Protein AF-0000000084733858 (afdb_homodimer)

Foldseek 3Di:
DAEEEFEPLLWFLNVLLLLVQQAAPYEYEYEEQDQVSQVVSQVSSVVRRYHYHYQHDQLLDLVSLLVSLVVSVVVDAQGQEYEAEWFAQFDWLQPDDVSLVVRLSTLPSSSCSNPVSRLVRCLVVLHHEYEYEAALLCLDPAGSRHSNNVSSVVNLVVQVVVQVVSVVSNYQYAYEHEAAEDIPRCPPPLFDRPPYYYSNVSSVQVVVCVVVSPNYRYDDPVVSVVSNVLSPDDPVVSVVVNVVVVVVRD/DAEEEFEPLLWFLNVLLLLVQQAAPYEYEYEEQDQVSQVVSQVSSVVRNYHYHYQHDQLLDLVSLLVSLVVSVVVDAQGQEYEAEWFAQFDWLQPDDVSLVVRLSTLPSSSCSNPVSRLVRCLVVLHHEYEYEAALLCLDPAGSRHSNNVSSVVNLVVQVVVQVVSVVSNYQYAYEHEAAEDIPRCPPPLFDRPPYYYSNVSSVQVVVCVVVSPNYRYDDPVVSVVSNVLSPDDPVVSVVVNVVVVVVRD

Nearest PDB structures (foldseek):
  2ewm-assembly1_A-2  TM=8.735E-01  e=4.424E-15  Azoarcus
  4m8s-assembly1_D  TM=8.604E-01  e=2.755E-15  Neisseria meningitidis FAM18
  5itv-assembly1_A  TM=8.802E-01  e=3.725E-14  Bacillus subtilis subsp. subtilis str. 168
  6zyz-assembly1_B  TM=8.065E-01  e=3.930E-15  Salvia rosmarinus
  3uf0-assembly1_A  TM=8.844E-01  e=1.954E-13  Beutenbergia cavernae DSM 12333

Sequence (500 aa):
MPTIVITGASSGIGEALALRLAAPGTTLHLVARRRERLEALGERLRAKGATPGLHAADVRDPGAMERVAQAVLEAGPPPDLLVANAGIRGEGDGNGREAMEEILSTNVLGVLNAVLPFLPAMRAARKGQVAVVGSLAGYRGLPGGGAYCASKAALMAWTDSLRLSLAPDGIAMSLVNPGFVTTEMTRRNPYPMPFVMSAEKAADKILRGIEKKAPRIEFPGPMVMMVRLLSILPPSLSDRLLQLASREAHMPTIVITGASSGIGEALALRLAAPGTTLHLVARRRERLEALGERLRAKGATPGLHAADVRDPGAMERVAQAVLEAGPPPDLLVANAGIRGEGDGNGREAMEEILSTNVLGVLNAVLPFLPAMRAARKGQVAVVGSLAGYRGLPGGGAYCASKAALMAWTDSLRLSLAPDGIAMSLVNPGFVTTEMTRRNPYPMPFVMSAEKAADKILRGIEKKAPRIEFPGPMVMMVRLLSILPPSLSDRLLQLASREAH

Solvent-accessible surface area (backbone atoms only — not comparable to full-atom values): 24203 Å² total; per-residue (Å²): 117,57,30,34,36,31,28,32,24,65,44,41,52,31,32,31,39,51,60,71,62,37,27,71,62,25,33,38,35,37,26,25,68,54,54,69,49,41,52,57,50,38,52,57,30,41,74,45,44,18,45,64,40,80,39,71,37,50,50,66,35,52,68,52,32,44,51,51,42,48,53,49,50,72,72,41,71,62,45,48,33,35,34,41,45,43,68,65,70,71,64,79,51,18,68,45,65,67,42,30,52,54,31,34,39,34,40,34,50,10,38,46,31,62,47,58,70,49,43,65,56,22,47,74,66,44,35,32,32,38,38,37,57,55,31,53,48,25,60,43,32,36,82,55,28,10,25,38,13,10,25,25,15,16,40,51,14,28,50,49,10,48,32,65,67,30,47,85,38,45,28,44,44,24,42,30,20,46,55,45,49,60,27,84,86,45,71,76,55,90,58,90,59,76,80,53,37,48,23,61,58,51,27,53,54,50,52,54,29,56,74,66,60,34,57,65,37,68,34,53,65,73,58,48,52,48,46,55,50,46,55,70,40,57,62,74,57,36,49,50,53,49,50,52,52,53,52,66,73,96,117,56,30,35,36,31,28,33,24,65,44,42,52,31,31,30,38,52,60,71,62,37,26,73,62,24,34,39,35,36,26,26,68,54,52,68,49,40,51,57,49,37,52,57,30,42,76,45,45,18,45,62,42,81,42,69,37,52,50,64,36,52,69,53,32,44,52,49,42,48,54,50,50,71,73,41,71,62,46,48,32,37,34,39,44,43,65,66,68,70,62,81,52,16,68,46,64,68,40,29,53,53,30,35,38,33,40,33,51,10,39,46,32,63,47,58,69,48,43,66,57,22,48,74,65,44,36,31,33,38,38,37,57,53,31,52,48,24,60,43,32,36,79,54,29,10,26,38,13,10,26,26,15,18,40,50,13,27,48,49,10,47,32,66,68,31,48,86,37,44,28,43,46,24,42,30,22,46,55,46,47,59,26,85,86,45,71,75,55,87,59,90,58,77,80,53,39,48,24,60,60,49,27,53,54,50,51,56,30,55,75,66,60,33,56,65,36,68,32,52,66,72,58,48,52,49,46,56,51,46,54,69,40,58,63,74,58,35,50,49,53,49,51,52,52,54,52,67,73,97

pLDDT: mean 91.98, std 10.25, range [39.38, 98.88]

Radius of gyration: 23.21 Å; Cα contacts (8 Å, |Δi|>4): 1074; chains: 2; bounding box: 51×68×50 Å

Organism: NCBI:txid412449

Structure (mmCIF, N/CA/C/O backbone):
data_AF-0000000084733858-model_v1
#
loop_
_entity.id
_entity.type
_entity.pdbx_description
1 polymer 'Putative short-chain dehydrogenase'
#
loop_
_atom_site.group_PDB
_atom_site.id
_atom_site.type_symbol
_atom_site.label_atom_id
_atom_site.label_alt_id
_atom_site.label_comp_id
_atom_site.label_asym_id
_atom_site.label_entity_id
_atom_site.label_seq_id
_atom_site.pdbx_PDB_ins_code
_atom_site.Cartn_x
_atom_site.Cartn_y
_atom_site.Cartn_z
_atom_site.occupancy
_atom_site.B_iso_or_equiv
_atom_site.auth_seq_id
_atom_site.auth_comp_id
_atom_site.auth_asym_id
_atom_site.auth_atom_id
_atom_site.pdbx_PDB_model_num
ATOM 1 N N . MET A 1 1 ? -1.855 -33.156 -15.695 1 84.94 1 MET A N 1
ATOM 2 C CA . MET A 1 1 ? -0.772 -32.312 -16.172 1 84.94 1 MET A CA 1
ATOM 3 C C . MET A 1 1 ? -0.911 -30.891 -15.617 1 84.94 1 MET A C 1
ATOM 5 O O . MET A 1 1 ? -1.942 -30.25 -15.812 1 84.94 1 MET A O 1
ATOM 9 N N . PRO A 1 2 ? 0.202 -30.453 -14.898 1 95.06 2 PRO A N 1
ATOM 10 C CA . PRO A 1 2 ? 0.026 -29.156 -14.227 1 95.06 2 PRO A CA 1
ATOM 11 C C . PRO A 1 2 ? 0.162 -27.969 -15.18 1 95.06 2 PRO A C 1
ATOM 13 O O . PRO A 1 2 ? 0.978 -28.016 -16.094 1 95.06 2 PRO A O 1
ATOM 16 N N . THR A 1 3 ? -0.705 -27.016 -15.07 1 98.12 3 THR A N 1
ATOM 17 C CA . THR A 1 3 ? -0.652 -25.734 -15.758 1 98.12 3 THR A CA 1
ATOM 18 C C . THR A 1 3 ? -0.237 -24.625 -14.805 1 98.12 3 THR A C 1
ATOM 20 O O . THR A 1 3 ? -0.857 -24.438 -13.75 1 98.12 3 THR A O 1
ATOM 23 N N . ILE A 1 4 ? 0.854 -23.922 -15.203 1 98.75 4 ILE A N 1
ATOM 24 C CA . ILE A 1 4 ? 1.429 -22.922 -14.328 1 98.75 4 ILE A CA 1
ATOM 25 C C . ILE A 1 4 ? 1.573 -21.594 -15.086 1 98.75 4 ILE A C 1
ATOM 27 O O . ILE A 1 4 ? 1.988 -21.594 -16.25 1 98.75 4 ILE A O 1
ATOM 31 N N . VAL A 1 5 ? 1.166 -20.484 -14.469 1 98.88 5 VAL A N 1
ATOM 32 C CA . VAL A 1 5 ? 1.354 -19.156 -15.016 1 98.88 5 VAL A CA 1
ATOM 33 C C . VAL A 1 5 ? 2.35 -18.375 -14.148 1 98.88 5 VAL A C 1
ATOM 35 O O . VAL A 1 5 ? 2.238 -18.375 -12.922 1 98.88 5 VAL A O 1
ATOM 38 N N . ILE A 1 6 ? 3.365 -17.797 -14.758 1 98.88 6 ILE A N 1
ATOM 39 C CA . ILE A 1 6 ? 4.352 -17 -14.039 1 98.88 6 ILE A CA 1
ATOM 40 C C . ILE A 1 6 ? 4.516 -15.648 -14.719 1 98.88 6 ILE A C 1
ATOM 42 O O . ILE A 1 6 ? 4.852 -15.578 -15.898 1 98.88 6 ILE A O 1
ATOM 46 N N . THR A 1 7 ? 4.246 -14.578 -14 1 98.75 7 THR A N 1
ATOM 47 C CA . THR A 1 7 ? 4.578 -13.25 -14.508 1 98.75 7 THR A CA 1
ATOM 48 C C . THR A 1 7 ? 5.984 -12.844 -14.078 1 98.75 7 THR A C 1
ATOM 50 O O . THR A 1 7 ? 6.516 -13.375 -13.102 1 98.75 7 THR A O 1
ATOM 53 N N . GLY A 1 8 ? 6.559 -11.859 -14.828 1 97.19 8 GLY A N 1
ATOM 54 C CA . GLY A 1 8 ? 7.957 -11.562 -14.562 1 97.19 8 GLY A CA 1
ATOM 55 C C . GLY A 1 8 ? 8.867 -12.766 -14.75 1 97.19 8 GLY A C 1
ATOM 56 O O . GLY A 1 8 ? 9.773 -12.992 -13.945 1 97.19 8 GLY A O 1
ATOM 57 N N . ALA A 1 9 ? 8.625 -13.523 -15.742 1 96.38 9 ALA A N 1
ATOM 58 C CA . ALA A 1 9 ? 9.234 -14.844 -15.891 1 96.38 9 ALA A CA 1
ATOM 59 C C . ALA A 1 9 ? 10.625 -14.742 -16.516 1 96.38 9 ALA A C 1
ATOM 61 O O . ALA A 1 9 ? 11.414 -15.688 -16.469 1 96.38 9 ALA A O 1
ATOM 62 N N . SER A 1 10 ? 11.031 -13.617 -17.016 1 90.81 10 SER A N 1
ATOM 63 C CA . SER A 1 10 ? 12.211 -13.578 -17.859 1 90.81 10 SER A CA 1
ATOM 64 C C . SER A 1 10 ? 13.453 -13.18 -17.062 1 90.81 10 SER A C 1
ATOM 66 O O . SER A 1 10 ? 14.484 -12.844 -17.656 1 90.81 10 SER A O 1
ATOM 68 N N . SER A 1 11 ? 13.336 -13.094 -15.781 1 90.44 11 SER A N 1
ATOM 69 C CA . SER A 1 11 ? 14.516 -12.781 -14.977 1 90.44 11 SER A CA 1
ATOM 70 C C . SER A 1 11 ? 14.312 -13.164 -13.516 1 90.44 11 SER A C 1
ATOM 72 O O . SER A 1 11 ? 13.203 -13.5 -13.109 1 90.44 11 SER A O 1
ATOM 74 N N . GLY A 1 12 ? 15.375 -13.367 -12.875 1 94.12 12 GLY A N 1
ATOM 75 C CA . GLY A 1 12 ? 15.383 -13.469 -11.422 1 94.12 12 GLY A CA 1
ATOM 76 C C . GLY A 1 12 ? 14.609 -14.664 -10.906 1 94.12 12 GLY A C 1
ATOM 77 O O . GLY A 1 12 ? 14.828 -15.789 -11.359 1 94.12 12 GLY A O 1
ATOM 78 N N . ILE A 1 13 ? 13.789 -14.414 -9.938 1 96.25 13 ILE A N 1
ATOM 79 C CA . ILE A 1 13 ? 13.023 -15.453 -9.242 1 96.25 13 ILE A CA 1
ATOM 80 C C . ILE A 1 13 ? 12.07 -16.125 -10.227 1 96.25 13 ILE A C 1
ATOM 82 O O . ILE A 1 13 ? 11.914 -17.344 -10.211 1 96.25 13 ILE A O 1
ATOM 86 N N . GLY A 1 14 ? 11.445 -15.336 -11.133 1 97.75 14 GLY A N 1
ATOM 87 C CA . GLY A 1 14 ? 10.516 -15.891 -12.102 1 97.75 14 GLY A CA 1
ATOM 88 C C . GLY A 1 14 ? 11.156 -16.906 -13.031 1 97.75 14 GLY A C 1
ATOM 89 O O . GLY A 1 14 ? 10.602 -17.984 -13.258 1 97.75 14 GLY A O 1
ATOM 90 N N . GLU A 1 15 ? 12.297 -16.531 -13.508 1 97.62 15 GLU A N 1
ATOM 91 C CA . GLU A 1 15 ? 13.039 -17.438 -14.375 1 97.62 15 GLU A CA 1
ATOM 92 C C . GLU A 1 15 ? 13.453 -18.703 -13.633 1 97.62 15 GLU A C 1
ATOM 94 O O . GLU A 1 15 ? 13.312 -19.812 -14.156 1 97.62 15 GLU A O 1
ATOM 99 N N . ALA A 1 16 ? 13.93 -18.562 -12.438 1 98.12 16 ALA A N 1
ATOM 100 C CA . ALA A 1 16 ? 14.367 -19.688 -11.625 1 98.12 16 ALA A CA 1
ATOM 101 C C . ALA A 1 16 ? 13.203 -20.641 -11.328 1 98.12 16 ALA A C 1
ATOM 103 O O . ALA A 1 16 ? 13.359 -21.859 -11.367 1 98.12 16 ALA A O 1
ATOM 104 N N . LEU A 1 17 ? 12.07 -20.078 -11.023 1 98.5 17 LEU A N 1
ATOM 105 C CA . LEU A 1 17 ? 10.883 -20.875 -10.766 1 98.5 17 LEU A CA 1
ATOM 106 C C . LEU A 1 17 ? 10.469 -21.672 -12.008 1 98.5 17 LEU A C 1
ATOM 108 O O . LEU A 1 17 ? 10.164 -22.859 -11.922 1 98.5 17 LEU A O 1
ATOM 112 N N . ALA A 1 18 ? 10.461 -20.953 -13.148 1 98.56 18 ALA A N 1
ATOM 113 C CA . ALA A 1 18 ? 10.094 -21.609 -14.398 1 98.56 18 ALA A CA 1
ATOM 114 C C . ALA A 1 18 ? 10.992 -22.812 -14.68 1 98.56 18 ALA A C 1
ATOM 116 O O . ALA A 1 18 ? 10.508 -23.891 -15 1 98.56 18 ALA A O 1
ATOM 117 N N . LEU A 1 19 ? 12.258 -22.594 -14.516 1 98.38 19 LEU A N 1
ATOM 118 C CA . LEU A 1 19 ? 13.234 -23.641 -14.797 1 98.38 19 LEU A CA 1
ATOM 119 C C . LEU A 1 19 ? 13.094 -24.797 -13.812 1 98.38 19 LEU A C 1
ATOM 121 O O . LEU A 1 19 ? 13.227 -25.969 -14.195 1 98.38 19 LEU A O 1
ATOM 125 N N . ARG A 1 20 ? 12.82 -24.484 -12.57 1 98.06 20 ARG A N 1
ATOM 126 C CA . ARG A 1 20 ? 12.688 -25.5 -11.539 1 98.06 20 ARG A CA 1
ATOM 127 C C . ARG A 1 20 ? 11.414 -26.328 -11.742 1 98.06 20 ARG A C 1
ATOM 129 O O . ARG A 1 20 ? 11.375 -27.516 -11.43 1 98.06 20 ARG A O 1
ATOM 136 N N . LEU A 1 21 ? 10.383 -25.734 -12.344 1 98.25 21 LEU A N 1
ATOM 137 C CA . LEU A 1 21 ? 9.078 -26.359 -12.5 1 98.25 21 LEU A CA 1
ATOM 138 C C . LEU A 1 21 ? 8.984 -27.109 -13.828 1 98.25 21 LEU A C 1
ATOM 140 O O . LEU A 1 21 ? 8.078 -27.922 -14.031 1 98.25 21 LEU A O 1
ATOM 144 N N . ALA A 1 22 ? 9.938 -26.875 -14.695 1 98.31 22 ALA A N 1
ATOM 145 C CA . ALA A 1 22 ? 9.922 -27.484 -16.031 1 98.31 22 ALA A CA 1
ATOM 146 C C . ALA A 1 22 ? 10.133 -28.984 -15.945 1 98.31 22 ALA A C 1
ATOM 148 O O . ALA A 1 22 ? 11.133 -29.453 -15.391 1 98.31 22 ALA A O 1
ATOM 149 N N . ALA A 1 23 ? 9.219 -29.719 -16.438 1 97.75 23 ALA A N 1
ATOM 150 C CA . ALA A 1 23 ? 9.25 -31.172 -16.5 1 97.75 23 ALA A CA 1
ATOM 151 C C . ALA A 1 23 ? 8.312 -31.703 -17.578 1 97.75 23 ALA A C 1
ATOM 153 O O . ALA A 1 23 ? 7.414 -30.984 -18.031 1 97.75 23 ALA A O 1
ATOM 154 N N . PRO A 1 24 ? 8.539 -32.969 -17.969 1 97.75 24 PRO A N 1
ATOM 155 C CA . PRO A 1 24 ? 7.598 -33.531 -18.938 1 97.75 24 PRO A CA 1
ATOM 156 C C . PRO A 1 24 ? 6.152 -33.469 -18.453 1 97.75 24 PRO A C 1
ATOM 158 O O . PRO A 1 24 ? 5.875 -33.844 -17.297 1 97.75 24 PRO A O 1
ATOM 161 N N . GLY A 1 25 ? 5.324 -32.938 -19.281 1 96.44 25 GLY A N 1
ATOM 162 C CA . GLY A 1 25 ? 3.908 -32.906 -18.953 1 96.44 25 GLY A CA 1
ATOM 163 C C . GLY A 1 25 ? 3.479 -31.594 -18.328 1 96.44 25 GLY A C 1
ATOM 164 O O . GLY A 1 25 ? 2.283 -31.328 -18.188 1 96.44 25 GLY A O 1
ATOM 165 N N . THR A 1 26 ? 4.406 -30.703 -18.031 1 97.94 26 THR A N 1
ATOM 166 C CA . THR A 1 26 ? 4.086 -29.422 -17.406 1 97.94 26 THR A CA 1
ATOM 167 C C . THR A 1 26 ? 3.908 -28.328 -18.453 1 97.94 26 THR A C 1
ATOM 169 O O . THR A 1 26 ? 4.746 -28.188 -19.344 1 97.94 26 THR A O 1
ATOM 172 N N . THR A 1 27 ? 2.811 -27.656 -18.422 1 98.44 27 THR A N 1
ATOM 173 C CA . THR A 1 27 ? 2.605 -26.469 -19.234 1 98.44 27 THR A CA 1
ATOM 174 C C . THR A 1 27 ? 2.92 -25.203 -18.453 1 98.44 27 THR A C 1
ATOM 176 O O . THR A 1 27 ? 2.354 -24.969 -17.375 1 98.44 27 THR A O 1
ATOM 179 N N . LEU A 1 28 ? 3.863 -24.422 -18.953 1 98.69 28 LEU A N 1
ATOM 180 C CA . LEU A 1 28 ? 4.285 -23.188 -18.297 1 98.69 28 LEU A CA 1
ATOM 181 C C . LEU A 1 28 ? 3.959 -21.969 -19.156 1 98.69 28 LEU A C 1
ATOM 183 O O . LEU A 1 28 ? 4.578 -21.766 -20.203 1 98.69 28 LEU A O 1
ATOM 187 N N . HIS A 1 29 ? 2.973 -21.188 -18.734 1 98.81 29 HIS A N 1
ATOM 188 C CA . HIS A 1 29 ? 2.688 -19.922 -19.391 1 98.81 29 HIS A CA 1
ATOM 189 C C . HIS A 1 29 ? 3.514 -18.797 -18.766 1 98.81 29 HIS A C 1
ATOM 191 O O . HIS A 1 29 ? 3.35 -18.469 -17.594 1 98.81 29 HIS A O 1
ATOM 197 N N . LEU A 1 30 ? 4.414 -18.219 -19.594 1 98.69 30 LEU A N 1
ATOM 198 C CA . LEU A 1 30 ? 5.359 -17.203 -19.141 1 98.69 30 LEU A CA 1
ATOM 199 C C . LEU A 1 30 ? 4.945 -15.82 -19.641 1 98.69 30 LEU A C 1
ATOM 201 O O . LEU A 1 30 ? 4.684 -15.625 -20.828 1 98.69 30 LEU A O 1
ATOM 205 N N . VAL A 1 31 ? 4.859 -14.898 -18.734 1 98.81 31 VAL A N 1
ATOM 206 C CA . VAL A 1 31 ? 4.484 -13.523 -19.062 1 98.81 31 VAL A CA 1
ATOM 207 C C . VAL A 1 31 ? 5.633 -12.578 -18.719 1 98.81 31 VAL A C 1
ATOM 209 O O . VAL A 1 31 ? 6.121 -12.57 -17.578 1 98.81 31 VAL A O 1
ATOM 212 N N . ALA A 1 32 ? 6.086 -11.828 -19.641 1 98.06 32 ALA A N 1
ATOM 213 C CA . ALA A 1 32 ? 7.066 -10.758 -19.469 1 98.06 32 ALA A CA 1
ATOM 214 C C . ALA A 1 32 ? 7 -9.766 -20.625 1 98.06 32 ALA A C 1
ATOM 216 O O . ALA A 1 32 ? 6.336 -10.016 -21.625 1 98.06 32 ALA A O 1
ATOM 217 N N . ARG A 1 33 ? 7.727 -8.688 -20.469 1 95 33 ARG A N 1
ATOM 218 C CA . ARG A 1 33 ? 7.641 -7.629 -21.469 1 95 33 ARG A CA 1
ATOM 219 C C . ARG A 1 33 ? 8.531 -7.926 -22.656 1 95 33 ARG A C 1
ATOM 221 O O . ARG A 1 33 ? 8.195 -7.59 -23.797 1 95 33 ARG A O 1
ATOM 228 N N . ARG A 1 34 ? 9.703 -8.648 -22.391 1 91.5 34 ARG A N 1
ATOM 229 C CA . ARG A 1 34 ? 10.719 -8.82 -23.422 1 91.5 34 ARG A CA 1
ATOM 230 C C . ARG A 1 34 ? 10.547 -10.164 -24.141 1 91.5 34 ARG A C 1
ATOM 232 O O . ARG A 1 34 ? 10.977 -11.195 -23.625 1 91.5 34 ARG A O 1
ATOM 239 N N . ARG A 1 35 ? 10.117 -10.055 -25.344 1 95.56 35 ARG A N 1
ATOM 240 C CA . ARG A 1 35 ? 9.805 -11.258 -26.109 1 95.56 35 ARG A CA 1
ATOM 241 C C . ARG A 1 35 ? 11.039 -12.117 -26.328 1 95.56 35 ARG A C 1
ATOM 243 O O . ARG A 1 35 ? 10.984 -13.344 -26.203 1 95.56 35 ARG A O 1
ATOM 250 N N . GLU A 1 36 ? 12.133 -11.477 -26.594 1 97 36 GLU A N 1
ATOM 251 C CA . GLU A 1 36 ? 13.359 -12.211 -26.875 1 97 36 GLU A CA 1
ATOM 252 C C . GLU A 1 36 ? 13.797 -13.047 -25.672 1 97 36 GLU A C 1
ATOM 254 O O . GLU A 1 36 ? 14.234 -14.188 -25.844 1 97 36 GLU A O 1
ATOM 259 N N . ARG A 1 37 ? 13.664 -12.477 -24.531 1 96.25 37 ARG A N 1
ATOM 260 C CA . ARG A 1 37 ? 14.031 -13.203 -23.328 1 96.25 37 ARG A CA 1
ATOM 261 C C . ARG A 1 37 ? 13.078 -14.359 -23.062 1 96.25 37 ARG A C 1
ATOM 263 O O . ARG A 1 37 ? 13.492 -15.422 -22.594 1 96.25 37 ARG A O 1
ATOM 270 N N . LEU A 1 38 ? 11.828 -14.188 -23.391 1 97.69 38 LEU A N 1
ATOM 271 C CA . LEU A 1 38 ? 10.836 -15.242 -23.234 1 97.69 38 LEU A CA 1
ATOM 272 C C . LEU A 1 38 ? 11.133 -16.406 -24.156 1 97.69 38 LEU A C 1
ATOM 274 O O . LEU A 1 38 ? 11.039 -17.562 -23.75 1 97.69 38 LEU A O 1
ATOM 278 N N . GLU A 1 39 ? 11.516 -16.094 -25.359 1 98 39 GLU A N 1
ATOM 279 C CA . GLU A 1 39 ? 11.812 -17.125 -26.344 1 98 39 GLU A CA 1
ATOM 280 C C . GLU A 1 39 ? 13.031 -17.938 -25.938 1 98 39 GLU A C 1
ATOM 282 O O . GLU A 1 39 ? 13.031 -19.172 -26.047 1 98 39 GLU A O 1
ATOM 287 N N . ALA A 1 40 ? 14.016 -17.203 -25.469 1 98.06 40 ALA A N 1
ATOM 288 C CA . ALA A 1 40 ? 15.211 -17.906 -25 1 98.06 40 ALA A CA 1
ATOM 289 C C . ALA A 1 40 ? 14.875 -18.828 -23.828 1 98.06 40 ALA A C 1
ATOM 291 O O . ALA A 1 40 ? 15.344 -19.969 -23.797 1 98.06 40 ALA A O 1
ATOM 292 N N . LEU A 1 41 ? 14.086 -18.375 -22.922 1 97.94 41 LEU A N 1
ATOM 293 C CA . LEU A 1 41 ? 13.656 -19.203 -21.797 1 97.94 41 LEU A CA 1
ATOM 294 C C . LEU A 1 41 ? 12.781 -20.359 -22.266 1 97.94 41 LEU A C 1
ATOM 296 O O . LEU A 1 41 ? 12.906 -21.469 -21.781 1 97.94 41 LEU A O 1
ATOM 300 N N . GLY A 1 42 ? 11.898 -20.078 -23.203 1 98.19 42 GLY A N 1
ATOM 301 C CA . GLY A 1 42 ? 11.055 -21.125 -23.781 1 98.19 42 GLY A CA 1
ATOM 302 C C . GLY A 1 42 ? 11.844 -22.297 -24.328 1 98.19 42 GLY A C 1
ATOM 303 O O . GLY A 1 42 ? 11.469 -23.453 -24.109 1 98.19 42 GLY A O 1
ATOM 304 N N . GLU A 1 43 ? 12.93 -22.016 -24.969 1 98.38 43 GLU A N 1
ATOM 305 C CA . GLU A 1 43 ? 13.789 -23.062 -25.516 1 98.38 43 GLU A CA 1
ATOM 306 C C . GLU A 1 43 ? 14.391 -23.906 -24.406 1 98.38 43 GLU A C 1
ATOM 308 O O . GLU A 1 43 ? 14.453 -25.141 -24.531 1 98.38 43 GLU A O 1
ATOM 313 N N . ARG A 1 44 ? 14.812 -23.281 -23.359 1 98.19 44 ARG A N 1
ATOM 314 C CA . ARG A 1 44 ? 15.383 -24 -22.234 1 98.19 44 ARG A CA 1
ATOM 315 C C . ARG A 1 44 ? 14.336 -24.875 -21.562 1 98.19 44 ARG A C 1
ATOM 317 O O . ARG A 1 44 ? 14.648 -25.969 -21.078 1 98.19 44 ARG A O 1
ATOM 324 N N . LEU A 1 45 ? 13.125 -24.422 -21.531 1 98.5 45 LEU A N 1
ATOM 325 C CA . LEU A 1 45 ? 12.039 -25.188 -20.922 1 98.5 45 LEU A CA 1
ATOM 326 C C . LEU A 1 45 ? 11.688 -26.406 -21.766 1 98.5 45 LEU A C 1
ATOM 328 O O . LEU A 1 45 ? 11.445 -27.484 -21.234 1 98.5 45 LEU A O 1
ATOM 332 N N . ARG A 1 46 ? 11.688 -26.203 -23.078 1 98.38 46 ARG A N 1
ATOM 333 C CA . ARG A 1 46 ? 11.438 -27.328 -23.984 1 98.38 46 ARG A CA 1
ATOM 334 C C . ARG A 1 46 ? 12.5 -28.406 -23.828 1 98.38 46 ARG A C 1
ATOM 336 O O . ARG A 1 46 ? 12.188 -29.594 -23.875 1 98.38 46 ARG A O 1
ATOM 343 N N . ALA A 1 47 ? 13.656 -27.938 -23.641 1 98.31 47 ALA A N 1
ATOM 344 C CA . ALA A 1 47 ? 14.758 -28.875 -23.469 1 98.31 47 ALA A CA 1
ATOM 345 C C . ALA A 1 47 ? 14.562 -29.719 -22.203 1 98.31 47 ALA A C 1
ATOM 347 O O . ALA A 1 47 ? 15.062 -30.844 -22.125 1 98.31 47 ALA A O 1
ATOM 348 N N . LYS A 1 48 ? 13.781 -29.234 -21.281 1 98.06 48 LYS A N 1
ATOM 349 C CA . LYS A 1 48 ? 13.508 -29.953 -20.047 1 98.06 48 LYS A CA 1
ATOM 350 C C . LYS A 1 48 ? 12.219 -30.766 -20.156 1 98.06 48 LYS A C 1
ATOM 352 O O . LYS A 1 48 ? 11.805 -31.422 -19.188 1 98.06 48 LYS A O 1
ATOM 357 N N . GLY A 1 49 ? 11.555 -30.672 -21.297 1 98 49 GLY A N 1
ATOM 358 C CA . GLY A 1 49 ? 10.391 -31.484 -21.578 1 98 49 GLY A CA 1
ATOM 359 C C . GLY A 1 49 ? 9.078 -30.781 -21.312 1 98 49 GLY A C 1
ATOM 360 O O . GLY A 1 49 ? 8 -31.359 -21.469 1 98 49 GLY A O 1
ATOM 361 N N . ALA A 1 50 ? 9.117 -29.5 -20.891 1 98.38 50 ALA A N 1
ATOM 362 C CA . ALA A 1 50 ? 7.902 -28.75 -20.594 1 98.38 50 ALA A CA 1
ATOM 363 C C . ALA A 1 50 ? 7.34 -28.109 -21.875 1 98.38 50 ALA A C 1
ATOM 365 O O . ALA A 1 50 ? 7.992 -28.125 -22.922 1 98.38 50 ALA A O 1
ATOM 366 N N . THR A 1 51 ? 6.113 -27.672 -21.812 1 98.25 51 THR A N 1
ATOM 367 C CA . THR A 1 51 ? 5.441 -26.953 -22.891 1 98.25 51 THR A CA 1
ATOM 368 C C . THR A 1 51 ? 5.27 -25.484 -22.531 1 98.25 51 THR A C 1
ATOM 370 O O . THR A 1 51 ? 4.375 -25.125 -21.75 1 98.25 51 THR A O 1
ATOM 373 N N . PRO A 1 52 ? 6.098 -24.656 -23.125 1 98.19 52 PRO A N 1
ATOM 374 C CA . PRO A 1 52 ? 5.992 -23.234 -22.781 1 98.19 52 PRO A CA 1
ATOM 375 C C . PRO A 1 52 ? 4.941 -22.5 -23.609 1 98.19 52 PRO A C 1
ATOM 377 O O . PRO A 1 52 ? 4.797 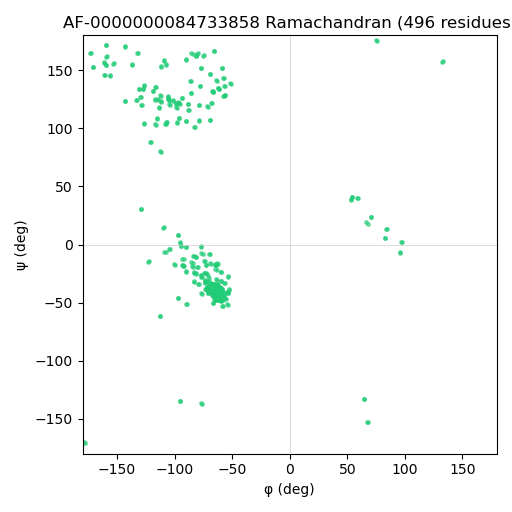-22.781 -24.812 1 98.19 52 PRO A O 1
ATOM 380 N N . GLY A 1 53 ? 4.051 -21.75 -23.016 1 98.25 53 GLY A N 1
ATOM 381 C CA . GLY A 1 53 ? 3.289 -20.656 -23.609 1 98.25 53 GLY A CA 1
ATOM 382 C C . GLY A 1 53 ? 3.879 -19.297 -23.328 1 98.25 53 GLY A C 1
ATOM 383 O O . GLY A 1 53 ? 4.039 -18.906 -22.172 1 98.25 53 GLY A O 1
ATOM 384 N N . LEU A 1 54 ? 4.285 -18.625 -24.422 1 98.56 54 LEU A N 1
ATOM 385 C CA . LEU A 1 54 ? 4.992 -17.359 -24.266 1 98.56 54 LEU A CA 1
ATOM 386 C C . LEU A 1 54 ? 4.055 -16.188 -24.516 1 98.56 54 LEU A C 1
ATOM 388 O O . LEU A 1 54 ? 3.428 -16.094 -25.578 1 98.56 54 LEU A O 1
ATOM 392 N N . HIS A 1 55 ? 3.961 -15.32 -23.562 1 98.62 55 HIS A N 1
ATOM 393 C CA . HIS A 1 55 ? 3.066 -14.172 -23.625 1 98.62 55 HIS A CA 1
ATOM 394 C C . HIS A 1 55 ? 3.816 -12.875 -23.359 1 98.62 55 HIS A C 1
ATOM 396 O O . HIS A 1 55 ? 4.148 -12.562 -22.219 1 98.62 55 HIS A O 1
ATOM 402 N N . ALA A 1 56 ? 4.078 -12.117 -24.438 1 98.25 56 ALA A N 1
ATOM 403 C CA . ALA A 1 56 ? 4.68 -10.797 -24.281 1 98.25 56 ALA A CA 1
ATOM 404 C C . ALA A 1 56 ? 3.639 -9.766 -23.859 1 98.25 56 ALA A C 1
ATOM 406 O O . ALA A 1 56 ? 2.787 -9.375 -24.672 1 98.25 56 ALA A O 1
ATOM 407 N N . ALA A 1 57 ? 3.678 -9.336 -22.578 1 98.38 57 ALA A N 1
ATOM 408 C CA . ALA A 1 57 ? 2.691 -8.391 -22.078 1 98.38 57 ALA A CA 1
ATOM 409 C C . ALA A 1 57 ? 3.244 -7.617 -20.875 1 98.38 57 ALA A C 1
ATOM 411 O O . ALA A 1 57 ? 4.094 -8.125 -20.141 1 98.38 57 ALA A O 1
ATOM 412 N N . ASP A 1 58 ? 2.861 -6.418 -20.781 1 98.31 58 ASP A N 1
ATOM 413 C CA . ASP A 1 58 ? 3.117 -5.586 -19.609 1 98.31 58 ASP A CA 1
ATOM 414 C C . ASP A 1 58 ? 2.008 -5.75 -18.578 1 98.31 58 ASP A C 1
ATOM 416 O O . ASP A 1 58 ? 0.839 -5.48 -18.859 1 98.31 58 ASP A O 1
ATOM 420 N N . VAL A 1 59 ? 2.42 -6.184 -17.375 1 98.5 59 VAL A N 1
ATOM 421 C CA . VAL A 1 59 ? 1.418 -6.465 -16.344 1 98.5 59 VAL A CA 1
ATOM 422 C C . VAL A 1 59 ? 0.667 -5.184 -15.992 1 98.5 59 VAL A C 1
ATOM 424 O O . VAL A 1 59 ? -0.406 -5.234 -15.383 1 98.5 59 VAL A O 1
ATOM 427 N N . ARG A 1 60 ? 1.194 -4.023 -16.344 1 97.88 60 ARG A N 1
ATOM 428 C CA . ARG A 1 60 ? 0.551 -2.746 -16.062 1 97.88 60 ARG A CA 1
ATOM 429 C C . ARG A 1 60 ? -0.651 -2.521 -16.969 1 97.88 60 ARG A C 1
ATOM 431 O O . ARG A 1 60 ? -1.469 -1.633 -16.719 1 97.88 60 ARG A O 1
ATOM 438 N N . ASP A 1 61 ? -0.761 -3.299 -18.016 1 98.38 61 ASP A N 1
ATOM 439 C CA . ASP A 1 61 ? -1.846 -3.182 -18.984 1 98.38 61 ASP A CA 1
ATOM 440 C C . ASP A 1 61 ? -2.953 -4.191 -18.703 1 98.38 61 ASP A C 1
ATOM 442 O O . ASP A 1 61 ? -2.824 -5.371 -19.031 1 98.38 61 ASP A O 1
ATOM 446 N N . PRO A 1 62 ? -4.066 -3.723 -18.141 1 97.88 62 PRO A N 1
ATOM 447 C CA . PRO A 1 62 ? -5.125 -4.668 -17.781 1 97.88 62 PRO A CA 1
ATOM 448 C C . PRO A 1 62 ? -5.703 -5.402 -18.984 1 97.88 62 PRO A C 1
ATOM 450 O O . PRO A 1 62 ? -6.027 -6.59 -18.891 1 97.88 62 PRO A O 1
ATOM 453 N N . GLY A 1 63 ? -5.844 -4.664 -20.078 1 98.25 63 GLY A N 1
ATOM 454 C CA . GLY A 1 63 ? -6.344 -5.309 -21.281 1 98.25 63 GLY A CA 1
ATOM 455 C C . GLY A 1 63 ? -5.43 -6.406 -21.797 1 98.25 63 GLY A C 1
ATOM 456 O O . GLY A 1 63 ? -5.898 -7.473 -22.203 1 98.25 63 GLY A O 1
ATOM 457 N N . ALA A 1 64 ? -4.148 -6.172 -21.812 1 98.44 64 ALA A N 1
ATOM 458 C CA . ALA A 1 64 ? -3.176 -7.176 -22.25 1 98.44 64 ALA A CA 1
ATOM 459 C C . ALA A 1 64 ? -3.234 -8.406 -21.344 1 98.44 64 ALA A C 1
ATOM 461 O O . ALA A 1 64 ? -3.186 -9.539 -21.828 1 98.44 64 ALA A O 1
ATOM 462 N N . MET A 1 65 ? -3.391 -8.211 -20.062 1 98.56 65 MET A N 1
ATOM 463 C CA . MET A 1 65 ? -3.396 -9.336 -19.141 1 98.56 65 MET A CA 1
ATOM 464 C C . MET A 1 65 ? -4.695 -10.125 -19.25 1 98.56 65 MET A C 1
ATOM 466 O O . MET A 1 65 ? -4.699 -11.352 -19.078 1 98.56 65 MET A O 1
ATOM 470 N N . GLU A 1 66 ? -5.762 -9.438 -19.547 1 98.5 66 GLU A N 1
ATOM 471 C CA . GLU A 1 66 ? -7.008 -10.141 -19.812 1 98.5 66 GLU A CA 1
ATOM 472 C C . GLU A 1 66 ? -6.875 -11.047 -21.047 1 98.5 66 GLU A C 1
ATOM 474 O O . GLU A 1 66 ? -7.375 -12.172 -21.047 1 98.5 66 GLU A O 1
ATOM 479 N N . ARG A 1 67 ? -6.25 -10.547 -22.047 1 98.5 67 ARG A N 1
ATOM 480 C CA . ARG A 1 67 ? -6.035 -11.336 -23.25 1 98.5 67 ARG A CA 1
ATOM 481 C C . ARG A 1 67 ? -5.141 -12.539 -22.969 1 98.5 67 ARG A C 1
ATOM 483 O O . ARG A 1 67 ? -5.367 -13.633 -23.5 1 98.5 67 ARG A O 1
ATOM 490 N N . VAL A 1 68 ? -4.133 -12.336 -22.156 1 98.69 68 VAL A N 1
ATOM 491 C CA . VAL A 1 68 ? -3.268 -13.445 -21.75 1 98.69 68 VAL A CA 1
ATOM 492 C C . VAL A 1 68 ? -4.094 -14.516 -21.031 1 98.69 68 VAL A C 1
ATOM 494 O O . VAL A 1 68 ? -3.982 -15.703 -21.344 1 98.69 68 VAL A O 1
ATOM 497 N N . ALA A 1 69 ? -4.906 -14.078 -20.062 1 98.75 69 ALA A N 1
ATOM 498 C CA . ALA A 1 69 ? -5.734 -15.016 -19.312 1 98.75 69 ALA A CA 1
ATOM 499 C C . ALA A 1 69 ? -6.664 -15.797 -20.234 1 98.75 69 ALA A C 1
ATOM 501 O O . ALA A 1 69 ? -6.809 -17.016 -20.109 1 98.75 69 ALA A O 1
ATOM 502 N N . GLN A 1 70 ? -7.23 -15.078 -21.172 1 98.44 70 GLN A N 1
ATOM 503 C CA . GLN A 1 70 ? -8.117 -15.719 -22.125 1 98.44 70 GLN A CA 1
ATOM 504 C C . GLN A 1 70 ? -7.375 -16.766 -22.953 1 98.44 70 GLN A C 1
ATOM 506 O O . GLN A 1 70 ? -7.871 -17.891 -23.125 1 98.44 70 GLN A O 1
ATOM 511 N N . ALA A 1 71 ? -6.262 -16.406 -23.422 1 98.44 71 ALA A N 1
ATOM 512 C CA . ALA A 1 71 ? -5.461 -17.344 -24.219 1 98.44 71 ALA A CA 1
ATOM 513 C C . ALA A 1 71 ? -5.102 -18.578 -23.422 1 98.44 71 ALA A C 1
ATOM 515 O O . ALA A 1 71 ? -5.164 -19.703 -23.938 1 98.44 71 ALA A O 1
ATOM 516 N N . VAL A 1 72 ? -4.715 -18.406 -22.172 1 98.44 72 VAL A N 1
ATOM 517 C CA . VAL A 1 72 ? -4.344 -19.516 -21.297 1 98.44 72 VAL A CA 1
ATOM 518 C C . VAL A 1 72 ? -5.551 -20.422 -21.062 1 98.44 72 VAL A C 1
ATOM 520 O O . VAL A 1 72 ? -5.445 -21.641 -21.172 1 98.44 72 VAL A O 1
ATOM 523 N N . LEU A 1 73 ? -6.703 -19.812 -20.797 1 98 73 LEU A N 1
ATOM 524 C CA . LEU A 1 73 ? -7.906 -20.562 -20.438 1 98 73 LEU A CA 1
ATOM 525 C C . LEU A 1 73 ? -8.5 -21.25 -21.656 1 98 73 LEU A C 1
ATOM 527 O O . LEU A 1 73 ? -9.18 -22.281 -21.531 1 98 73 LEU A O 1
ATOM 531 N N . GLU A 1 74 ? -8.219 -20.703 -22.844 1 97.25 74 GLU A N 1
ATOM 532 C CA . GLU A 1 74 ? -8.648 -21.344 -24.078 1 97.25 74 GLU A CA 1
ATOM 533 C C . GLU A 1 74 ? -7.758 -22.547 -24.422 1 97.25 74 GLU A C 1
ATOM 535 O O . GLU A 1 74 ? -8.211 -23.516 -25.031 1 97.25 74 GLU A O 1
ATOM 540 N N . ALA A 1 75 ? -6.562 -22.469 -23.984 1 95.75 75 ALA A N 1
ATOM 541 C CA . ALA A 1 75 ? -5.578 -23.484 -24.328 1 95.75 75 ALA A CA 1
ATOM 542 C C . ALA A 1 75 ? -5.676 -24.688 -23.391 1 95.75 75 ALA A C 1
ATOM 544 O O . ALA A 1 75 ? -5.168 -25.766 -23.703 1 95.75 75 ALA A O 1
ATOM 545 N N . GLY A 1 76 ? -6.277 -24.484 -22.281 1 94.5 76 GLY A N 1
ATOM 546 C CA . GLY A 1 76 ? -6.336 -25.562 -21.312 1 94.5 76 GLY A CA 1
ATOM 547 C C . GLY A 1 76 ? -7.109 -25.219 -20.062 1 94.5 76 GLY A C 1
ATOM 548 O O . GLY A 1 76 ? -7.871 -24.25 -20.047 1 94.5 76 GLY A O 1
ATOM 549 N N . PRO A 1 77 ? -7.016 -26.094 -19.094 1 95.5 77 PRO A N 1
ATOM 550 C CA . PRO A 1 77 ? -7.699 -25.828 -17.828 1 95.5 77 PRO A CA 1
ATOM 551 C C . PRO A 1 77 ? -7.125 -24.625 -17.078 1 95.5 77 PRO A C 1
ATOM 553 O O . PRO A 1 77 ? -6.039 -24.156 -17.422 1 95.5 77 PRO A O 1
ATOM 556 N N . PRO A 1 78 ? -7.863 -24.141 -16.062 1 96.94 78 PRO A N 1
ATOM 557 C CA . PRO A 1 78 ? -7.285 -23.078 -15.234 1 96.94 78 PRO A CA 1
ATOM 558 C C . PRO A 1 78 ? -5.973 -23.5 -14.578 1 96.94 78 PRO A C 1
ATOM 560 O O . PRO A 1 78 ? -5.766 -24.688 -14.297 1 96.94 78 PRO A O 1
ATOM 563 N N . PRO A 1 79 ? -5.16 -22.531 -14.336 1 98.12 79 PRO A N 1
ATOM 564 C CA . PRO A 1 79 ? -3.855 -22.906 -13.781 1 98.12 79 PRO A CA 1
ATOM 565 C C . PRO A 1 79 ? -3.955 -23.547 -12.406 1 98.12 79 PRO A C 1
ATOM 567 O O . PRO A 1 79 ? -4.789 -23.156 -11.594 1 98.12 79 PRO A O 1
ATOM 570 N N . ASP A 1 80 ? -3.123 -24.531 -12.227 1 98.31 80 ASP A N 1
ATOM 571 C CA . ASP A 1 80 ? -2.939 -25.141 -10.906 1 98.31 80 ASP A CA 1
ATOM 572 C C . ASP A 1 80 ? -2.164 -24.203 -9.984 1 98.31 80 ASP A C 1
ATOM 574 O O . ASP A 1 80 ? -2.355 -24.234 -8.766 1 98.31 80 ASP A O 1
ATOM 578 N N . LEU A 1 81 ? -1.269 -23.422 -10.586 1 98.69 81 LEU A N 1
ATOM 579 C CA . LEU A 1 81 ? -0.436 -22.453 -9.875 1 98.69 81 LEU A CA 1
ATOM 580 C C . LEU A 1 81 ? -0.241 -21.188 -10.695 1 98.69 81 LEU A C 1
ATOM 582 O O . LEU A 1 81 ? 0.121 -21.25 -11.867 1 98.69 81 LEU A O 1
ATOM 586 N N . LEU A 1 82 ? -0.597 -20.109 -10.117 1 98.81 82 LEU A N 1
ATOM 587 C CA . LEU A 1 82 ? -0.318 -18.781 -10.664 1 98.81 82 LEU A CA 1
ATOM 588 C C . LEU A 1 82 ? 0.664 -18.031 -9.773 1 98.81 82 LEU A C 1
ATOM 590 O O . LEU A 1 82 ? 0.399 -17.812 -8.586 1 98.81 82 LEU A O 1
ATOM 594 N N . VAL A 1 83 ? 1.819 -17.703 -10.344 1 98.88 83 VAL A N 1
ATOM 595 C CA . VAL A 1 83 ? 2.82 -16.938 -9.602 1 98.88 83 VAL A CA 1
ATOM 596 C C . VAL A 1 83 ? 2.871 -15.508 -10.133 1 98.88 83 VAL A C 1
ATOM 598 O O . VAL A 1 83 ? 3.369 -15.266 -11.234 1 98.88 83 VAL A O 1
ATOM 601 N N . ALA A 1 84 ? 2.322 -14.633 -9.375 1 98.75 84 ALA A N 1
ATOM 602 C CA . ALA A 1 84 ? 2.477 -13.203 -9.648 1 98.75 84 ALA A CA 1
ATOM 603 C C . ALA A 1 84 ? 3.799 -12.68 -9.102 1 98.75 84 ALA A C 1
ATOM 605 O O . ALA A 1 84 ? 3.908 -12.375 -7.91 1 98.75 84 ALA A O 1
ATOM 606 N N . ASN A 1 85 ? 4.754 -12.539 -10.008 1 97.94 85 ASN A N 1
ATOM 607 C CA . ASN A 1 85 ? 6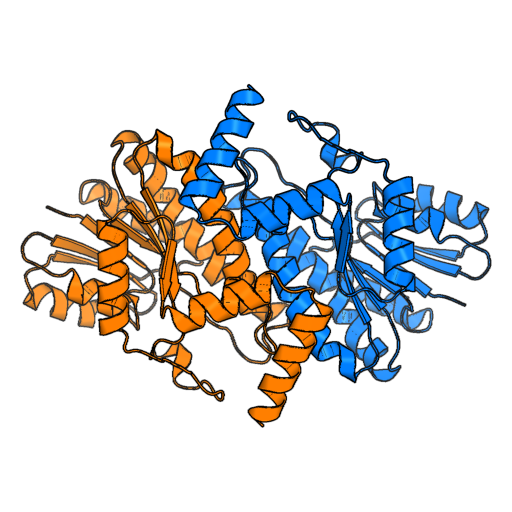.133 -12.297 -9.594 1 97.94 85 ASN A CA 1
ATOM 608 C C . ASN A 1 85 ? 6.68 -11.008 -10.188 1 97.94 85 ASN A C 1
ATOM 610 O O . ASN A 1 85 ? 7.699 -10.484 -9.719 1 97.94 85 ASN A O 1
ATOM 614 N N . ALA A 1 86 ? 6 -10.453 -11.188 1 95.12 86 ALA A N 1
ATOM 615 C CA . ALA A 1 86 ? 6.48 -9.227 -11.812 1 95.12 86 ALA A CA 1
ATOM 616 C C . ALA A 1 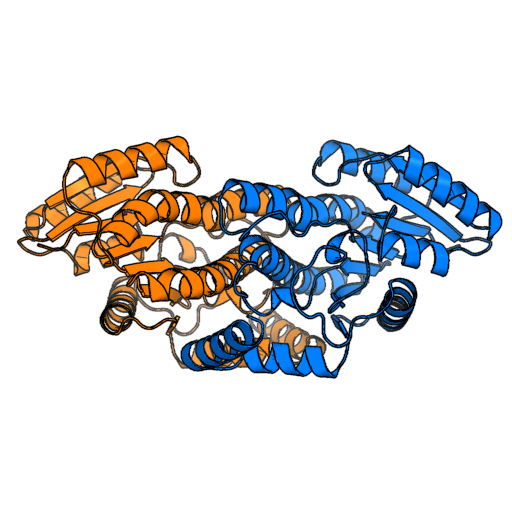86 ? 6.531 -8.078 -10.805 1 95.12 86 ALA A C 1
ATOM 618 O O . ALA A 1 86 ? 5.594 -7.891 -10.023 1 95.12 86 ALA A O 1
ATOM 619 N N . GLY A 1 87 ? 7.641 -7.344 -10.797 1 93.69 87 GLY A N 1
ATOM 620 C CA . GLY A 1 87 ? 7.809 -6.203 -9.914 1 93.69 87 GLY A CA 1
ATOM 621 C C . GLY A 1 87 ? 9.078 -5.414 -10.18 1 93.69 87 GLY A C 1
ATOM 622 O O . GLY A 1 87 ? 9.969 -5.891 -10.883 1 93.69 87 GLY A O 1
ATOM 623 N N . ILE A 1 88 ? 9.094 -4.203 -9.617 1 91.88 88 ILE A N 1
ATOM 624 C CA . ILE A 1 88 ? 10.266 -3.344 -9.766 1 91.88 88 ILE A CA 1
ATOM 625 C C . ILE A 1 88 ? 10.594 -2.682 -8.43 1 91.88 88 ILE A C 1
ATOM 627 O O . ILE A 1 88 ? 9.727 -2.564 -7.559 1 91.88 88 ILE A O 1
ATOM 631 N N . ARG A 1 89 ? 11.766 -2.312 -8.188 1 85.88 89 ARG A N 1
ATOM 632 C CA . ARG A 1 89 ? 12.195 -1.584 -7 1 85.88 89 ARG A CA 1
ATOM 633 C C . ARG A 1 89 ? 12.156 -0.078 -7.234 1 85.88 89 ARG A C 1
ATOM 635 O O . ARG A 1 89 ? 12.008 0.699 -6.289 1 85.88 89 ARG A O 1
ATOM 642 N N . GLY A 1 90 ? 12.125 0.385 -8.43 1 80 90 GLY A N 1
ATOM 643 C CA . GLY A 1 90 ? 12.203 1.804 -8.742 1 80 90 GLY A CA 1
ATOM 644 C C . GLY A 1 90 ? 13.594 2.375 -8.578 1 80 90 GLY A C 1
ATOM 645 O O . GLY A 1 90 ? 14.531 1.65 -8.242 1 80 90 GLY A O 1
ATOM 646 N N . GLU A 1 91 ? 13.758 3.699 -8.945 1 73.44 91 GLU A N 1
ATOM 647 C CA . GLU A 1 91 ? 15.047 4.383 -8.891 1 73.44 91 GLU A CA 1
ATOM 648 C C . GLU A 1 91 ? 15.078 5.406 -7.762 1 73.44 91 GLU A C 1
ATOM 650 O O . GLU A 1 91 ? 14.031 5.859 -7.293 1 73.44 91 GLU A O 1
ATOM 655 N N . GLY A 1 92 ? 16.312 5.762 -7.316 1 67.5 92 GLY A N 1
ATOM 656 C CA . GLY A 1 92 ? 16.516 6.824 -6.348 1 67.5 92 GLY A CA 1
ATOM 657 C C . GLY A 1 92 ? 15.953 6.492 -4.977 1 67.5 92 GLY A C 1
ATOM 658 O O . GLY A 1 92 ? 16 5.34 -4.539 1 67.5 92 GLY A O 1
ATOM 659 N N . ASP A 1 93 ? 15.562 7.672 -4.199 1 66.88 93 ASP A N 1
ATOM 660 C CA . ASP A 1 93 ? 15.078 7.477 -2.832 1 66.88 93 ASP A CA 1
ATOM 661 C C . ASP A 1 93 ? 13.656 6.934 -2.826 1 66.88 93 ASP A C 1
ATOM 663 O O . ASP A 1 93 ? 13.148 6.512 -1.781 1 66.88 93 ASP A O 1
ATOM 667 N N . GLY A 1 94 ? 13.078 6.902 -4.023 1 73.56 94 GLY A N 1
ATOM 668 C CA . GLY A 1 94 ? 11.82 6.207 -4.262 1 73.56 94 GLY A CA 1
ATOM 669 C C . GLY A 1 94 ? 10.648 6.832 -3.531 1 73.56 94 GLY A C 1
ATOM 670 O O . GLY A 1 94 ? 9.617 6.191 -3.344 1 73.56 94 GLY A O 1
ATOM 671 N N . ASN A 1 95 ? 10.867 8.141 -3.129 1 79.25 95 ASN A N 1
ATOM 672 C CA . ASN A 1 95 ? 9.805 8.734 -2.326 1 79.25 95 ASN A CA 1
ATOM 673 C C . ASN A 1 95 ? 8.961 9.703 -3.146 1 79.25 95 ASN A C 1
ATOM 675 O O . ASN A 1 95 ? 7.941 10.211 -2.666 1 79.25 95 ASN A O 1
ATOM 679 N N . GLY A 1 96 ? 9.398 9.883 -4.371 1 89.12 96 GLY A N 1
ATOM 680 C CA . GLY A 1 96 ? 8.688 10.844 -5.195 1 89.12 96 GLY A CA 1
ATOM 681 C C . GLY A 1 96 ? 7.41 10.289 -5.793 1 89.12 96 GLY A C 1
ATOM 682 O O . GLY A 1 96 ? 7.18 9.078 -5.762 1 89.12 96 GLY A O 1
ATOM 683 N N . ARG A 1 97 ? 6.629 11.211 -6.266 1 92.69 97 ARG A N 1
ATOM 684 C CA . ARG A 1 97 ? 5.305 10.875 -6.777 1 92.69 97 ARG A CA 1
ATOM 685 C C . ARG A 1 97 ? 5.406 9.992 -8.016 1 92.69 97 ARG A C 1
ATOM 687 O O . ARG A 1 97 ? 4.684 9 -8.141 1 92.69 97 ARG A O 1
ATOM 694 N N . GLU A 1 98 ? 6.242 10.383 -8.891 1 92.69 98 GLU A N 1
ATOM 695 C CA . GLU A 1 98 ? 6.379 9.617 -10.133 1 92.69 98 GLU A CA 1
ATOM 696 C C . GLU A 1 98 ? 6.871 8.203 -9.852 1 92.69 98 GLU A C 1
ATOM 698 O O . GLU A 1 98 ? 6.383 7.238 -10.453 1 92.69 98 GLU A O 1
ATOM 703 N N . ALA A 1 99 ? 7.828 8.094 -8.977 1 93.06 99 ALA A N 1
ATOM 704 C CA . ALA A 1 99 ? 8.328 6.781 -8.578 1 93.06 99 ALA A CA 1
ATOM 705 C C . ALA A 1 99 ? 7.223 5.945 -7.938 1 93.06 99 ALA A C 1
ATOM 707 O O . ALA A 1 99 ? 7.062 4.766 -8.258 1 93.06 99 ALA A O 1
ATOM 708 N N . MET A 1 100 ? 6.441 6.543 -7.078 1 95.88 100 MET A N 1
ATOM 709 C CA . MET A 1 100 ? 5.34 5.848 -6.418 1 95.88 100 MET A CA 1
ATOM 710 C C . MET A 1 100 ? 4.32 5.352 -7.438 1 95.88 100 MET A C 1
ATOM 712 O O . MET A 1 100 ? 3.883 4.203 -7.379 1 95.88 100 MET A O 1
ATOM 716 N N . GLU A 1 101 ? 3.986 6.238 -8.297 1 95.44 101 GLU A N 1
ATOM 717 C CA . GLU A 1 101 ? 2.992 5.883 -9.305 1 95.44 101 GLU A CA 1
ATOM 718 C C . GLU A 1 101 ? 3.461 4.699 -10.141 1 95.44 101 GLU A C 1
ATOM 720 O O . GLU A 1 101 ? 2.695 3.768 -10.398 1 95.44 101 GLU A O 1
ATOM 725 N N . GLU A 1 102 ? 4.672 4.75 -10.578 1 94.94 102 GLU A N 1
ATOM 726 C CA . GLU A 1 102 ? 5.23 3.674 -11.391 1 94.94 102 GLU A CA 1
ATOM 727 C C . GLU A 1 102 ? 5.266 2.359 -10.617 1 94.94 102 GLU A C 1
ATOM 729 O O . GLU A 1 102 ? 4.863 1.315 -11.133 1 94.94 102 GLU A O 1
ATOM 734 N N . ILE A 1 103 ? 5.695 2.434 -9.414 1 96 103 ILE A N 1
ATOM 735 C CA . ILE A 1 103 ? 5.895 1.241 -8.602 1 96 103 ILE A CA 1
ATOM 736 C C . ILE A 1 103 ? 4.543 0.641 -8.227 1 96 103 ILE A C 1
ATOM 738 O O . ILE A 1 103 ? 4.352 -0.575 -8.305 1 96 103 ILE A O 1
ATOM 742 N N . LEU A 1 104 ? 3.57 1.462 -7.863 1 97.25 104 LEU A N 1
ATOM 743 C CA . LEU A 1 104 ? 2.238 0.953 -7.555 1 97.25 104 LEU A CA 1
ATOM 744 C C . LEU A 1 104 ? 1.597 0.32 -8.781 1 97.25 104 LEU A C 1
ATOM 746 O O . LEU A 1 104 ? 0.924 -0.708 -8.68 1 97.25 104 LEU A O 1
ATOM 750 N N . SER A 1 105 ? 1.804 0.968 -9.922 1 97.25 105 SER A N 1
ATOM 751 C CA . SER A 1 105 ? 1.239 0.461 -11.172 1 97.25 105 SER A CA 1
ATOM 752 C C . SER A 1 105 ? 1.771 -0.932 -11.492 1 97.25 105 SER A C 1
ATOM 754 O O . SER A 1 105 ? 1.018 -1.801 -11.938 1 97.25 105 SER A O 1
ATOM 756 N N . THR A 1 106 ? 2.977 -1.172 -11.211 1 97.12 106 THR A N 1
ATOM 757 C CA . THR A 1 106 ? 3.609 -2.439 -11.562 1 97.12 106 THR A CA 1
ATOM 758 C C . THR A 1 106 ? 3.441 -3.457 -10.438 1 97.12 106 THR A C 1
ATOM 760 O O . THR A 1 106 ? 2.91 -4.547 -10.656 1 97.12 106 THR A O 1
ATOM 763 N N . ASN A 1 107 ? 3.789 -3.059 -9.219 1 97.81 107 ASN A N 1
ATOM 764 C CA . ASN A 1 107 ? 3.932 -3.996 -8.109 1 97.81 107 ASN A CA 1
ATOM 765 C C . ASN A 1 107 ? 2.58 -4.34 -7.488 1 97.81 107 ASN A C 1
ATOM 767 O O . ASN A 1 107 ? 2.441 -5.367 -6.824 1 97.81 107 ASN A O 1
ATOM 771 N N . VAL A 1 108 ? 1.63 -3.432 -7.641 1 98.19 108 VAL A N 1
ATOM 772 C CA . VAL A 1 108 ? 0.34 -3.68 -7.004 1 98.19 108 VAL A CA 1
ATOM 773 C C . VAL A 1 108 ? -0.727 -3.91 -8.07 1 98.19 108 VAL A C 1
ATOM 775 O O . VAL A 1 108 ? -1.217 -5.031 -8.242 1 98.19 108 VAL A O 1
ATOM 778 N N . LEU A 1 109 ? -0.935 -2.896 -8.875 1 98.19 109 LEU A N 1
ATOM 779 C CA . LEU A 1 109 ? -1.971 -3.047 -9.891 1 98.19 109 LEU A CA 1
ATOM 780 C C . LEU A 1 109 ? -1.6 -4.137 -10.891 1 98.19 109 LEU A C 1
ATOM 782 O O . LEU A 1 109 ? -2.473 -4.852 -11.383 1 98.19 109 LEU A O 1
ATOM 786 N N . GLY A 1 110 ? -0.34 -4.246 -11.203 1 98.44 110 GLY A N 1
ATOM 787 C CA . GLY A 1 110 ? 0.122 -5.312 -12.078 1 98.44 110 GLY A CA 1
ATOM 788 C C . GLY A 1 110 ? -0.189 -6.695 -11.539 1 98.44 110 GLY A C 1
ATOM 789 O O . GLY A 1 110 ? -0.522 -7.602 -12.305 1 98.44 110 GLY A O 1
ATOM 790 N N . VAL A 1 111 ? -0.076 -6.875 -10.227 1 98.38 111 VAL A N 1
ATOM 791 C CA . VAL A 1 111 ? -0.388 -8.148 -9.594 1 98.38 111 VAL A CA 1
ATOM 792 C C . VAL A 1 111 ? -1.885 -8.43 -9.703 1 98.38 111 VAL A C 1
ATOM 794 O O . VAL A 1 111 ? -2.293 -9.555 -9.992 1 98.38 111 VAL A O 1
ATOM 797 N N . LEU A 1 112 ? -2.699 -7.422 -9.453 1 98.12 112 LEU A N 1
ATOM 798 C CA . LEU A 1 112 ? -4.141 -7.598 -9.609 1 98.12 112 LEU A CA 1
ATOM 799 C C . LEU A 1 112 ? -4.484 -8 -11.047 1 98.12 112 LEU A C 1
ATOM 801 O O . LEU A 1 112 ? -5.285 -8.906 -11.266 1 98.12 112 LEU A O 1
ATOM 805 N N . ASN A 1 113 ? -3.877 -7.316 -12.008 1 98.56 113 ASN A N 1
ATOM 806 C CA . ASN A 1 113 ? -4.105 -7.633 -13.414 1 98.56 113 ASN A CA 1
ATOM 807 C C . ASN A 1 113 ? -3.717 -9.07 -13.734 1 98.56 113 ASN A C 1
ATOM 809 O O . ASN A 1 113 ? -4.312 -9.695 -14.609 1 98.56 113 ASN A O 1
ATOM 813 N N . ALA A 1 114 ? -2.748 -9.562 -13.039 1 98.62 114 ALA A N 1
ATOM 814 C CA . ALA A 1 114 ? -2.242 -10.906 -13.289 1 98.62 114 ALA A CA 1
ATOM 815 C C . ALA A 1 114 ? -3.15 -11.961 -12.664 1 98.62 114 ALA A C 1
ATOM 817 O O . ALA A 1 114 ? -3.305 -13.062 -13.203 1 98.62 114 ALA A O 1
ATOM 818 N N . VAL A 1 115 ? -3.75 -11.664 -11.531 1 98.44 115 VAL A N 1
ATOM 819 C CA . VAL A 1 115 ? -4.398 -12.672 -10.703 1 98.44 115 VAL A CA 1
ATOM 820 C C . VAL A 1 115 ? -5.898 -12.695 -10.992 1 98.44 115 VAL A C 1
ATOM 822 O O . VAL A 1 115 ? -6.473 -13.758 -11.234 1 98.44 115 VAL A O 1
ATOM 825 N N . LEU A 1 116 ? -6.551 -11.562 -11.055 1 97.69 116 LEU A N 1
ATOM 826 C CA . LEU A 1 116 ? -8 -11.438 -10.984 1 97.69 116 LEU A CA 1
ATOM 827 C C . LEU A 1 116 ? -8.664 -12.109 -12.18 1 97.69 116 LEU A C 1
ATOM 829 O O . LEU A 1 116 ? -9.688 -12.781 -12.031 1 97.69 116 LEU A O 1
ATOM 833 N N . PRO A 1 117 ? -8.109 -12 -13.406 1 98.25 117 PRO A N 1
ATOM 834 C CA . PRO A 1 117 ? -8.789 -12.578 -14.562 1 98.25 117 PRO A CA 1
ATOM 835 C C . PRO A 1 117 ? -8.898 -14.094 -14.492 1 98.25 117 PRO A C 1
ATOM 837 O O . PRO A 1 117 ? -9.734 -14.695 -15.172 1 98.25 117 PRO A O 1
ATOM 840 N N . PHE A 1 118 ? -8.102 -14.781 -13.641 1 98.44 118 PHE A N 1
ATOM 841 C CA . PHE A 1 118 ? -8.086 -16.234 -13.57 1 98.44 118 PHE A CA 1
ATOM 842 C C . PHE A 1 118 ? -9.047 -16.734 -12.492 1 98.44 118 PHE A C 1
ATOM 844 O O . PHE A 1 118 ? -9.414 -17.906 -12.469 1 98.44 118 PHE A O 1
ATOM 851 N N . LEU A 1 119 ? -9.445 -15.852 -11.57 1 97.25 119 LEU A N 1
ATOM 852 C CA . LEU A 1 119 ? -10.133 -16.25 -10.352 1 97.25 119 LEU A CA 1
ATOM 853 C C . LEU A 1 119 ? -11.492 -16.875 -10.672 1 97.25 119 LEU A C 1
ATOM 855 O O . LEU A 1 119 ? -11.875 -17.875 -10.07 1 97.25 119 LEU A O 1
ATOM 859 N N . PRO A 1 120 ? -12.242 -16.281 -11.625 1 97.31 120 PRO A N 1
ATOM 860 C CA . PRO A 1 120 ? -13.539 -16.891 -11.906 1 97.31 120 PRO A CA 1
ATOM 861 C C . PRO A 1 120 ? -13.414 -18.359 -12.336 1 97.31 120 PRO A C 1
ATOM 863 O O . PRO A 1 120 ? -14.156 -19.219 -11.852 1 97.31 120 PRO A O 1
ATOM 866 N N . ALA A 1 121 ? -12.508 -18.672 -13.188 1 97.88 121 ALA A N 1
ATOM 867 C CA . ALA A 1 121 ? -12.32 -20.047 -13.656 1 97.88 121 ALA A CA 1
ATOM 868 C C . ALA A 1 121 ? -11.805 -20.938 -12.531 1 97.88 121 ALA A C 1
ATOM 870 O O . ALA A 1 121 ? -12.219 -22.109 -12.422 1 97.88 121 ALA A O 1
ATOM 871 N N . MET A 1 122 ? -10.898 -20.453 -11.703 1 97.81 122 MET A N 1
ATOM 872 C CA . MET A 1 122 ? -10.367 -21.203 -10.57 1 97.81 122 MET A CA 1
ATOM 873 C C . MET A 1 122 ? -11.469 -21.516 -9.562 1 97.81 122 MET A C 1
ATOM 875 O O . MET A 1 122 ? -11.531 -22.625 -9.023 1 97.81 122 MET A O 1
ATOM 879 N N . ARG A 1 123 ? -12.305 -20.516 -9.32 1 96.94 123 ARG A N 1
ATOM 880 C CA . ARG A 1 123 ? -13.422 -20.688 -8.398 1 96.94 123 ARG A CA 1
ATOM 881 C C . ARG A 1 123 ? -14.383 -21.75 -8.906 1 96.94 123 ARG A C 1
ATOM 883 O O . ARG A 1 123 ? -14.844 -22.594 -8.141 1 96.94 123 ARG A O 1
ATOM 890 N N . ALA A 1 124 ? -14.656 -21.688 -10.18 1 96.62 124 ALA A N 1
ATOM 891 C CA . ALA A 1 124 ? -15.555 -22.656 -10.781 1 96.62 124 ALA A CA 1
ATOM 892 C C . ALA A 1 124 ? -14.984 -24.078 -10.656 1 96.62 124 ALA A C 1
ATOM 894 O O . ALA A 1 124 ? -15.727 -25.031 -10.422 1 96.62 124 ALA A O 1
ATOM 895 N N . ALA A 1 125 ? -13.727 -24.188 -10.75 1 96.25 125 ALA A N 1
ATOM 896 C CA . ALA A 1 125 ? -13.062 -25.484 -10.672 1 96.25 125 ALA A CA 1
ATOM 897 C C . ALA A 1 125 ? -12.797 -25.875 -9.219 1 96.25 125 ALA A C 1
ATOM 899 O O . ALA A 1 125 ? -12.453 -27.016 -8.938 1 96.25 125 ALA A O 1
ATOM 900 N N . ARG A 1 126 ? -12.898 -24.938 -8.281 1 96.12 126 ARG A N 1
ATOM 901 C CA . ARG A 1 126 ? -12.633 -25.094 -6.855 1 96.12 126 ARG A CA 1
ATOM 902 C C . ARG A 1 126 ? -11.242 -25.672 -6.617 1 96.12 126 ARG A C 1
ATOM 904 O O . ARG A 1 126 ? -11.078 -26.609 -5.832 1 96.12 126 ARG A O 1
ATOM 911 N N . LYS A 1 127 ? -10.359 -25.172 -7.406 1 95.62 127 LYS A N 1
ATOM 912 C CA . LYS A 1 127 ? -8.969 -25.609 -7.281 1 95.62 127 LYS A CA 1
ATOM 913 C C . LYS A 1 127 ? -8.008 -24.516 -7.758 1 95.62 127 LYS A C 1
ATOM 915 O O . LYS A 1 127 ? -8.375 -23.672 -8.578 1 95.62 127 LYS A O 1
ATOM 920 N N . GLY A 1 128 ? -6.789 -24.594 -7.238 1 97.12 128 GLY A N 1
ATOM 921 C CA . GLY A 1 128 ? -5.746 -23.688 -7.684 1 97.12 128 GLY A CA 1
ATOM 922 C C . GLY A 1 128 ? -4.984 -23.047 -6.543 1 97.12 128 GLY A C 1
ATOM 923 O O . GLY A 1 128 ? -5.465 -23.016 -5.406 1 97.12 128 GLY A O 1
ATOM 924 N N . GLN A 1 129 ? -3.795 -22.625 -6.883 1 98.38 129 GLN A N 1
ATOM 925 C CA . GLN A 1 129 ? -2.939 -21.891 -5.949 1 98.38 129 GLN A CA 1
ATOM 926 C C . GLN A 1 129 ? -2.389 -20.625 -6.582 1 98.38 129 GLN A C 1
ATOM 928 O O . GLN A 1 129 ? -2.008 -20.625 -7.754 1 98.38 129 GLN A O 1
ATOM 933 N N . VAL A 1 130 ? -2.471 -19.578 -5.824 1 98.69 130 VAL A N 1
ATOM 934 C CA . VAL A 1 130 ? -1.889 -18.312 -6.234 1 98.69 130 VAL A CA 1
ATOM 935 C C . VAL A 1 130 ? -0.741 -17.938 -5.297 1 98.69 130 VAL A C 1
ATOM 937 O O . VAL A 1 130 ? -0.891 -17.984 -4.074 1 98.69 130 VAL A O 1
ATOM 940 N N . ALA A 1 131 ? 0.394 -17.703 -5.828 1 98.75 131 ALA A N 1
ATOM 941 C CA . ALA A 1 131 ? 1.524 -17.172 -5.078 1 98.75 131 ALA A CA 1
ATOM 942 C C . ALA A 1 131 ? 1.854 -15.742 -5.531 1 98.75 131 ALA A C 1
ATOM 944 O O . ALA A 1 131 ? 2.08 -15.5 -6.719 1 98.75 131 ALA A O 1
ATOM 945 N N . VAL A 1 132 ? 1.834 -14.836 -4.609 1 98.5 132 VAL A N 1
ATOM 946 C CA . VAL A 1 132 ? 2.193 -13.445 -4.859 1 98.5 132 VAL A CA 1
ATOM 947 C C . VAL A 1 132 ? 3.57 -13.148 -4.266 1 98.5 132 VAL A C 1
ATOM 949 O O . VAL A 1 132 ? 3.795 -13.359 -3.072 1 98.5 132 VAL A O 1
ATOM 952 N N . VAL A 1 133 ? 4.473 -12.641 -5.121 1 98.31 133 VAL A N 1
ATOM 953 C CA . VAL A 1 133 ? 5.828 -12.391 -4.645 1 98.31 133 VAL A CA 1
ATOM 954 C C . VAL A 1 133 ? 5.926 -10.977 -4.086 1 98.31 133 VAL A C 1
ATOM 956 O O . VAL A 1 133 ? 5.895 -10 -4.84 1 98.31 133 VAL A O 1
ATOM 959 N N . GLY A 1 134 ? 5.984 -10.938 -2.793 1 97.56 134 GLY A N 1
ATOM 960 C CA . GLY A 1 134 ? 6.195 -9.695 -2.062 1 97.56 134 GLY A CA 1
ATOM 961 C C . GLY A 1 134 ? 7.648 -9.453 -1.708 1 97.56 134 GLY A C 1
ATOM 962 O O . GLY A 1 134 ? 8.531 -9.578 -2.561 1 97.56 134 GLY A O 1
ATOM 963 N N . SER A 1 135 ? 7.879 -9.055 -0.465 1 95.12 135 SER A N 1
ATOM 964 C CA . SER A 1 135 ? 9.211 -8.758 0.059 1 95.12 135 SER A CA 1
ATOM 965 C C . SER A 1 135 ? 9.172 -8.547 1.568 1 95.12 135 SER A C 1
ATOM 967 O O . SER A 1 135 ? 8.164 -8.094 2.113 1 95.12 135 SER A O 1
ATOM 969 N N . LEU A 1 136 ? 10.297 -8.844 2.166 1 93.19 136 LEU A N 1
ATOM 970 C CA . LEU A 1 136 ? 10.445 -8.484 3.572 1 93.19 136 LEU A CA 1
ATOM 971 C C . LEU A 1 136 ? 10.422 -6.969 3.752 1 93.19 136 LEU A C 1
ATOM 973 O O . LEU A 1 136 ? 10.141 -6.473 4.848 1 93.19 136 LEU A O 1
ATOM 977 N N . ALA A 1 137 ? 10.617 -6.219 2.717 1 90.31 137 ALA A N 1
ATOM 978 C CA . ALA A 1 137 ? 10.594 -4.758 2.74 1 90.31 137 ALA A CA 1
ATOM 979 C C . ALA A 1 137 ? 9.172 -4.238 2.969 1 90.31 137 ALA A C 1
ATOM 981 O O . ALA A 1 137 ? 8.977 -3.045 3.209 1 90.31 137 ALA A O 1
ATOM 982 N N . GLY A 1 138 ? 8.195 -5.098 2.947 1 92.94 138 GLY A N 1
ATOM 983 C CA . GLY A 1 138 ? 6.809 -4.699 3.141 1 92.94 138 GLY A CA 1
ATOM 984 C C . GLY A 1 138 ? 6.434 -4.535 4.602 1 92.94 138 GLY A C 1
ATOM 985 O O . GLY A 1 138 ? 5.379 -3.977 4.918 1 92.94 138 GLY A O 1
ATOM 986 N N . TYR A 1 139 ? 7.293 -4.965 5.488 1 89.75 139 TYR A N 1
ATOM 987 C CA . TYR A 1 139 ? 6.938 -4.973 6.902 1 89.75 139 TYR A CA 1
ATOM 988 C C . TYR A 1 139 ? 7.156 -3.604 7.531 1 89.75 139 TYR A C 1
ATOM 990 O O . TYR A 1 139 ? 6.555 -3.279 8.555 1 89.75 139 TYR A O 1
ATOM 998 N N . ARG A 1 140 ? 8.031 -2.877 6.918 1 85.25 140 ARG A N 1
ATOM 999 C CA . ARG A 1 140 ? 8.312 -1.55 7.453 1 85.25 140 ARG A CA 1
ATOM 1000 C C . ARG A 1 140 ? 8.969 -0.662 6.402 1 85.25 140 ARG A C 1
ATOM 1002 O O . ARG A 1 140 ? 9.805 -1.126 5.625 1 85.25 140 ARG A O 1
ATOM 1009 N N . GLY A 1 141 ? 8.617 0.59 6.512 1 85.38 141 GLY A N 1
ATOM 1010 C CA . GLY A 1 141 ? 9.312 1.55 5.672 1 85.38 141 GLY A CA 1
ATOM 1011 C C . GLY A 1 141 ? 10.781 1.696 6.027 1 85.38 141 GLY A C 1
ATOM 1012 O O . GLY A 1 141 ? 11.133 1.772 7.203 1 85.38 141 GLY A O 1
ATOM 1013 N N . LEU A 1 142 ? 11.625 1.621 5.016 1 82.81 142 LEU A N 1
ATOM 1014 C CA . LEU A 1 142 ? 13.07 1.748 5.199 1 82.81 142 LEU A CA 1
ATOM 1015 C C . LEU A 1 142 ? 13.586 3.037 4.57 1 82.81 142 LEU A C 1
ATOM 1017 O O . LEU A 1 142 ? 12.984 3.559 3.627 1 82.81 142 LEU A O 1
ATOM 1021 N N . PRO A 1 143 ? 14.68 3.494 5.133 1 78.88 143 PRO A N 1
ATOM 1022 C CA . PRO A 1 143 ? 15.266 4.672 4.492 1 78.88 143 PRO A CA 1
ATOM 1023 C C . PRO A 1 143 ? 15.609 4.434 3.023 1 78.88 143 PRO A C 1
ATOM 1025 O O . PRO A 1 143 ? 16.203 3.404 2.68 1 78.88 143 PRO A O 1
ATOM 1028 N N . GLY A 1 144 ? 15.148 5.309 2.15 1 76.31 144 GLY A N 1
ATOM 1029 C CA . GLY A 1 144 ? 15.469 5.199 0.735 1 76.31 144 GLY A CA 1
ATOM 1030 C C . GLY A 1 144 ? 14.57 4.219 -0.001 1 76.31 144 GLY A C 1
ATOM 1031 O O . GLY A 1 144 ? 14.773 3.965 -1.191 1 76.31 144 GLY A O 1
ATOM 1032 N N . GLY A 1 145 ? 13.633 3.707 0.607 1 81.31 145 GLY A N 1
ATOM 1033 C CA . GLY A 1 145 ? 12.805 2.686 -0.014 1 81.31 145 GLY A CA 1
ATOM 1034 C C . GLY A 1 145 ? 11.32 2.977 0.088 1 81.31 145 GLY A C 1
ATOM 1035 O O . GLY A 1 145 ? 10.5 2.055 0.128 1 81.31 145 GLY A O 1
ATOM 1036 N N . GLY A 1 146 ? 10.977 4.23 0.106 1 88.06 146 GLY A N 1
ATOM 1037 C CA . GLY A 1 146 ? 9.609 4.594 0.456 1 88.06 146 GLY A CA 1
ATOM 1038 C C . GLY A 1 146 ? 8.57 3.967 -0.458 1 88.06 146 GLY A C 1
ATOM 1039 O O . GLY A 1 146 ? 7.723 3.199 -0.005 1 88.06 146 GLY A O 1
ATOM 1040 N N . ALA A 1 147 ? 8.711 4.137 -1.802 1 92.5 147 ALA A N 1
ATOM 1041 C CA . ALA A 1 147 ? 7.699 3.662 -2.738 1 92.5 147 ALA A CA 1
ATOM 1042 C C . ALA A 1 147 ? 7.715 2.139 -2.838 1 92.5 147 ALA A C 1
ATOM 1044 O O . ALA A 1 147 ? 6.66 1.505 -2.934 1 92.5 147 ALA A O 1
ATOM 1045 N N . TYR A 1 148 ? 8.891 1.559 -2.797 1 93.56 148 TYR A N 1
ATOM 1046 C CA . TYR A 1 148 ? 9 0.106 -2.871 1 93.56 148 TYR A CA 1
ATOM 1047 C C . TYR A 1 148 ? 8.398 -0.552 -1.636 1 93.56 148 TYR A C 1
ATOM 1049 O O . TYR A 1 148 ? 7.562 -1.453 -1.748 1 93.56 148 TYR A O 1
ATOM 1057 N N . CYS A 1 149 ? 8.797 -0.089 -0.44 1 93.75 149 CYS A N 1
ATOM 1058 C CA . CYS A 1 149 ? 8.242 -0.608 0.804 1 93.75 149 CYS A CA 1
ATOM 1059 C C . CYS A 1 149 ? 6.727 -0.444 0.834 1 93.75 149 CYS A C 1
ATOM 1061 O O . CYS A 1 149 ? 6.008 -1.36 1.234 1 93.75 149 CYS A O 1
ATOM 1063 N N . ALA A 1 150 ? 6.312 0.714 0.399 1 96.25 150 ALA A N 1
ATOM 1064 C CA . ALA A 1 150 ? 4.879 1.001 0.365 1 96.25 150 ALA A CA 1
ATOM 1065 C C . ALA A 1 150 ? 4.141 0.001 -0.521 1 96.25 150 ALA A C 1
ATOM 1067 O O . ALA A 1 150 ? 3.096 -0.528 -0.135 1 96.25 150 ALA A O 1
ATOM 1068 N N . SER A 1 151 ? 4.641 -0.281 -1.672 1 97 151 SER A N 1
ATOM 1069 C CA . SER A 1 151 ? 3.996 -1.195 -2.607 1 97 151 SER A CA 1
ATOM 1070 C C . SER A 1 151 ? 3.92 -2.607 -2.037 1 97 151 SER A C 1
ATOM 1072 O O . SER A 1 151 ? 2.906 -3.291 -2.189 1 97 151 SER A O 1
ATOM 1074 N N . LYS A 1 152 ? 5 -3.004 -1.427 1 97.25 152 LYS A N 1
ATOM 1075 C CA . LYS A 1 152 ? 5.039 -4.367 -0.9 1 97.25 152 LYS A CA 1
ATOM 1076 C C . LYS A 1 152 ? 4.172 -4.496 0.348 1 97.25 152 LYS A C 1
ATOM 1078 O O . LYS A 1 152 ? 3.578 -5.551 0.59 1 97.25 152 LYS A O 1
ATOM 1083 N N . ALA A 1 153 ? 4.066 -3.428 1.099 1 96.5 153 ALA A N 1
ATOM 1084 C CA . ALA A 1 153 ? 3.119 -3.41 2.211 1 96.5 153 ALA A CA 1
ATOM 1085 C C . ALA A 1 153 ? 1.683 -3.514 1.708 1 96.5 153 ALA A C 1
ATOM 1087 O O . ALA A 1 153 ? 0.875 -4.262 2.268 1 96.5 153 ALA A O 1
ATOM 1088 N N . ALA A 1 154 ? 1.395 -2.76 0.698 1 97.25 154 ALA A N 1
ATOM 1089 C CA . ALA A 1 154 ? 0.062 -2.803 0.102 1 97.25 154 ALA A CA 1
ATOM 1090 C C . ALA A 1 154 ? -0.273 -4.207 -0.389 1 97.25 154 ALA A C 1
ATOM 1092 O O . ALA A 1 154 ? -1.37 -4.715 -0.142 1 97.25 154 ALA A O 1
ATOM 1093 N N . LEU A 1 155 ? 0.655 -4.785 -1.027 1 96.38 155 LEU A N 1
ATOM 1094 C CA . LEU A 1 155 ? 0.466 -6.125 -1.568 1 96.38 155 LEU A CA 1
ATOM 1095 C C . LEU A 1 155 ? 0.192 -7.129 -0.453 1 96.38 155 LEU A C 1
ATOM 1097 O O . LEU A 1 155 ? -0.667 -8 -0.594 1 96.38 155 LEU A O 1
ATOM 1101 N N . MET A 1 156 ? 0.954 -7.004 0.579 1 95.25 156 MET A N 1
ATOM 1102 C CA . MET A 1 156 ? 0.769 -7.898 1.718 1 95.25 156 MET A CA 1
ATOM 1103 C C . MET A 1 156 ? -0.651 -7.793 2.266 1 95.25 156 MET A C 1
ATOM 1105 O O . MET A 1 156 ? -1.314 -8.812 2.479 1 95.25 156 MET A O 1
ATOM 1109 N N . ALA A 1 157 ? -1.133 -6.59 2.473 1 94.19 157 ALA A N 1
ATOM 1110 C CA . ALA A 1 157 ? -2.473 -6.375 3.016 1 94.19 157 ALA A CA 1
ATOM 1111 C C . ALA A 1 157 ? -3.541 -6.902 2.064 1 94.19 157 ALA A C 1
ATOM 1113 O O . ALA A 1 157 ? -4.508 -7.539 2.496 1 94.19 157 ALA A O 1
ATOM 1114 N N . TRP A 1 158 ? -3.383 -6.668 0.768 1 95.69 158 TRP A N 1
ATOM 1115 C CA . TRP A 1 158 ? -4.352 -7.129 -0.223 1 95.69 158 TRP A CA 1
ATOM 1116 C C . TRP A 1 158 ? -4.395 -8.656 -0.271 1 95.69 158 TRP A C 1
ATOM 1118 O O . TRP A 1 158 ? -5.473 -9.25 -0.282 1 95.69 158 TRP A O 1
ATOM 1128 N N . THR A 1 159 ? -3.227 -9.258 -0.251 1 95.38 159 THR A N 1
ATOM 1129 C CA . THR A 1 159 ? -3.133 -10.711 -0.32 1 95.38 159 THR A CA 1
ATOM 1130 C C . THR A 1 159 ? -3.797 -11.359 0.894 1 95.38 159 THR A C 1
ATOM 1132 O O . THR A 1 159 ? -4.547 -12.328 0.756 1 95.38 159 THR A O 1
ATOM 1135 N N . ASP A 1 160 ? -3.535 -10.805 2.057 1 91.81 160 ASP A N 1
ATOM 1136 C CA . ASP A 1 160 ? -4.16 -11.305 3.275 1 91.81 160 ASP A CA 1
ATOM 1137 C C . ASP A 1 160 ? -5.68 -11.25 3.18 1 91.81 160 ASP A C 1
ATOM 1139 O O . ASP A 1 160 ? -6.371 -12.188 3.58 1 91.81 160 ASP A O 1
ATOM 1143 N N . SER A 1 161 ? -6.141 -10.141 2.709 1 90.75 161 SER A N 1
ATOM 1144 C CA . SER A 1 161 ? -7.582 -9.945 2.596 1 90.75 161 SER A CA 1
ATOM 1145 C C . SER A 1 161 ? -8.195 -10.922 1.591 1 90.75 161 SER A C 1
ATOM 1147 O O . SER A 1 161 ? -9.203 -11.57 1.881 1 90.75 161 SER A O 1
ATOM 1149 N N . LEU A 1 162 ? -7.602 -11.047 0.444 1 92.62 162 LEU A N 1
ATOM 1150 C CA . LEU A 1 162 ? -8.141 -11.875 -0.623 1 92.62 162 LEU A CA 1
ATOM 1151 C C . LEU A 1 162 ? -8.062 -13.352 -0.255 1 92.62 162 LEU A C 1
ATOM 1153 O O . LEU A 1 162 ? -8.945 -14.141 -0.607 1 92.62 162 LEU A O 1
ATOM 1157 N N . ARG A 1 163 ? -6.969 -13.742 0.409 1 93.06 163 ARG A N 1
ATOM 1158 C CA . ARG A 1 163 ? -6.781 -15.133 0.813 1 93.06 163 ARG A CA 1
ATOM 1159 C C . ARG A 1 163 ? -7.98 -15.641 1.61 1 93.06 163 ARG A C 1
ATOM 1161 O O . ARG A 1 163 ? -8.461 -16.75 1.377 1 93.06 163 ARG A O 1
ATOM 1168 N N . LEU A 1 164 ? -8.477 -14.82 2.482 1 87.25 164 LEU A N 1
ATOM 1169 C CA . LEU A 1 164 ? -9.609 -15.188 3.324 1 87.25 164 LEU A CA 1
ATOM 1170 C C . LEU A 1 164 ? -10.867 -15.398 2.486 1 87.25 164 LEU A C 1
ATOM 1172 O O . LEU A 1 164 ? -11.695 -16.25 2.801 1 87.25 164 LEU A O 1
ATOM 1176 N N . SER A 1 165 ? -10.977 -14.656 1.481 1 86.31 165 SER A N 1
ATOM 1177 C CA . SER A 1 165 ? -12.141 -14.75 0.607 1 86.31 165 SER A CA 1
ATOM 1178 C C . SER A 1 165 ? -12.031 -15.961 -0.316 1 86.31 165 SER A C 1
ATOM 1180 O O . SER A 1 165 ? -13.055 -16.516 -0.738 1 86.31 165 SER A O 1
ATOM 1182 N N . LEU A 1 166 ? -10.828 -16.422 -0.622 1 91.75 166 LEU A N 1
ATOM 1183 C CA . LEU A 1 166 ? -10.609 -17.484 -1.603 1 91.75 166 LEU A CA 1
ATOM 1184 C C . LEU A 1 166 ? -10.641 -18.859 -0.939 1 91.75 166 LEU A C 1
ATOM 1186 O O . LEU A 1 166 ? -10.93 -19.859 -1.593 1 91.75 166 LEU A O 1
ATOM 1190 N N . ALA A 1 167 ? -10.375 -18.875 0.314 1 89.5 167 ALA A N 1
ATOM 1191 C CA . ALA A 1 167 ? -10.219 -20.141 1.031 1 89.5 167 ALA A CA 1
ATOM 1192 C C . ALA A 1 167 ? -11.477 -21 0.907 1 89.5 167 ALA A C 1
ATOM 1194 O O . ALA A 1 167 ? -11.391 -22.188 0.577 1 89.5 167 ALA A O 1
ATOM 1195 N N . PRO A 1 168 ? -12.664 -20.375 1.002 1 90 168 PRO A N 1
ATOM 1196 C CA . PRO A 1 168 ? -13.875 -21.188 0.871 1 90 168 PRO A CA 1
ATOM 1197 C C . PRO A 1 168 ? -14.062 -21.734 -0.541 1 90 168 PRO A C 1
ATOM 1199 O O . PRO A 1 168 ? -14.836 -22.688 -0.742 1 90 168 PRO A O 1
ATOM 1202 N N . ASP A 1 169 ? -13.391 -21.203 -1.495 1 93.88 169 ASP A N 1
ATOM 1203 C CA . ASP A 1 169 ? -13.547 -21.609 -2.891 1 93.88 169 ASP A CA 1
ATOM 1204 C C . ASP A 1 169 ? -12.508 -22.641 -3.287 1 93.88 169 ASP A C 1
ATOM 1206 O O . ASP A 1 169 ? -12.391 -23 -4.461 1 93.88 169 ASP A O 1
ATOM 1210 N N . GLY A 1 170 ? -11.664 -23.047 -2.316 1 94.69 170 GLY A N 1
ATOM 1211 C CA . GLY A 1 170 ? -10.688 -24.094 -2.586 1 94.69 170 GLY A CA 1
ATOM 1212 C C . GLY A 1 170 ? -9.422 -23.578 -3.232 1 94.69 170 GLY A C 1
ATOM 1213 O O . GLY A 1 170 ? -8.672 -24.328 -3.846 1 94.69 170 GLY A O 1
ATOM 1214 N N . ILE A 1 171 ? -9.242 -22.312 -3.221 1 97.12 171 ILE A N 1
ATOM 1215 C CA . ILE A 1 171 ? -8.062 -21.688 -3.795 1 97.12 171 ILE A CA 1
ATOM 1216 C C . ILE A 1 171 ? -7.113 -21.25 -2.68 1 97.12 171 ILE A C 1
ATOM 1218 O O . ILE A 1 171 ? -7.508 -20.531 -1.77 1 97.12 171 ILE A O 1
ATOM 1222 N N . ALA A 1 172 ? -5.887 -21.797 -2.711 1 97.19 172 ALA A N 1
ATOM 1223 C CA . ALA A 1 172 ? -4.867 -21.375 -1.752 1 97.19 172 ALA A CA 1
ATOM 1224 C C . ALA A 1 172 ? -4.117 -20.141 -2.248 1 97.19 172 ALA A C 1
ATOM 1226 O O . ALA A 1 172 ? -3.852 -20.016 -3.445 1 97.19 172 ALA A O 1
ATOM 1227 N N . MET A 1 173 ? -3.842 -19.266 -1.337 1 96.88 173 MET A N 1
ATOM 1228 C CA . MET A 1 173 ? -3.074 -18.078 -1.681 1 96.88 173 MET A CA 1
ATOM 1229 C C . MET A 1 173 ? -1.909 -17.875 -0.717 1 96.88 173 MET A C 1
ATOM 1231 O O . MET A 1 173 ? -2.09 -17.922 0.5 1 96.88 173 MET A O 1
ATOM 1235 N N . SER A 1 174 ? -0.719 -17.734 -1.298 1 97.75 174 SER 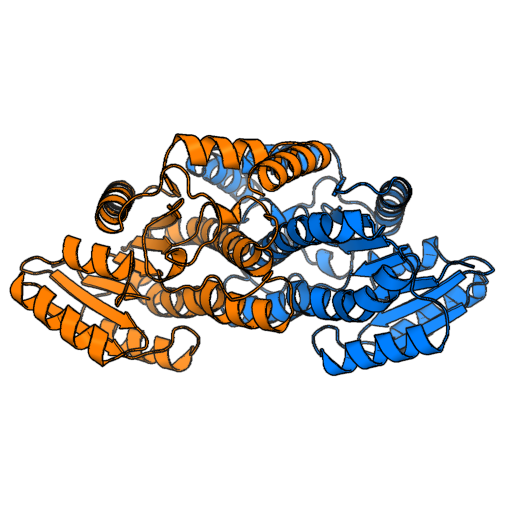A N 1
ATOM 1236 C CA . SER A 1 174 ? 0.504 -17.531 -0.527 1 97.75 174 SER A CA 1
ATOM 1237 C C . SER A 1 174 ? 1.13 -16.172 -0.83 1 97.75 174 SER A C 1
ATOM 1239 O O . SER A 1 174 ? 1.141 -15.727 -1.98 1 97.75 174 SER A O 1
ATOM 1241 N N . LEU A 1 175 ? 1.53 -15.523 0.191 1 97.62 175 LEU A N 1
ATOM 1242 C CA . LEU A 1 175 ? 2.42 -14.375 0.038 1 97.62 175 LEU A CA 1
ATOM 1243 C C . LEU A 1 175 ? 3.873 -14.781 0.257 1 97.62 175 LEU A C 1
ATOM 1245 O O . LEU A 1 175 ? 4.215 -15.352 1.296 1 97.62 175 LEU A O 1
ATOM 1249 N N . VAL A 1 176 ? 4.695 -14.539 -0.73 1 98.38 176 VAL A N 1
ATOM 1250 C CA . VAL A 1 176 ? 6.121 -14.836 -0.666 1 98.38 176 VAL A CA 1
ATOM 1251 C C . VAL A 1 176 ? 6.902 -13.57 -0.327 1 98.38 176 VAL A C 1
ATOM 1253 O O . VAL A 1 176 ? 6.82 -12.57 -1.046 1 98.38 176 VAL A O 1
ATOM 1256 N N . ASN A 1 177 ? 7.633 -13.594 0.751 1 97 177 ASN A N 1
ATOM 1257 C CA . ASN A 1 177 ? 8.453 -12.461 1.157 1 97 177 ASN A CA 1
ATOM 1258 C C . ASN A 1 177 ? 9.93 -12.828 1.247 1 97 177 ASN A C 1
ATOM 1260 O O . ASN A 1 177 ? 10.43 -13.141 2.33 1 97 177 ASN A O 1
ATOM 1264 N N . PRO A 1 178 ? 10.609 -12.695 0.118 1 96.75 178 PRO A N 1
ATOM 1265 C CA . PRO A 1 178 ? 12.047 -12.945 0.161 1 96.75 178 PRO A CA 1
ATOM 1266 C C . PRO A 1 178 ? 12.828 -11.781 0.773 1 96.75 178 PRO A C 1
ATOM 1268 O O . PRO A 1 178 ? 12.359 -10.641 0.75 1 96.75 178 PRO A O 1
ATOM 1271 N N . GLY A 1 179 ? 13.984 -12.117 1.388 1 93.94 179 GLY A N 1
ATOM 1272 C CA . GLY A 1 179 ? 15.016 -11.117 1.631 1 93.94 179 GLY A CA 1
ATOM 1273 C C . GLY A 1 179 ? 15.805 -10.766 0.387 1 93.94 179 GLY A C 1
ATOM 1274 O O . GLY A 1 179 ? 15.234 -10.586 -0.69 1 93.94 179 GLY A O 1
ATOM 1275 N N . PHE A 1 180 ? 17.047 -10.656 0.516 1 90.56 180 PHE A N 1
ATOM 1276 C CA . PHE A 1 180 ? 17.906 -10.297 -0.608 1 90.56 180 PHE A CA 1
ATOM 1277 C C . PHE A 1 180 ? 18.156 -11.508 -1.505 1 90.56 180 PHE A C 1
ATOM 1279 O O . PHE A 1 180 ? 18.578 -12.562 -1.03 1 90.56 180 PHE A O 1
ATOM 1286 N N . VAL A 1 181 ? 17.766 -11.375 -2.697 1 91.12 181 VAL A N 1
ATOM 1287 C CA . VAL A 1 181 ? 18.031 -12.383 -3.713 1 91.12 181 VAL A CA 1
ATOM 1288 C C . VAL A 1 181 ? 18.875 -11.781 -4.84 1 91.12 181 VAL A C 1
ATOM 1290 O O . VAL A 1 181 ? 18.594 -10.664 -5.293 1 91.12 181 VAL A O 1
ATOM 1293 N N . THR A 1 182 ? 19.875 -12.438 -5.207 1 86.56 182 THR A N 1
ATOM 1294 C CA . THR A 1 182 ? 20.719 -11.953 -6.297 1 86.56 182 THR A CA 1
ATOM 1295 C C . THR A 1 182 ? 19.969 -12.023 -7.625 1 86.56 182 THR A C 1
ATOM 1297 O O . THR A 1 182 ? 19.672 -13.109 -8.117 1 86.56 182 THR A O 1
ATOM 1300 N N . THR A 1 183 ? 19.578 -10.891 -8.117 1 85.5 183 THR A N 1
ATOM 1301 C CA . THR A 1 183 ? 18.891 -10.711 -9.383 1 85.5 183 THR A CA 1
ATOM 1302 C C . THR A 1 183 ? 19.359 -9.43 -10.078 1 85.5 183 THR A C 1
ATOM 1304 O O . THR A 1 183 ? 20.188 -8.695 -9.539 1 85.5 183 THR A O 1
ATOM 1307 N N . GLU A 1 184 ? 18.922 -9.289 -11.352 1 80.81 184 GLU A N 1
ATOM 1308 C CA . GLU A 1 184 ? 19.188 -8.023 -12.031 1 80.81 184 GLU A CA 1
ATOM 1309 C C . GLU A 1 184 ? 18.688 -6.84 -11.203 1 80.81 184 GLU A C 1
ATOM 1311 O O . GLU A 1 184 ? 19.312 -5.777 -11.195 1 80.81 184 GLU A O 1
ATOM 1316 N N . MET A 1 185 ? 17.703 -7.031 -10.398 1 76.31 185 MET A N 1
ATOM 1317 C CA . MET A 1 185 ? 17.078 -6 -9.578 1 76.31 185 MET A CA 1
ATOM 1318 C C . MET A 1 185 ? 18 -5.559 -8.453 1 76.31 185 MET A C 1
ATOM 1320 O O . MET A 1 185 ? 18.031 -4.383 -8.086 1 76.31 185 MET A O 1
ATOM 1324 N N . THR A 1 186 ? 18.828 -6.469 -7.926 1 74.38 186 THR A N 1
ATOM 1325 C CA . THR A 1 186 ? 19.609 -6.172 -6.727 1 74.38 186 THR A CA 1
ATOM 1326 C C . THR A 1 186 ? 21.078 -5.988 -7.07 1 74.38 186 THR A C 1
ATOM 1328 O O . THR A 1 186 ? 21.891 -5.672 -6.195 1 74.38 186 THR A O 1
ATOM 1331 N N . ARG A 1 187 ? 21.516 -6.207 -8.219 1 69.06 187 ARG A N 1
ATOM 1332 C CA . ARG A 1 187 ? 22.922 -6.168 -8.609 1 69.06 187 ARG A CA 1
ATOM 1333 C C . ARG A 1 187 ? 23.516 -4.785 -8.352 1 69.06 187 ARG A C 1
ATOM 1335 O O . ARG A 1 187 ? 24.703 -4.664 -8.039 1 69.06 187 ARG A O 1
ATOM 1342 N N . ARG A 1 188 ? 22.734 -3.766 -8.297 1 62.5 188 ARG A N 1
ATOM 1343 C CA . ARG A 1 188 ? 23.297 -2.432 -8.164 1 62.5 188 ARG A CA 1
ATOM 1344 C C . ARG A 1 188 ? 23.016 -1.844 -6.789 1 62.5 188 ARG A C 1
ATOM 1346 O O . ARG A 1 188 ? 23.188 -0.643 -6.57 1 62.5 188 ARG A O 1
ATOM 1353 N N . ASN A 1 189 ? 22.594 -2.74 -5.926 1 69.81 189 ASN A N 1
ATOM 1354 C CA . ASN A 1 189 ? 22.266 -2.229 -4.602 1 69.81 189 ASN A CA 1
ATOM 1355 C C . ASN A 1 189 ? 23.531 -1.826 -3.828 1 69.81 189 ASN A C 1
ATOM 1357 O O . ASN A 1 189 ? 24.406 -2.652 -3.604 1 69.81 189 ASN A O 1
ATOM 1361 N N . PRO A 1 190 ? 23.562 -0.588 -3.521 1 62.78 190 PRO A N 1
ATOM 1362 C CA . PRO A 1 190 ? 24.781 -0.093 -2.887 1 62.78 190 PRO A CA 1
ATOM 1363 C C . PRO A 1 190 ? 24.875 -0.467 -1.408 1 62.78 190 PRO A C 1
ATOM 1365 O O . PRO A 1 190 ? 25.891 -0.178 -0.756 1 62.78 190 PRO A O 1
ATOM 1368 N N . TYR A 1 191 ? 23.906 -1.113 -0.908 1 69.44 191 TYR A N 1
ATOM 1369 C CA . TYR A 1 191 ? 23.922 -1.401 0.522 1 69.44 191 TYR A CA 1
ATOM 1370 C C . TYR A 1 191 ? 24.203 -2.877 0.779 1 69.44 191 TYR A C 1
ATOM 1372 O O . TYR A 1 191 ? 24 -3.717 -0.1 1 69.44 191 TYR A O 1
ATOM 1380 N N . PRO A 1 192 ? 24.75 -3.119 1.974 1 75.06 192 PRO A N 1
ATOM 1381 C CA . PRO A 1 192 ? 24.984 -4.523 2.326 1 75.06 192 PRO A CA 1
ATOM 1382 C C . PRO A 1 192 ? 23.703 -5.367 2.248 1 75.06 192 PRO A C 1
ATOM 1384 O O . PRO A 1 192 ? 22.625 -4.887 2.572 1 75.06 192 PRO A O 1
ATOM 1387 N N . MET A 1 193 ? 23.875 -6.504 1.69 1 83.62 193 MET A N 1
ATOM 1388 C CA . MET A 1 193 ? 22.781 -7.461 1.568 1 83.62 193 MET A CA 1
ATOM 1389 C C . MET A 1 193 ? 23.016 -8.688 2.443 1 83.62 193 MET A C 1
ATOM 1391 O O . MET A 1 193 ? 23.375 -9.75 1.938 1 83.62 193 MET A O 1
ATOM 1395 N N . PRO A 1 194 ? 22.734 -8.523 3.639 1 82.69 194 PRO A N 1
ATOM 1396 C CA . PRO A 1 194 ? 22.953 -9.664 4.523 1 82.69 194 PRO A CA 1
ATOM 1397 C C . PRO A 1 194 ? 22.078 -10.875 4.152 1 82.69 194 PRO A C 1
ATOM 1399 O O . PRO A 1 194 ? 20.922 -10.711 3.768 1 82.69 194 PRO A O 1
ATOM 1402 N N . PHE A 1 195 ? 22.672 -12.117 4.109 1 86.44 195 PHE A N 1
ATOM 1403 C CA . PHE A 1 195 ? 22 -13.398 3.908 1 86.44 195 PHE A CA 1
ATOM 1404 C C . PHE A 1 195 ? 21.5 -13.523 2.477 1 86.44 195 PHE A C 1
ATOM 1406 O O . PHE A 1 195 ? 20.484 -14.172 2.225 1 86.44 195 PHE A O 1
ATOM 1413 N N . VAL A 1 196 ? 22.141 -12.789 1.626 1 89.06 196 VAL A N 1
ATOM 1414 C CA . VAL A 1 196 ? 21.719 -12.828 0.226 1 89.06 196 VAL A CA 1
ATOM 1415 C C . VAL A 1 196 ? 21.781 -14.266 -0.29 1 89.06 196 VAL A C 1
ATOM 1417 O O . VAL A 1 196 ? 22.641 -15.047 0.121 1 89.06 196 VAL A O 1
ATOM 1420 N N . MET A 1 197 ? 20.828 -14.641 -1.15 1 93.31 197 MET A N 1
ATOM 1421 C CA . MET A 1 197 ? 20.828 -15.969 -1.746 1 93.31 197 MET A CA 1
ATOM 1422 C C . MET A 1 197 ? 20.594 -15.891 -3.254 1 93.31 197 MET A C 1
ATOM 1424 O O . MET A 1 197 ? 20.203 -14.852 -3.771 1 93.31 197 MET A O 1
ATOM 1428 N N . SER A 1 198 ? 20.906 -17.031 -3.865 1 94.69 198 SER A N 1
ATOM 1429 C CA . SER A 1 198 ? 20.703 -17.094 -5.309 1 94.69 198 SER A CA 1
ATOM 1430 C C . SER A 1 198 ? 19.234 -17.219 -5.664 1 94.69 198 SER A C 1
ATOM 1432 O O . SER A 1 198 ? 18.422 -17.625 -4.824 1 94.69 198 SER A O 1
ATOM 1434 N N . ALA A 1 199 ? 18.891 -16.938 -6.906 1 96.12 199 ALA A N 1
ATOM 1435 C CA . ALA A 1 199 ? 17.516 -17.094 -7.395 1 96.12 199 ALA A CA 1
ATOM 1436 C C . ALA A 1 199 ? 17.078 -18.547 -7.344 1 96.12 199 ALA A C 1
ATOM 1438 O O . ALA A 1 199 ? 15.914 -18.844 -7.074 1 96.12 199 ALA A O 1
ATOM 1439 N N . GLU A 1 200 ? 18 -19.484 -7.582 1 96.75 200 GLU A N 1
ATOM 1440 C CA . GLU A 1 200 ? 17.719 -20.906 -7.555 1 96.75 200 GLU A CA 1
ATOM 1441 C C . GLU A 1 200 ? 17.344 -21.375 -6.148 1 96.75 200 GLU A C 1
ATOM 1443 O O . GLU A 1 200 ? 16.359 -22.109 -5.969 1 96.75 200 GLU A O 1
ATOM 1448 N N . LYS A 1 201 ? 18.109 -20.891 -5.195 1 97.19 201 LYS A N 1
ATOM 1449 C CA . LYS A 1 201 ? 17.812 -21.234 -3.809 1 97.19 201 LYS A CA 1
ATOM 1450 C C . LYS A 1 201 ? 16.484 -20.641 -3.361 1 97.19 201 LYS A C 1
ATOM 1452 O O . LYS A 1 201 ? 15.727 -21.281 -2.643 1 97.19 201 LYS A O 1
ATOM 1457 N N . ALA A 1 202 ? 16.266 -19.422 -3.764 1 97.62 202 ALA A N 1
ATOM 1458 C CA . ALA A 1 202 ? 14.984 -18.781 -3.465 1 97.62 202 ALA A CA 1
ATOM 1459 C C . ALA A 1 202 ? 13.82 -19.562 -4.066 1 97.62 202 ALA A C 1
ATOM 1461 O O . ALA A 1 202 ? 12.805 -19.797 -3.404 1 97.62 202 ALA A O 1
ATOM 1462 N N . ALA A 1 203 ? 13.984 -20.016 -5.289 1 98.25 203 ALA A N 1
ATOM 1463 C CA . ALA A 1 203 ? 12.953 -20.797 -5.965 1 98.25 203 ALA A CA 1
ATOM 1464 C C . ALA A 1 203 ? 12.641 -22.078 -5.203 1 98.25 203 ALA A C 1
ATOM 1466 O O . ALA A 1 203 ? 11.469 -22.453 -5.051 1 98.25 203 ALA A O 1
ATOM 1467 N N . ASP A 1 204 ? 13.656 -22.719 -4.691 1 98.19 204 ASP A N 1
ATOM 1468 C CA . ASP A 1 204 ? 13.469 -23.938 -3.918 1 98.19 204 ASP A CA 1
ATOM 1469 C C . ASP A 1 204 ? 12.625 -23.672 -2.672 1 98.19 204 ASP A C 1
ATOM 1471 O O . ASP A 1 204 ? 11.719 -24.453 -2.359 1 98.19 204 ASP A O 1
ATOM 1475 N N . LYS A 1 205 ? 12.953 -22.625 -2.018 1 98.12 205 LYS A N 1
ATOM 1476 C CA . LYS A 1 205 ? 12.234 -22.281 -0.797 1 98.12 205 LYS A CA 1
ATOM 1477 C C . LYS A 1 205 ? 10.781 -21.906 -1.101 1 98.12 205 LYS A C 1
ATOM 1479 O O . LYS A 1 205 ? 9.875 -22.281 -0.361 1 98.12 205 LYS A O 1
ATOM 1484 N N . ILE A 1 206 ? 10.609 -21.188 -2.129 1 98.62 206 ILE A N 1
ATOM 1485 C CA . ILE A 1 206 ? 9.273 -20.781 -2.543 1 98.62 206 ILE A CA 1
ATOM 1486 C C . ILE A 1 206 ? 8.43 -22 -2.867 1 98.62 206 ILE A C 1
ATOM 1488 O O . ILE A 1 206 ? 7.301 -22.141 -2.385 1 98.62 206 ILE A O 1
ATOM 1492 N N . LEU A 1 207 ? 8.984 -22.953 -3.639 1 98.56 207 LEU A N 1
ATOM 1493 C CA . LEU A 1 207 ? 8.234 -24.125 -4.066 1 98.56 207 LEU A CA 1
ATOM 1494 C C . LEU A 1 207 ? 7.922 -25.031 -2.877 1 98.56 207 LEU A C 1
ATOM 1496 O O . LEU A 1 207 ? 6.859 -25.656 -2.832 1 98.56 207 LEU A O 1
ATOM 1500 N N . ARG A 1 208 ? 8.812 -25.125 -1.883 1 98.31 208 ARG A N 1
ATOM 1501 C CA . ARG A 1 208 ? 8.523 -25.875 -0.672 1 98.31 208 ARG A CA 1
ATOM 1502 C C . ARG A 1 208 ? 7.328 -25.297 0.071 1 98.31 208 ARG A C 1
ATOM 1504 O O . ARG A 1 208 ? 6.484 -26.031 0.583 1 98.31 208 ARG A O 1
ATOM 1511 N N . GLY A 1 209 ? 7.285 -23.969 0.139 1 98.12 209 GLY A N 1
ATOM 1512 C CA . GLY A 1 209 ? 6.156 -23.312 0.772 1 98.12 209 GLY A CA 1
ATOM 1513 C C . GLY A 1 209 ? 4.855 -23.484 0.01 1 98.12 209 GLY A C 1
ATOM 1514 O O . GLY A 1 209 ? 3.795 -23.641 0.613 1 98.12 209 GLY A O 1
ATOM 1515 N N . ILE A 1 210 ? 4.992 -23.422 -1.274 1 97.62 210 ILE A N 1
ATOM 1516 C CA . ILE A 1 210 ? 3.822 -23.578 -2.135 1 97.62 210 ILE A CA 1
ATOM 1517 C C . ILE A 1 210 ? 3.256 -25 -1.975 1 97.62 210 ILE A C 1
ATOM 1519 O O . ILE A 1 210 ? 2.039 -25.172 -1.906 1 97.62 210 ILE A O 1
ATOM 1523 N N . GLU A 1 211 ? 4.152 -25.969 -1.936 1 97.5 211 GLU A N 1
ATOM 1524 C CA . GLU A 1 211 ? 3.732 -27.359 -1.746 1 97.5 211 GLU A CA 1
ATOM 1525 C C . GLU A 1 211 ? 2.924 -27.516 -0.462 1 97.5 211 GLU A C 1
ATOM 1527 O O . GLU A 1 211 ? 1.966 -28.297 -0.419 1 97.5 211 GLU A O 1
ATOM 1532 N N . LYS A 1 212 ? 3.236 -26.75 0.528 1 96.94 212 LYS A N 1
ATOM 1533 C CA . LYS A 1 212 ? 2.574 -26.828 1.827 1 96.94 212 LYS A CA 1
ATOM 1534 C C . LYS A 1 212 ? 1.358 -25.906 1.881 1 96.94 212 LYS A C 1
ATOM 1536 O O . LYS A 1 212 ? 0.681 -25.812 2.906 1 96.94 212 LYS A O 1
ATOM 1541 N N . LYS A 1 213 ? 1.107 -25.172 0.807 1 96.62 213 LYS A N 1
ATOM 1542 C CA . LYS A 1 213 ? 0.037 -24.188 0.749 1 96.62 213 LYS A CA 1
ATOM 1543 C C . LYS A 1 213 ? 0.137 -23.203 1.907 1 96.62 213 LYS A C 1
ATOM 1545 O O . LYS A 1 213 ? -0.873 -22.844 2.52 1 96.62 213 LYS A O 1
ATOM 1550 N N . ALA A 1 214 ? 1.434 -22.828 2.223 1 96.25 214 ALA A N 1
ATOM 1551 C CA . ALA A 1 214 ? 1.669 -21.891 3.32 1 96.25 214 ALA A CA 1
ATOM 1552 C C . ALA A 1 214 ? 1.131 -20.5 2.984 1 96.25 214 ALA A C 1
ATOM 1554 O O . ALA A 1 214 ? 1.393 -19.969 1.901 1 96.25 214 ALA A O 1
ATOM 1555 N N . PRO A 1 215 ? 0.385 -19.922 3.926 1 95.31 215 PRO A N 1
ATOM 1556 C CA . PRO A 1 215 ? -0.127 -18.578 3.654 1 95.31 215 PRO A CA 1
ATOM 1557 C C . PRO A 1 215 ? 0.986 -17.531 3.504 1 95.31 215 PRO A C 1
ATOM 1559 O O . PRO A 1 215 ? 0.818 -16.547 2.791 1 95.31 215 PRO A O 1
ATOM 1562 N N . ARG A 1 216 ? 2.09 -17.766 4.203 1 95.56 216 ARG A N 1
ATOM 1563 C CA . ARG A 1 216 ? 3.252 -16.891 4.172 1 95.56 216 ARG A CA 1
ATOM 1564 C C . ARG A 1 216 ? 4.539 -17.688 3.984 1 95.56 216 ARG A C 1
ATOM 1566 O O . ARG A 1 216 ? 4.797 -18.641 4.723 1 95.56 216 ARG A O 1
ATOM 1573 N N . ILE A 1 217 ? 5.277 -17.344 2.988 1 97.56 217 ILE A N 1
ATOM 1574 C CA . ILE A 1 217 ? 6.574 -17.953 2.695 1 97.56 217 ILE A CA 1
ATOM 1575 C C . ILE A 1 217 ? 7.672 -16.891 2.809 1 97.56 217 ILE A C 1
ATOM 1577 O O . ILE A 1 217 ? 7.812 -16.031 1.93 1 97.56 217 ILE A O 1
ATOM 1581 N N . GLU A 1 218 ? 8.422 -16.922 3.891 1 96.88 218 GLU A N 1
ATOM 1582 C CA . GLU A 1 218 ? 9.375 -15.859 4.191 1 96.88 218 GLU A CA 1
ATOM 1583 C C . GLU A 1 218 ? 10.773 -16.422 4.449 1 96.88 218 GLU A C 1
ATOM 1585 O O . GLU A 1 218 ? 10.914 -17.469 5.094 1 96.88 218 GLU A O 1
ATOM 1590 N N . PHE A 1 219 ? 11.719 -15.797 3.918 1 96.69 219 PHE A N 1
ATOM 1591 C CA . PHE A 1 219 ? 13.109 -16.219 4.082 1 96.69 219 PHE A CA 1
ATOM 1592 C C . PHE A 1 219 ? 14.062 -15.07 3.785 1 96.69 219 PHE A C 1
ATOM 1594 O O . PHE A 1 219 ? 13.703 -14.125 3.084 1 96.69 219 PHE A O 1
ATOM 1601 N N . PRO A 1 220 ? 15.336 -15.117 4.398 1 95.94 220 PRO A N 1
ATOM 1602 C CA . PRO A 1 220 ? 15.805 -16.172 5.309 1 95.94 220 PRO A CA 1
ATOM 1603 C C . PRO A 1 220 ? 15.312 -15.969 6.742 1 95.94 220 PRO A C 1
ATOM 1605 O O . PRO A 1 220 ? 14.914 -14.859 7.109 1 95.94 220 PRO A O 1
ATOM 1608 N N . GLY A 1 221 ? 15.336 -16.969 7.57 1 93.44 221 GLY A N 1
ATOM 1609 C CA . GLY A 1 221 ? 14.758 -17 8.906 1 93.44 221 GLY A CA 1
ATOM 1610 C C . GLY A 1 221 ? 15.227 -15.859 9.789 1 93.44 221 GLY A C 1
ATOM 1611 O O . GLY A 1 221 ? 14.414 -15.141 10.367 1 93.44 221 GLY A O 1
ATOM 1612 N N . PRO A 1 222 ? 16.547 -15.633 9.93 1 93.19 222 PRO A N 1
ATOM 1613 C CA . PRO A 1 222 ? 17.047 -14.57 10.805 1 93.19 222 PRO A CA 1
ATOM 1614 C C . PRO A 1 222 ? 16.594 -13.18 10.359 1 93.19 222 PRO A C 1
ATOM 1616 O O . PRO A 1 222 ? 16.281 -12.336 11.203 1 93.19 222 PRO A O 1
ATOM 1619 N N . MET A 1 223 ? 16.516 -12.922 9.102 1 91.88 223 MET A N 1
ATOM 1620 C CA . MET A 1 223 ? 16.062 -11.633 8.586 1 91.88 223 MET A CA 1
ATOM 1621 C C . MET A 1 223 ? 14.57 -11.445 8.836 1 91.88 223 MET A C 1
ATOM 1623 O O . MET A 1 223 ? 14.117 -10.344 9.125 1 91.88 223 MET A O 1
ATOM 1627 N N . VAL A 1 224 ? 13.82 -12.539 8.633 1 92.56 224 VAL A N 1
ATOM 1628 C CA . VAL A 1 224 ? 12.391 -12.508 8.914 1 92.56 224 VAL A CA 1
ATOM 1629 C C . VAL A 1 224 ? 12.156 -12.078 10.359 1 92.56 224 VAL A C 1
ATOM 1631 O O . VAL A 1 224 ? 11.352 -11.18 10.625 1 92.56 224 VAL A O 1
ATOM 1634 N N . MET A 1 225 ? 12.914 -12.688 11.258 1 90.06 225 MET A N 1
ATOM 1635 C CA . MET A 1 225 ? 12.773 -12.367 12.672 1 90.06 225 MET A CA 1
ATOM 1636 C C . MET A 1 225 ? 13.125 -10.898 12.938 1 90.06 225 MET A C 1
ATOM 1638 O O . MET A 1 225 ? 12.414 -10.219 13.68 1 90.06 225 MET A O 1
ATOM 1642 N N . MET A 1 226 ? 14.148 -10.461 12.297 1 87.5 226 MET A N 1
ATOM 1643 C CA . MET A 1 226 ? 14.609 -9.094 12.492 1 87.5 226 MET A CA 1
ATOM 1644 C C . MET A 1 226 ? 13.555 -8.094 12.039 1 87.5 226 MET A C 1
ATOM 1646 O O . MET A 1 226 ? 13.219 -7.164 12.773 1 87.5 226 MET A O 1
ATOM 1650 N N . VAL A 1 227 ? 13.023 -8.305 10.867 1 87.44 227 VAL A N 1
ATOM 1651 C CA . VAL A 1 227 ? 12.086 -7.328 10.312 1 87.44 227 VAL A CA 1
ATOM 1652 C C . VAL A 1 227 ? 10.766 -7.383 11.078 1 87.44 227 VAL A C 1
ATOM 1654 O O . VAL A 1 227 ? 10.117 -6.355 11.281 1 87.44 227 VAL A O 1
ATOM 1657 N N . ARG A 1 228 ? 10.312 -8.555 11.516 1 86.06 228 ARG A N 1
ATOM 1658 C CA . ARG A 1 228 ? 9.094 -8.688 12.312 1 86.06 228 ARG A CA 1
ATOM 1659 C C . ARG A 1 228 ? 9.242 -8.008 13.664 1 86.06 228 ARG A C 1
ATOM 1661 O O . ARG A 1 228 ? 8.312 -7.359 14.148 1 86.06 228 ARG A O 1
ATOM 1668 N N . LEU A 1 229 ? 10.453 -8.141 14.25 1 83.81 229 LEU A N 1
ATOM 1669 C CA . LEU A 1 229 ? 10.727 -7.488 15.523 1 83.81 229 LEU A CA 1
ATOM 1670 C C . LEU A 1 229 ? 10.711 -5.969 15.367 1 83.81 229 LEU A C 1
ATOM 1672 O O . LEU A 1 229 ? 10.133 -5.262 16.188 1 83.81 229 LEU A O 1
ATOM 1676 N N . LEU A 1 230 ? 11.336 -5.535 14.297 1 82.94 230 LEU A N 1
ATOM 1677 C CA . LEU A 1 230 ? 11.391 -4.102 14.039 1 82.94 230 LEU A CA 1
ATOM 1678 C C . LEU A 1 230 ? 10 -3.533 13.812 1 82.94 230 LEU A C 1
ATOM 1680 O O . LEU A 1 230 ? 9.727 -2.381 14.156 1 82.94 230 LEU A O 1
ATOM 1684 N N . SER A 1 231 ? 9.10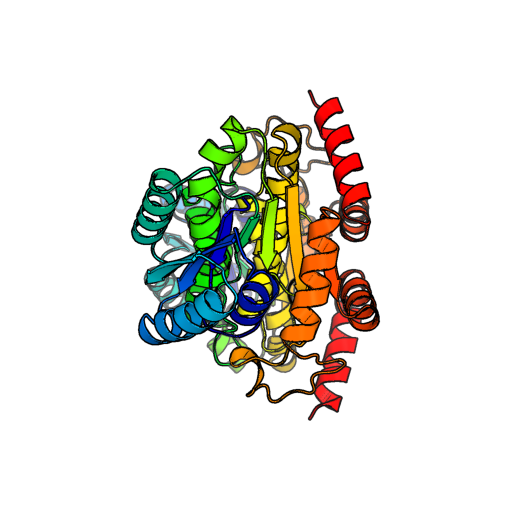9 -4.336 13.188 1 81.88 231 SER A N 1
ATOM 1685 C CA . SER A 1 231 ? 7.773 -3.863 12.836 1 81.88 231 SER A CA 1
ATOM 1686 C C . SER A 1 231 ? 6.891 -3.721 14.078 1 81.88 231 SER A C 1
ATOM 1688 O O . SER A 1 231 ? 5.891 -3.004 14.047 1 81.88 231 SER A O 1
ATOM 1690 N N . ILE A 1 232 ? 7.301 -4.379 15.211 1 79.88 232 ILE A N 1
ATOM 1691 C CA . ILE A 1 232 ? 6.461 -4.359 16.406 1 79.88 232 ILE A CA 1
ATOM 1692 C C . ILE A 1 232 ? 6.988 -3.32 17.391 1 79.88 232 ILE A C 1
ATOM 1694 O O . ILE A 1 232 ? 6.266 -2.887 18.297 1 79.88 232 ILE A O 1
ATOM 1698 N N . LEU A 1 233 ? 8.211 -2.92 17.203 1 81.94 233 LEU A N 1
ATOM 1699 C CA . LEU A 1 233 ? 8.82 -1.943 18.109 1 81.94 233 LEU A CA 1
ATOM 1700 C C . LEU A 1 233 ? 8.172 -0.575 17.938 1 81.94 233 LEU A C 1
ATOM 1702 O O . LEU A 1 233 ? 7.715 -0.223 16.844 1 81.94 233 LEU A O 1
ATOM 1706 N N . PRO A 1 234 ? 8.102 0.163 19.094 1 80.56 234 PRO A N 1
ATOM 1707 C CA . PRO A 1 234 ? 7.676 1.556 18.938 1 80.56 234 PRO A CA 1
ATOM 1708 C C . PRO A 1 234 ? 8.477 2.301 17.875 1 80.56 234 PRO A C 1
ATOM 1710 O O . PRO A 1 234 ? 9.688 2.086 17.734 1 80.56 234 PRO A O 1
ATOM 1713 N N . PRO A 1 235 ? 7.781 3.064 17.109 1 78 235 PRO A N 1
ATOM 1714 C CA . PRO A 1 235 ? 8.438 3.723 15.977 1 78 235 PRO A CA 1
ATOM 1715 C C . PRO A 1 235 ? 9.688 4.5 16.391 1 78 235 PRO A C 1
ATOM 1717 O O . PRO A 1 235 ? 10.672 4.523 15.648 1 78 235 PRO A O 1
ATOM 1720 N N . SER A 1 236 ? 9.664 5.145 17.5 1 79.62 236 SER A N 1
ATOM 1721 C CA . SER A 1 236 ? 10.836 5.898 17.938 1 79.62 236 SER A CA 1
ATOM 1722 C C . SER A 1 236 ? 12.047 4.988 18.094 1 79.62 236 SER A C 1
ATOM 1724 O O . SER A 1 236 ? 13.172 5.375 17.75 1 79.62 236 SER A O 1
ATOM 1726 N N . LEU A 1 237 ? 11.766 3.771 18.578 1 79.12 237 LEU A N 1
ATOM 1727 C CA . LEU A 1 237 ? 12.859 2.826 18.797 1 79.12 237 LEU A CA 1
ATOM 1728 C C . LEU A 1 237 ? 13.32 2.223 17.469 1 79.12 237 LEU A C 1
ATOM 1730 O O . LEU A 1 237 ? 14.523 2.113 17.219 1 79.12 237 LEU A O 1
ATOM 1734 N N . SER A 1 238 ? 12.344 1.916 16.688 1 80.94 238 SER A N 1
ATOM 1735 C CA . SER A 1 238 ? 12.703 1.331 15.406 1 80.94 238 SER A CA 1
ATOM 1736 C C . SER A 1 238 ? 13.414 2.346 14.516 1 80.94 238 SER A C 1
ATOM 1738 O O . SER A 1 238 ? 14.344 1.996 13.789 1 80.94 238 SER A O 1
ATOM 1740 N N . ASP A 1 239 ? 13.023 3.562 14.609 1 81.31 239 ASP A N 1
ATOM 1741 C CA . ASP A 1 239 ? 13.68 4.621 13.852 1 81.31 239 ASP A CA 1
ATOM 1742 C C . ASP A 1 239 ? 15.141 4.77 14.281 1 81.31 239 ASP A C 1
ATOM 1744 O O . ASP A 1 239 ? 16.031 4.906 13.438 1 81.31 239 ASP A O 1
ATOM 1748 N N . ARG A 1 240 ? 15.328 4.727 15.508 1 78.44 240 ARG A N 1
ATOM 1749 C CA . ARG A 1 240 ? 16.672 4.859 16.047 1 78.44 240 ARG A CA 1
ATOM 1750 C C . ARG A 1 240 ? 17.562 3.713 15.586 1 78.44 240 ARG A C 1
ATOM 1752 O O . ARG A 1 240 ? 18.719 3.928 15.203 1 78.44 240 ARG A O 1
ATOM 1759 N N . LEU A 1 241 ? 17.031 2.518 15.594 1 76.81 241 LEU A N 1
ATOM 1760 C CA . LEU A 1 241 ? 17.781 1.333 15.188 1 76.81 241 LEU A CA 1
ATOM 1761 C C . LEU A 1 241 ? 18.156 1.401 13.711 1 76.81 241 LEU A C 1
ATOM 1763 O O . LEU A 1 241 ? 19.266 1.054 13.328 1 76.81 241 LEU A O 1
ATOM 1767 N N . LEU A 1 242 ? 17.281 1.884 12.953 1 77.31 242 LEU A N 1
ATOM 1768 C CA . LEU A 1 242 ? 17.516 1.976 11.516 1 77.31 242 LEU A CA 1
ATOM 1769 C C . LEU A 1 242 ? 18.516 3.076 11.188 1 77.31 242 LEU A C 1
ATOM 1771 O O . LEU A 1 242 ? 19.328 2.932 10.273 1 77.31 242 LEU A O 1
ATOM 1775 N N . GLN A 1 243 ? 18.375 4.125 11.922 1 74.06 243 GLN A N 1
ATOM 1776 C CA . GLN A 1 243 ? 19.344 5.211 11.742 1 74.06 243 GLN A CA 1
ATOM 1777 C C . GLN A 1 243 ? 20.75 4.762 12.094 1 74.06 243 GLN A C 1
ATOM 1779 O O . GLN A 1 243 ? 21.719 5.113 11.414 1 74.06 243 GLN A O 1
ATOM 1784 N N . LEU A 1 244 ? 20.844 3.971 13.086 1 68.56 244 LEU A N 1
ATOM 1785 C CA . LEU A 1 244 ? 22.141 3.461 13.516 1 68.56 244 LEU A CA 1
ATOM 1786 C C . LEU A 1 244 ? 22.703 2.486 12.484 1 68.56 244 LEU A C 1
ATOM 1788 O O . LEU A 1 244 ? 23.906 2.492 12.219 1 68.56 244 LEU A O 1
ATOM 1792 N N . ALA A 1 245 ? 21.828 1.791 11.93 1 67.31 245 ALA A N 1
ATOM 1793 C CA . ALA A 1 245 ? 22.266 0.801 10.945 1 67.31 245 ALA A CA 1
ATOM 1794 C C . ALA A 1 245 ? 22.719 1.475 9.656 1 67.31 245 ALA A C 1
ATOM 1796 O O . ALA A 1 245 ? 23.625 0.996 8.984 1 67.31 245 ALA A O 1
ATOM 1797 N N . SER A 1 246 ? 22.016 2.512 9.297 1 63.09 246 SER A N 1
ATOM 1798 C CA . SER A 1 246 ? 22.344 3.254 8.086 1 63.09 246 SER A CA 1
ATOM 1799 C C . SER A 1 246 ? 23.641 4.027 8.242 1 63.09 246 SER A C 1
ATOM 1801 O O . SER A 1 246 ? 24.375 4.223 7.273 1 63.09 246 SER A O 1
ATOM 1803 N N . ARG A 1 247 ? 23.797 4.582 9.43 1 52.03 247 ARG A N 1
ATOM 1804 C CA . ARG A 1 247 ? 25.047 5.281 9.703 1 52.03 247 ARG A CA 1
ATOM 1805 C C . ARG A 1 247 ? 26.234 4.328 9.641 1 52.03 247 ARG A C 1
ATOM 1807 O O . ARG A 1 247 ? 27.328 4.711 9.203 1 52.03 247 ARG A O 1
ATOM 1814 N N . GLU A 1 248 ? 26 3.164 10.094 1 42.28 248 GLU A N 1
ATOM 1815 C CA . GLU A 1 248 ? 27.094 2.203 10.078 1 42.28 248 GLU A CA 1
ATOM 1816 C C . GLU A 1 248 ? 27.406 1.741 8.656 1 42.28 248 GLU A C 1
ATOM 1818 O O . GLU A 1 248 ? 28.531 1.333 8.367 1 42.28 248 GLU A O 1
ATOM 1823 N N . ALA A 1 249 ? 26.469 1.8 7.801 1 43.16 249 ALA A N 1
ATOM 1824 C CA . ALA A 1 249 ? 26.703 1.41 6.414 1 43.16 249 ALA A CA 1
ATOM 1825 C C . ALA A 1 249 ? 27.391 2.529 5.637 1 43.16 249 ALA A C 1
ATOM 1827 O O . ALA A 1 249 ? 27.844 2.322 4.508 1 43.16 249 ALA A O 1
ATOM 1828 N N . HIS A 1 250 ? 27.406 3.771 5.996 1 39.38 250 HIS A N 1
ATOM 1829 C CA . HIS A 1 250 ? 28.25 4.832 5.453 1 39.38 250 HIS A CA 1
ATOM 1830 C C . HIS A 1 250 ? 29.531 4.977 6.262 1 39.38 250 HIS A C 1
ATOM 1832 O O . HIS A 1 250 ? 29.516 4.844 7.488 1 39.38 250 HIS A O 1
ATOM 1838 N N . MET B 1 1 ? 2.176 33.594 14.07 1 84.81 1 MET B N 1
ATOM 1839 C CA . MET B 1 1 ? 0.854 33.188 13.609 1 84.81 1 MET B CA 1
ATOM 1840 C C . MET B 1 1 ? 0.937 31.859 12.844 1 84.81 1 MET B C 1
ATOM 1842 O O . MET B 1 1 ? 1.66 31.766 11.852 1 84.81 1 MET B O 1
ATOM 1846 N N . PRO B 1 2 ? 0.17 30.828 13.375 1 95.06 2 PRO B N 1
ATOM 1847 C CA . PRO B 1 2 ? 0.358 29.516 12.75 1 95.06 2 PRO B CA 1
ATOM 1848 C C . PRO B 1 2 ? -0.375 29.391 11.422 1 95.06 2 PRO B C 1
ATOM 1850 O O . PRO B 1 2 ? -1.475 29.922 11.266 1 95.06 2 PRO B O 1
ATOM 1853 N N . THR B 1 3 ? 0.259 28.844 10.445 1 98.12 3 THR B N 1
ATOM 1854 C CA . THR B 1 3 ? -0.312 28.469 9.156 1 98.12 3 THR B CA 1
ATOM 1855 C C . THR B 1 3 ? -0.505 26.953 9.062 1 98.12 3 THR B C 1
ATOM 1857 O O . THR B 1 3 ? 0.439 26.188 9.258 1 98.12 3 THR B O 1
ATOM 1860 N N . ILE B 1 4 ? -1.772 26.578 8.781 1 98.75 4 ILE B N 1
ATOM 1861 C CA . ILE B 1 4 ? -2.123 25.156 8.773 1 98.75 4 ILE B CA 1
ATOM 1862 C C . ILE B 1 4 ? -2.807 24.812 7.453 1 98.75 4 ILE B C 1
ATOM 1864 O O . ILE B 1 4 ? -3.65 25.562 6.961 1 98.75 4 ILE B O 1
ATOM 1868 N N . VAL B 1 5 ? -2.396 23.703 6.836 1 98.88 5 VAL B N 1
ATOM 1869 C CA . VAL B 1 5 ? -3.037 23.156 5.645 1 98.88 5 VAL B CA 1
ATOM 1870 C C . VAL B 1 5 ? -3.721 21.828 5.98 1 98.88 5 VAL B C 1
ATOM 1872 O O . VAL B 1 5 ? -3.121 20.969 6.617 1 98.88 5 VAL B O 1
ATOM 1875 N N . ILE B 1 6 ? -4.988 21.703 5.633 1 98.88 6 ILE B N 1
ATOM 1876 C CA . ILE B 1 6 ? -5.727 20.469 5.867 1 98.88 6 ILE B CA 1
ATOM 1877 C C . ILE B 1 6 ? -6.402 20.016 4.574 1 98.88 6 ILE B C 1
ATOM 1879 O O . ILE B 1 6 ? -7.203 20.75 3.994 1 98.88 6 ILE B O 1
ATOM 1883 N N . THR B 1 7 ? -6.066 18.844 4.102 1 98.75 7 THR B N 1
ATOM 1884 C CA . THR B 1 7 ? -6.82 18.25 2.998 1 98.75 7 THR B CA 1
ATOM 1885 C C . THR B 1 7 ? -7.977 17.406 3.521 1 98.75 7 THR B C 1
ATOM 1887 O O . THR B 1 7 ? -7.953 16.953 4.668 1 98.75 7 THR B O 1
ATOM 1890 N N . GLY B 1 8 ? -8.984 17.188 2.623 1 97.31 8 GLY B N 1
ATOM 1891 C CA . GLY B 1 8 ? -10.18 16.531 3.129 1 97.31 8 GLY B CA 1
ATOM 1892 C C . GLY B 1 8 ? -10.852 17.297 4.254 1 97.31 8 GLY B C 1
ATOM 1893 O O . GLY B 1 8 ? -11.297 16.688 5.238 1 97.31 8 GLY B O 1
ATOM 1894 N N . ALA B 1 9 ? -10.898 18.562 4.152 1 96.38 9 ALA B N 1
ATOM 1895 C CA . ALA B 1 9 ? -11.258 19.438 5.262 1 96.38 9 ALA B CA 1
ATOM 1896 C C . ALA B 1 9 ? -12.773 19.562 5.395 1 96.38 9 ALA B C 1
ATOM 1898 O O . ALA B 1 9 ? -13.281 20.016 6.422 1 96.38 9 ALA B O 1
ATOM 1899 N N . SER B 1 10 ? -13.547 19.094 4.469 1 90.75 10 SER B N 1
ATOM 1900 C CA . SER B 1 10 ? -14.953 19.453 4.438 1 90.75 10 SER B CA 1
ATOM 1901 C C . SER B 1 10 ? -15.82 18.375 5.102 1 90.75 10 SER B C 1
ATOM 1903 O O . SER B 1 10 ? -17.047 18.375 4.941 1 90.75 10 SER B O 1
ATOM 1905 N N . SER B 1 11 ? -15.211 17.422 5.719 1 90.5 11 SER B N 1
ATOM 1906 C CA . SER B 1 11 ? -16 16.406 6.426 1 90.5 11 SER B CA 1
ATOM 1907 C C . SER B 1 11 ? -15.148 15.656 7.441 1 90.5 11 SER B C 1
ATOM 1909 O O . SER B 1 11 ? -13.922 15.789 7.453 1 90.5 11 SER B O 1
ATOM 1911 N N . GLY B 1 12 ? -15.797 15.117 8.375 1 94.25 12 GLY B N 1
ATOM 1912 C CA . GLY B 1 12 ? -15.188 14.133 9.266 1 94.25 12 GLY B CA 1
ATOM 1913 C C . GLY B 1 12 ? -14.07 14.711 10.102 1 94.25 12 GLY B C 1
ATOM 1914 O O . GLY B 1 12 ? -14.234 15.75 10.75 1 94.25 12 GLY B O 1
ATOM 1915 N N . ILE B 1 13 ? -12.977 14 10.133 1 96.31 13 ILE B N 1
ATOM 1916 C CA . ILE B 1 13 ? -11.828 14.344 10.961 1 96.31 13 ILE B CA 1
ATOM 1917 C C . ILE B 1 13 ? -11.242 15.672 10.508 1 96.31 13 ILE B C 1
ATOM 1919 O O . ILE B 1 13 ? -10.867 16.516 11.336 1 96.31 13 ILE B O 1
ATOM 1923 N N . GLY B 1 14 ? -11.195 15.914 9.172 1 97.81 14 GLY B N 1
ATOM 1924 C CA . GLY B 1 14 ? -10.664 17.156 8.648 1 97.81 14 GLY B CA 1
ATOM 1925 C C . GLY B 1 14 ? -11.422 18.391 9.117 1 97.81 14 GLY B C 1
ATOM 1926 O O . GLY B 1 14 ? -10.812 19.375 9.539 1 97.81 14 GLY B O 1
ATOM 1927 N N . GLU B 1 15 ? -12.695 18.266 9.062 1 97.69 15 GLU B N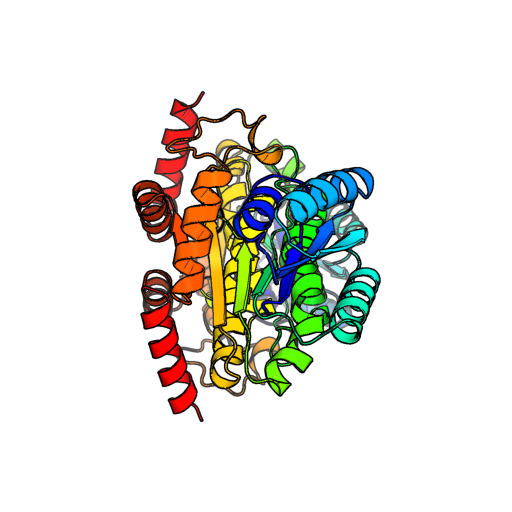 1
ATOM 1928 C CA . GLU B 1 15 ? -13.547 19.359 9.523 1 97.69 15 GLU B CA 1
ATOM 1929 C C . GLU B 1 15 ? -13.375 19.594 11.023 1 97.69 15 GLU B C 1
ATOM 1931 O O . GLU B 1 15 ? -13.266 20.734 11.469 1 97.69 15 GLU B O 1
ATOM 1936 N N . ALA B 1 16 ? -13.344 18.547 11.781 1 98.12 16 ALA B N 1
ATOM 1937 C CA . ALA B 1 16 ? -13.195 18.641 13.234 1 98.12 16 ALA B CA 1
ATOM 1938 C C . ALA B 1 16 ? -11.859 19.266 13.609 1 98.12 16 ALA B C 1
ATOM 1940 O O . ALA B 1 16 ? -11.789 20.078 14.531 1 98.12 16 ALA B O 1
ATOM 1941 N N . LEU B 1 17 ? -10.828 18.891 12.906 1 98.56 17 LEU B N 1
ATOM 1942 C CA . LEU B 1 17 ? -9.508 19.469 13.156 1 98.56 17 LEU B CA 1
ATOM 1943 C C . LEU B 1 17 ? -9.5 20.953 12.852 1 98.56 17 LEU B C 1
ATOM 1945 O O . LEU B 1 17 ? -8.969 21.75 13.641 1 98.56 17 LEU B O 1
ATOM 1949 N N . ALA B 1 18 ? -10.094 21.312 11.695 1 98.56 18 ALA B N 1
ATOM 1950 C CA . ALA B 1 18 ? -10.148 22.719 11.32 1 98.56 18 ALA B CA 1
ATOM 1951 C C . ALA B 1 18 ? -10.852 23.547 12.391 1 98.56 18 ALA B C 1
ATOM 1953 O O . ALA B 1 18 ? -10.344 24.594 12.805 1 98.56 18 ALA B O 1
ATOM 1954 N N . LEU B 1 19 ? -11.938 23.047 12.852 1 98.44 19 LEU B N 1
ATOM 1955 C CA . LEU B 1 19 ? -12.734 23.766 13.844 1 98.44 19 LEU B CA 1
ATOM 1956 C C . LEU B 1 19 ? -11.992 23.859 15.172 1 98.44 19 LEU B C 1
ATOM 1958 O O . LEU B 1 19 ? -12.047 24.891 15.844 1 98.44 19 LEU B O 1
ATOM 1962 N N . ARG B 1 20 ? -11.297 22.797 15.531 1 98.06 20 ARG B N 1
ATOM 1963 C CA . ARG B 1 20 ? -10.562 22.766 16.797 1 98.06 20 ARG B CA 1
ATOM 1964 C C . ARG B 1 20 ? -9.359 23.688 16.75 1 98.06 20 ARG B C 1
ATOM 1966 O O . ARG B 1 20 ? -8.977 24.266 17.766 1 98.06 20 ARG B O 1
ATOM 1973 N N . LEU B 1 21 ? -8.797 23.938 15.555 1 98.25 21 LEU B N 1
ATOM 1974 C CA . LEU B 1 21 ? -7.57 24.703 15.398 1 98.25 21 LEU B CA 1
ATOM 1975 C C . LEU B 1 21 ? -7.895 26.188 15.148 1 98.25 21 LEU B C 1
ATOM 1977 O O . LEU B 1 21 ? -7.012 27.031 15.25 1 98.25 21 LEU B O 1
ATOM 1981 N N . ALA B 1 22 ? -9.141 26.469 14.875 1 98.31 22 ALA B N 1
ATOM 1982 C CA . ALA B 1 22 ? -9.562 27.828 14.562 1 98.31 22 ALA B CA 1
ATOM 1983 C C . ALA B 1 22 ? -9.438 28.734 15.781 1 98.31 22 ALA B C 1
ATOM 1985 O O . ALA B 1 22 ? -10.023 28.469 16.828 1 98.31 22 ALA B O 1
ATOM 1986 N N . ALA B 1 23 ? -8.68 29.766 15.656 1 97.75 23 ALA B N 1
ATOM 1987 C CA . ALA B 1 23 ? -8.453 30.766 16.688 1 97.75 23 ALA B CA 1
ATOM 1988 C C . ALA B 1 23 ? -7.949 32.062 16.078 1 97.75 23 ALA B C 1
ATOM 1990 O O . ALA B 1 23 ? -7.465 32.094 14.945 1 97.75 23 ALA B O 1
ATOM 1991 N N . PRO B 1 24 ? -8.078 33.156 16.859 1 97.75 24 PRO B N 1
ATOM 1992 C CA . PRO B 1 24 ? -7.523 34.406 16.344 1 97.75 24 PRO B CA 1
ATOM 1993 C C . PRO B 1 24 ? -6.039 34.281 16 1 97.75 24 PRO B C 1
ATOM 1995 O O . PRO B 1 24 ? -5.258 33.75 16.781 1 97.75 24 PRO B O 1
ATOM 1998 N N . GLY B 1 25 ? -5.738 34.688 14.812 1 96.56 25 GLY B N 1
ATOM 1999 C CA . GLY B 1 25 ? -4.344 34.688 14.391 1 96.56 25 GLY B CA 1
ATOM 2000 C C . GLY B 1 25 ? -3.955 33.438 13.609 1 96.56 25 GLY B C 1
ATOM 2001 O O . GLY B 1 25 ? -2.877 33.375 13.023 1 96.56 25 GLY B O 1
ATOM 2002 N N . THR B 1 26 ? -4.82 32.469 13.516 1 98 26 THR B N 1
ATOM 2003 C CA . THR B 1 26 ? -4.52 31.219 12.82 1 98 26 THR B CA 1
ATOM 2004 C C . THR B 1 26 ? -4.996 31.281 11.367 1 98 26 THR B C 1
ATOM 2006 O O . THR B 1 26 ? -6.137 31.672 11.102 1 98 26 THR B O 1
ATOM 2009 N N . THR B 1 27 ? -4.129 31.016 10.453 1 98.5 27 THR B N 1
ATOM 2010 C CA . THR B 1 27 ? -4.504 30.859 9.055 1 98.5 27 THR B CA 1
ATOM 2011 C C . THR B 1 27 ? -4.699 29.375 8.711 1 98.5 27 THR B C 1
ATOM 2013 O O . THR B 1 27 ? -3.797 28.562 8.922 1 98.5 27 THR B O 1
ATOM 2016 N N . LEU B 1 28 ? -5.895 29.047 8.25 1 98.69 28 LEU B N 1
ATOM 2017 C CA . LEU B 1 28 ? -6.234 27.672 7.906 1 98.69 28 LEU B CA 1
ATOM 2018 C C . LEU B 1 28 ? -6.523 27.531 6.414 1 98.69 28 LEU B C 1
ATOM 2020 O O . LEU B 1 28 ? -7.547 28.031 5.93 1 98.69 28 LEU B O 1
ATOM 2024 N N . HIS B 1 29 ? -5.613 26.906 5.688 1 98.81 29 HIS B N 1
ATOM 2025 C CA . HIS B 1 29 ? -5.863 26.578 4.289 1 98.81 29 HIS B CA 1
ATOM 2026 C C . HIS B 1 29 ? -6.562 25.234 4.164 1 98.81 29 HIS B C 1
ATOM 2028 O O . HIS B 1 29 ? -5.996 24.188 4.52 1 98.81 29 HIS B O 1
ATOM 2034 N N . LEU B 1 30 ? -7.82 25.266 3.646 1 98.69 30 LEU B N 1
ATOM 2035 C CA . LEU B 1 30 ? -8.672 24.094 3.551 1 98.69 30 LEU B CA 1
ATOM 2036 C C . LEU B 1 30 ? -8.758 23.594 2.109 1 98.69 30 LEU B C 1
ATOM 2038 O O . LEU B 1 30 ? -9.039 24.375 1.197 1 98.69 30 LEU B O 1
ATOM 2042 N N . VAL B 1 31 ? -8.484 22.344 1.925 1 98.81 31 VAL B N 1
ATOM 2043 C CA . VAL B 1 31 ? -8.547 21.734 0.599 1 98.81 31 VAL B CA 1
ATOM 2044 C C . VAL B 1 31 ? -9.609 20.641 0.578 1 98.81 31 VAL B C 1
ATOM 2046 O O . VAL B 1 31 ? -9.578 19.719 1.403 1 98.81 31 VAL B O 1
ATOM 2049 N N . ALA B 1 32 ? -10.523 20.703 -0.294 1 98.06 32 ALA B N 1
ATOM 2050 C CA . ALA B 1 32 ? -11.531 19.688 -0.563 1 98.06 32 ALA B CA 1
ATOM 2051 C C . ALA B 1 32 ? -12.133 19.859 -1.955 1 98.06 32 ALA B C 1
ATOM 2053 O O . ALA B 1 32 ? -11.914 20.875 -2.611 1 98.06 32 ALA B O 1
ATOM 2054 N N . ARG B 1 33 ? -12.914 18.906 -2.344 1 95.06 33 ARG B N 1
ATOM 2055 C CA . ARG B 1 33 ? -13.445 18.922 -3.703 1 95.06 33 ARG B CA 1
ATOM 2056 C C . ARG B 1 33 ? -14.68 19.812 -3.795 1 95.06 33 ARG B C 1
ATOM 2058 O O . ARG B 1 33 ? -14.898 20.469 -4.816 1 95.06 33 ARG B O 1
ATOM 2065 N N . ARG B 1 34 ? -15.484 19.875 -2.648 1 91.62 34 ARG B N 1
ATOM 2066 C CA . ARG B 1 34 ? -16.781 20.547 -2.693 1 91.62 34 ARG B CA 1
ATOM 2067 C C . ARG B 1 34 ? -16.672 21.984 -2.197 1 91.62 34 ARG B C 1
ATOM 2069 O O . ARG B 1 34 ? -16.641 22.234 -0.99 1 91.62 34 ARG B O 1
ATOM 2076 N N . ARG B 1 35 ? -16.797 22.875 -3.131 1 95.62 35 ARG B N 1
ATOM 2077 C CA . ARG B 1 35 ? -16.609 24.297 -2.826 1 95.62 35 ARG B CA 1
ATOM 2078 C C . ARG B 1 35 ? -17.641 24.781 -1.819 1 95.62 35 ARG B C 1
ATOM 2080 O O . ARG B 1 35 ? -17.312 25.531 -0.897 1 95.62 35 ARG B O 1
ATOM 2087 N N . GLU B 1 36 ? -18.828 24.328 -1.988 1 97.06 36 GLU B N 1
ATOM 2088 C CA . GLU B 1 36 ? -19.906 24.797 -1.12 1 97.06 36 GLU B CA 1
ATOM 2089 C C . GLU B 1 36 ? -19.656 24.406 0.333 1 97.06 36 GLU B C 1
ATOM 2091 O O . GLU B 1 36 ? -19.891 25.203 1.244 1 97.06 36 GLU B O 1
ATOM 2096 N N . ARG B 1 37 ? -19.172 23.25 0.518 1 96.31 37 ARG B N 1
ATOM 2097 C CA . ARG B 1 37 ? -18.875 22.781 1.869 1 96.31 37 ARG B CA 1
ATOM 2098 C C . ARG B 1 37 ? -17.688 23.547 2.461 1 96.31 37 ARG B C 1
ATOM 2100 O O . ARG B 1 37 ? -17.672 23.844 3.658 1 96.31 37 ARG B O 1
ATOM 2107 N N . LEU B 1 38 ? -16.734 23.891 1.632 1 97.75 38 LEU B N 1
ATOM 2108 C CA . LEU B 1 38 ? -15.594 24.672 2.072 1 97.75 38 LEU B CA 1
ATOM 2109 C C . LEU B 1 38 ? -16.016 26.078 2.512 1 97.75 38 LEU B C 1
ATOM 2111 O O . LEU B 1 38 ? -15.555 26.578 3.539 1 97.75 38 LEU B O 1
ATOM 2115 N N . GLU B 1 39 ? -16.906 26.656 1.768 1 98 39 GLU B N 1
ATOM 2116 C CA . GLU B 1 39 ? -17.391 28 2.078 1 98 39 GLU B CA 1
ATOM 2117 C C . GLU B 1 39 ? -18.156 28.016 3.398 1 98 39 GLU B C 1
ATOM 2119 O O . GLU B 1 39 ? -17.953 28.922 4.219 1 98 39 GLU B O 1
ATOM 2124 N N . ALA B 1 40 ? -18.984 27.016 3.535 1 98.06 40 ALA B N 1
ATOM 2125 C CA . ALA B 1 40 ? -19.719 26.906 4.789 1 98.06 40 ALA B CA 1
ATOM 2126 C C . ALA B 1 40 ? -18.781 26.75 5.977 1 98.06 40 ALA B C 1
ATOM 2128 O O . ALA B 1 40 ? -18.969 27.391 7.012 1 98.06 40 ALA B O 1
ATOM 2129 N N . LEU B 1 41 ? -17.781 25.938 5.824 1 98 41 LEU B N 1
ATOM 2130 C CA . LEU B 1 41 ? -16.797 25.766 6.879 1 98 41 LEU B CA 1
ATOM 2131 C C . LEU B 1 41 ? -15.984 27.031 7.086 1 98 41 LEU B C 1
ATOM 2133 O O . LEU B 1 41 ? -15.688 27.406 8.227 1 98 41 LEU B O 1
ATOM 2137 N N . GLY B 1 42 ? -15.625 27.703 6.004 1 98.25 42 GLY B N 1
ATOM 2138 C CA . GLY B 1 42 ? -14.914 28.969 6.09 1 98.25 42 GLY B CA 1
ATOM 2139 C C . GLY B 1 42 ? -15.617 30 6.953 1 98.25 42 GLY B C 1
ATOM 2140 O O . GLY B 1 42 ? -14.984 30.688 7.75 1 98.25 42 GLY B O 1
ATOM 2141 N N . GLU B 1 43 ? -16.906 30.062 6.828 1 98.38 43 GLU B N 1
ATOM 2142 C CA . GLU B 1 43 ? -17.688 30.984 7.621 1 98.38 43 GLU B CA 1
ATOM 2143 C C . GLU B 1 43 ? -17.625 30.656 9.109 1 98.38 43 GLU B C 1
ATOM 2145 O O . GLU B 1 43 ? -17.5 31.547 9.945 1 98.38 43 GLU B O 1
ATOM 2150 N N . ARG B 1 44 ? -17.703 29.391 9.398 1 98.19 44 ARG B N 1
ATOM 2151 C CA . ARG B 1 44 ? -17.625 28.953 10.789 1 98.19 44 ARG B CA 1
ATOM 2152 C C . ARG B 1 44 ? -16.234 29.25 11.375 1 98.19 44 ARG B C 1
ATOM 2154 O O . ARG B 1 44 ? -16.125 29.578 12.555 1 98.19 44 ARG B O 1
ATOM 2161 N N . LEU B 1 45 ? -15.227 29.156 10.57 1 98.5 45 LEU B N 1
ATOM 2162 C CA . LEU B 1 45 ? -13.867 29.422 11.023 1 98.5 45 LEU B CA 1
ATOM 2163 C C . LEU B 1 45 ? -13.672 30.922 11.281 1 98.5 45 LEU B C 1
ATOM 2165 O O . LEU B 1 45 ? -13.031 31.297 12.258 1 98.5 45 LEU B O 1
ATOM 2169 N N . ARG B 1 46 ? -14.242 31.734 10.406 1 98.38 46 ARG B N 1
ATOM 2170 C CA . ARG B 1 46 ? -14.172 33.188 10.594 1 98.38 46 ARG B CA 1
ATOM 2171 C C . ARG B 1 46 ? -14.859 33.594 11.898 1 98.38 46 ARG B C 1
ATOM 2173 O O . ARG B 1 46 ? -14.367 34.469 12.602 1 98.38 46 ARG B O 1
ATOM 2180 N N . ALA B 1 47 ? -15.906 32.906 12.125 1 98.31 47 ALA B N 1
ATOM 2181 C CA . ALA B 1 47 ? -16.641 33.219 13.352 1 98.31 47 ALA B CA 1
ATOM 2182 C C . ALA B 1 47 ? -15.805 32.906 14.586 1 98.31 47 ALA B C 1
ATOM 2184 O O . ALA B 1 47 ? -16 33.5 15.648 1 98.31 47 ALA B O 1
ATOM 2185 N N . LYS B 1 48 ? -14.82 32.062 14.445 1 98.06 48 LYS B N 1
ATOM 2186 C CA . LYS B 1 48 ? -13.93 31.703 15.539 1 98.06 48 LYS B CA 1
ATOM 2187 C C . LYS B 1 48 ? -12.68 32.562 15.547 1 98.06 48 LYS B C 1
ATOM 2189 O O . LYS B 1 48 ? -11.805 32.406 16.391 1 98.06 48 LYS B O 1
ATOM 2194 N N . GLY B 1 49 ? -12.562 33.469 14.57 1 98 49 GLY B N 1
ATOM 2195 C CA . GLY B 1 49 ? -11.477 34.438 14.53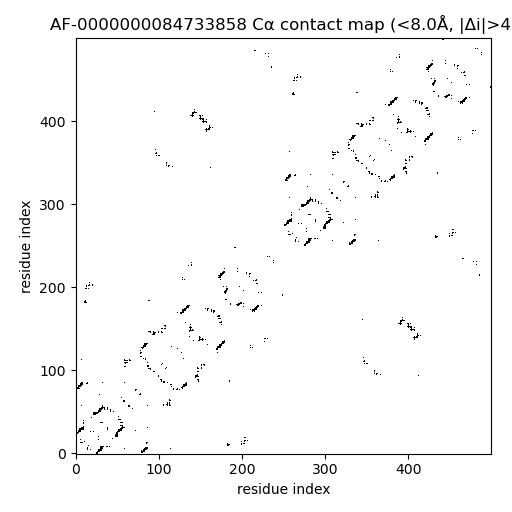1 1 98 49 GLY B CA 1
ATOM 2196 C C . GLY B 1 49 ? -10.328 34 13.633 1 98 49 GLY B C 1
ATOM 2197 O O . GLY B 1 49 ? -9.32 34.719 13.531 1 98 49 GLY B O 1
ATOM 2198 N N . ALA B 1 50 ? -10.438 32.844 12.969 1 98.38 50 ALA B N 1
ATOM 2199 C CA . ALA B 1 50 ? -9.375 32.344 12.086 1 98.38 50 ALA B CA 1
ATOM 2200 C C . ALA B 1 50 ? -9.508 32.969 10.688 1 98.38 50 ALA B C 1
ATOM 2202 O O . ALA B 1 50 ? -10.508 33.625 10.375 1 98.38 50 ALA B O 1
ATOM 2203 N N . THR B 1 51 ? -8.461 32.875 9.906 1 98.31 51 THR B N 1
ATOM 2204 C CA . THR B 1 51 ? -8.43 33.281 8.508 1 98.31 51 THR B CA 1
ATOM 2205 C C . THR B 1 51 ? -8.406 32.062 7.578 1 98.31 51 THR B C 1
ATOM 2207 O O . THR B 1 51 ? -7.359 31.453 7.398 1 98.31 51 THR B O 1
ATOM 2210 N N . PRO B 1 52 ? -9.539 31.781 6.988 1 98.19 52 PRO B N 1
ATOM 2211 C CA . PRO B 1 52 ? -9.578 30.609 6.117 1 98.19 52 PRO B CA 1
ATOM 2212 C C . PRO B 1 52 ? -9.117 30.922 4.691 1 98.19 52 PRO B C 1
ATOM 2214 O O . PRO B 1 52 ? -9.438 31.984 4.156 1 98.19 52 PRO B O 1
ATOM 2217 N N . GLY B 1 53 ? -8.211 30.141 4.125 1 98.31 53 GLY B N 1
ATOM 2218 C CA . GLY B 1 53 ? -7.988 30 2.699 1 98.31 53 GLY B CA 1
ATOM 2219 C C . GLY B 1 53 ? -8.664 28.766 2.111 1 98.31 53 GLY B C 1
ATOM 2220 O O . GLY B 1 53 ? -8.422 27.656 2.555 1 98.31 53 GLY B O 1
ATOM 2221 N N . LEU B 1 54 ? -9.586 29.047 1.177 1 98.56 54 LEU B N 1
ATOM 2222 C CA . LEU B 1 54 ? -10.398 27.953 0.641 1 98.56 54 LEU B CA 1
ATOM 2223 C C . LEU B 1 54 ? -9.891 27.516 -0.73 1 98.56 54 LEU B C 1
ATOM 2225 O O . LEU B 1 54 ? -9.773 28.344 -1.642 1 98.56 54 LEU B O 1
ATOM 2229 N N . HIS B 1 55 ? -9.578 26.266 -0.847 1 98.62 55 HIS B N 1
ATOM 2230 C CA . HIS B 1 55 ? -9.023 25.719 -2.082 1 98.62 55 HIS B CA 1
ATOM 2231 C C . HIS B 1 55 ? -9.828 24.516 -2.561 1 98.62 55 HIS B C 1
ATOM 2233 O O . HIS B 1 55 ? -9.719 23.422 -2 1 98.62 55 HIS B O 1
ATOM 2239 N N . ALA B 1 56 ? -10.648 24.734 -3.604 1 98.25 56 ALA B N 1
ATOM 2240 C CA . ALA B 1 56 ? -11.367 23.625 -4.219 1 98.25 56 ALA B CA 1
ATOM 2241 C C . ALA B 1 56 ? -10.461 22.828 -5.152 1 98.25 56 ALA B C 1
ATOM 2243 O O . ALA B 1 56 ? -10.102 23.312 -6.234 1 98.25 56 ALA B O 1
ATOM 2244 N N . ALA B 1 57 ? -10.055 21.609 -4.727 1 98.38 57 ALA B N 1
ATOM 2245 C CA . ALA B 1 57 ? -9.148 20.797 -5.523 1 98.38 57 ALA B CA 1
ATOM 2246 C C . ALA B 1 57 ? -9.297 19.312 -5.184 1 98.38 57 ALA B C 1
ATOM 2248 O O . ALA B 1 57 ? -9.664 18.953 -4.062 1 98.38 57 ALA B O 1
ATOM 2249 N N . ASP B 1 58 ? -9.141 18.516 -6.156 1 98.38 58 ASP B N 1
ATOM 2250 C CA . ASP B 1 58 ? -9.047 17.062 -5.992 1 98.38 58 ASP B CA 1
ATOM 2251 C C . ASP B 1 58 ? -7.598 16.641 -5.746 1 98.38 58 ASP B C 1
ATOM 2253 O O . ASP B 1 58 ? -6.723 16.891 -6.574 1 98.38 58 ASP B O 1
ATOM 2257 N N . VAL B 1 59 ? -7.387 15.984 -4.582 1 98.5 59 VAL B N 1
ATOM 2258 C CA . VAL B 1 59 ? -6.02 15.633 -4.215 1 98.5 59 VAL B CA 1
ATOM 2259 C C . VAL B 1 59 ? -5.441 14.664 -5.242 1 98.5 59 VAL B C 1
ATOM 2261 O O . VAL B 1 59 ? -4.227 14.461 -5.305 1 98.5 59 VAL B O 1
ATOM 2264 N N . ARG B 1 60 ? -6.281 14.047 -6.066 1 97.94 60 ARG B N 1
ATOM 2265 C CA . ARG B 1 60 ? -5.824 13.102 -7.086 1 97.94 60 ARG B CA 1
ATOM 2266 C C . ARG B 1 60 ? -5.164 13.836 -8.25 1 97.94 60 ARG B C 1
ATOM 2268 O O . ARG B 1 60 ? -4.5 13.219 -9.078 1 97.94 60 ARG B O 1
ATOM 2275 N N . ASP B 1 61 ? -5.348 15.133 -8.32 1 98.38 61 ASP B N 1
ATOM 2276 C CA . ASP B 1 61 ? -4.797 15.953 -9.398 1 98.38 61 ASP B CA 1
ATOM 2277 C C . ASP B 1 61 ? -3.5 16.625 -8.961 1 98.38 61 ASP B C 1
ATOM 2279 O O . ASP B 1 61 ? -3.527 17.625 -8.242 1 98.38 61 ASP B O 1
ATOM 2283 N N . PRO B 1 62 ? -2.365 16.125 -9.445 1 97.88 62 PRO B N 1
ATOM 2284 C CA . PRO B 1 62 ? -1.094 16.703 -8.992 1 97.88 62 PRO B CA 1
ATOM 2285 C C . PRO B 1 62 ? -0.934 18.172 -9.375 1 97.88 62 PRO B C 1
ATOM 2287 O O . PRO B 1 62 ? -0.386 18.953 -8.602 1 97.88 62 PRO B O 1
ATOM 2290 N N . GLY B 1 63 ? -1.398 18.484 -10.578 1 98.25 63 GLY B N 1
ATOM 2291 C CA . GLY B 1 63 ? -1.323 19.891 -10.992 1 98.25 63 GLY B CA 1
ATOM 2292 C C . GLY B 1 63 ? -2.145 20.812 -10.117 1 98.25 63 GLY B C 1
ATOM 2293 O O . GLY B 1 63 ? -1.691 21.906 -9.758 1 98.25 63 GLY B O 1
ATOM 2294 N N . ALA B 1 64 ? -3.342 20.422 -9.773 1 98.5 64 ALA B N 1
ATOM 2295 C CA . ALA B 1 64 ? -4.195 21.219 -8.891 1 98.5 64 ALA B CA 1
ATOM 2296 C C . ALA B 1 64 ? -3.545 21.406 -7.527 1 98.5 64 ALA B C 1
ATOM 2298 O O . ALA B 1 64 ? -3.574 22.5 -6.965 1 98.5 64 ALA B O 1
ATOM 2299 N N . MET B 1 65 ? -2.918 20.391 -7.02 1 98.56 65 MET B N 1
ATOM 2300 C CA . MET B 1 65 ? -2.32 20.469 -5.691 1 98.56 65 MET B CA 1
ATOM 2301 C C . MET B 1 65 ? -1.059 21.328 -5.711 1 98.56 65 MET B C 1
ATOM 2303 O O . MET B 1 65 ? -0.757 22.016 -4.738 1 98.56 65 MET B O 1
ATOM 2307 N N . GLU B 1 66 ? -0.354 21.281 -6.797 1 98.5 66 GLU B N 1
ATOM 2308 C CA . GLU B 1 66 ? 0.78 22.188 -6.957 1 98.5 66 GLU B CA 1
ATOM 2309 C C . GLU B 1 66 ? 0.329 23.641 -6.938 1 98.5 66 GLU B C 1
ATOM 2311 O O . GLU B 1 66 ? 0.983 24.484 -6.336 1 98.5 66 GLU B O 1
ATOM 2316 N N . ARG B 1 67 ? -0.74 23.906 -7.602 1 98.56 67 ARG B N 1
ATOM 2317 C CA . ARG B 1 67 ? -1.275 25.266 -7.617 1 98.56 67 ARG B CA 1
ATOM 2318 C C . ARG B 1 67 ? -1.73 25.688 -6.223 1 98.56 67 ARG B C 1
ATOM 2320 O O . ARG B 1 67 ? -1.54 26.844 -5.828 1 98.56 67 ARG B O 1
ATOM 2327 N N . VAL B 1 68 ? -2.336 24.781 -5.512 1 98.69 68 VAL B N 1
ATOM 2328 C CA . VAL B 1 68 ? -2.736 25.062 -4.137 1 98.69 68 VAL B CA 1
ATOM 2329 C C . VAL B 1 68 ? -1.507 25.422 -3.305 1 98.69 68 VAL B C 1
ATOM 2331 O O . VAL B 1 68 ? -1.508 26.422 -2.576 1 98.69 68 VAL B O 1
ATOM 2334 N N . ALA B 1 69 ? -0.458 24.594 -3.404 1 98.75 69 ALA B N 1
ATOM 2335 C CA . ALA B 1 69 ? 0.766 24.828 -2.645 1 98.75 69 ALA B CA 1
ATOM 2336 C C . ALA B 1 69 ? 1.363 26.188 -2.984 1 98.75 69 ALA B C 1
ATOM 2338 O O . ALA B 1 69 ? 1.771 26.938 -2.092 1 98.75 69 ALA B O 1
ATOM 2339 N N . GLN B 1 70 ? 1.354 26.484 -4.246 1 98.44 70 GLN B N 1
ATOM 2340 C CA . GLN B 1 70 ? 1.874 27.781 -4.684 1 98.44 70 GLN B CA 1
ATOM 2341 C C . GLN B 1 70 ? 1.071 28.922 -4.082 1 98.44 70 GLN B C 1
ATOM 2343 O O . GLN B 1 70 ? 1.646 29.906 -3.584 1 98.44 70 GLN B O 1
ATOM 2348 N N . ALA B 1 71 ? -0.192 28.812 -4.156 1 98.5 71 ALA B N 1
ATOM 2349 C CA . ALA B 1 71 ? -1.062 29.859 -3.611 1 98.5 71 ALA B CA 1
ATOM 2350 C C . ALA B 1 71 ? -0.821 30.047 -2.115 1 98.5 71 ALA B C 1
ATOM 2352 O O . ALA B 1 71 ? -0.769 31.172 -1.627 1 98.5 71 ALA B O 1
ATOM 2353 N N . VAL B 1 72 ? -0.684 28.953 -1.39 1 98.5 72 VAL B N 1
ATOM 2354 C CA . VAL B 1 72 ? -0.453 28.984 0.05 1 98.5 72 VAL B CA 1
ATOM 2355 C C . VAL B 1 72 ? 0.888 29.656 0.341 1 98.5 72 VAL B C 1
ATOM 2357 O O . VAL B 1 72 ? 0.978 30.531 1.208 1 98.5 72 VAL B O 1
ATOM 2360 N N . LEU B 1 73 ? 1.919 29.281 -0.418 1 98.06 73 LEU B N 1
ATOM 2361 C CA . LEU B 1 73 ? 3.279 29.75 -0.169 1 98.06 73 LEU B CA 1
ATOM 2362 C C . LEU B 1 73 ? 3.439 31.203 -0.594 1 98.06 73 LEU B C 1
ATOM 2364 O O . LEU B 1 73 ? 4.293 31.922 -0.064 1 98.06 73 LEU B O 1
ATOM 2368 N N . GLU B 1 74 ? 2.598 31.641 -1.532 1 97.31 74 GLU B N 1
ATOM 2369 C CA . GLU B 1 74 ? 2.6 33.031 -1.936 1 97.31 74 GLU B CA 1
ATOM 2370 C C . GLU B 1 74 ? 1.889 33.906 -0.904 1 97.31 74 GLU B C 1
ATOM 2372 O O . GLU B 1 74 ? 2.23 35.094 -0.734 1 97.31 74 GLU B O 1
ATOM 2377 N N . ALA B 1 75 ? 0.985 33.312 -0.23 1 95.94 75 ALA B N 1
ATOM 2378 C CA . ALA B 1 75 ? 0.153 34.062 0.713 1 95.94 75 ALA B CA 1
ATOM 2379 C C . ALA B 1 75 ? 0.847 34.188 2.064 1 95.94 75 ALA B C 1
ATOM 2381 O O . ALA B 1 75 ? 0.47 35.062 2.879 1 95.94 75 ALA B O 1
ATOM 2382 N N . GLY B 1 76 ? 1.797 33.375 2.295 1 94.69 76 GLY B N 1
ATOM 2383 C CA . GLY B 1 76 ? 2.443 33.438 3.598 1 94.69 76 GLY B CA 1
ATOM 2384 C C . GLY B 1 76 ? 3.58 32.438 3.727 1 94.69 76 GLY B C 1
ATOM 2385 O O . GLY B 1 76 ? 4.078 31.906 2.723 1 94.69 76 GLY B O 1
ATOM 2386 N N . PRO B 1 77 ? 4.055 32.312 4.941 1 95.62 77 PRO B N 1
ATOM 2387 C CA . PRO B 1 77 ? 5.137 31.344 5.184 1 95.62 77 PRO B CA 1
ATOM 2388 C C . PRO B 1 77 ? 4.699 29.891 4.965 1 95.62 77 PRO B C 1
ATOM 2390 O O . PRO B 1 77 ? 3.502 29.609 4.879 1 95.62 77 PRO B O 1
ATOM 2393 N N . PRO B 1 78 ? 5.688 28.984 4.887 1 97.06 78 PRO B N 1
ATOM 2394 C CA . PRO B 1 78 ? 5.312 27.562 4.82 1 97.06 78 PRO B CA 1
ATOM 2395 C C . PRO B 1 78 ? 4.488 27.125 6.027 1 97.06 78 PRO B C 1
ATOM 2397 O O . PRO B 1 78 ? 4.641 27.672 7.121 1 97.06 78 PRO B O 1
ATOM 2400 N N . PRO B 1 79 ? 3.689 26.156 5.805 1 98.19 79 PRO B N 1
ATOM 2401 C CA . PRO B 1 79 ? 2.816 25.75 6.91 1 98.19 79 PRO B CA 1
ATOM 2402 C C . PRO B 1 79 ? 3.596 25.219 8.109 1 98.19 79 PRO B C 1
ATOM 2404 O O . PRO B 1 79 ? 4.598 24.516 7.938 1 98.19 79 PRO B O 1
ATOM 2407 N N . ASP B 1 80 ? 3.107 25.594 9.266 1 98.31 80 ASP B N 1
ATOM 2408 C CA . ASP B 1 80 ? 3.596 25.016 10.516 1 98.31 80 ASP B CA 1
ATOM 2409 C C . ASP B 1 80 ? 3.104 23.578 10.68 1 98.31 80 ASP B C 1
ATOM 2411 O O . ASP B 1 80 ? 3.775 22.75 11.297 1 98.31 80 ASP B O 1
ATOM 2415 N N . LEU B 1 81 ? 1.912 23.328 10.133 1 98.75 81 LEU B N 1
ATOM 2416 C CA . LEU B 1 81 ? 1.278 22.016 10.188 1 98.75 81 LEU B CA 1
ATOM 2417 C C . LEU B 1 81 ? 0.532 21.719 8.891 1 98.75 81 LEU B C 1
ATOM 2419 O O . LEU B 1 81 ? -0.26 22.531 8.422 1 98.75 81 LEU B O 1
ATOM 2423 N N . LEU B 1 82 ? 0.883 20.641 8.289 1 98.81 82 LEU B N 1
ATOM 2424 C CA . LEU B 1 82 ? 0.165 20.094 7.145 1 98.81 82 LEU B CA 1
ATOM 2425 C C . LEU B 1 82 ? -0.494 18.766 7.496 1 98.81 82 LEU B C 1
ATOM 2427 O O . LEU B 1 82 ? 0.185 17.828 7.902 1 98.81 82 LEU B O 1
ATOM 2431 N N . VAL B 1 83 ? -1.813 18.75 7.418 1 98.88 83 VAL B N 1
ATOM 2432 C CA . VAL B 1 83 ? -2.553 17.516 7.688 1 98.88 83 VAL B CA 1
ATOM 2433 C C . VAL B 1 83 ? -3.084 16.938 6.379 1 98.88 83 VAL B C 1
ATOM 2435 O O . VAL B 1 83 ? -4.027 17.469 5.793 1 98.88 83 VAL B O 1
ATOM 2438 N N . ALA B 1 84 ? -2.449 15.906 5.953 1 98.75 84 ALA B N 1
ATOM 2439 C CA . ALA B 1 84 ? -2.969 15.125 4.828 1 98.75 84 ALA B CA 1
ATOM 2440 C C . ALA B 1 84 ? -4.023 14.125 5.297 1 98.75 84 ALA B C 1
ATOM 2442 O O . ALA B 1 84 ? -3.688 13.047 5.789 1 98.75 84 ALA B O 1
ATOM 2443 N N . ASN B 1 85 ? -5.273 14.5 5.074 1 98 85 ASN B N 1
ATOM 2444 C CA . ASN B 1 85 ? -6.379 13.781 5.699 1 98 85 ASN B CA 1
ATOM 2445 C C . ASN B 1 85 ? -7.355 13.242 4.656 1 98 85 ASN B C 1
ATOM 2447 O O . ASN B 1 85 ? -8.172 12.367 4.957 1 98 85 ASN B O 1
ATOM 2451 N N . ALA B 1 86 ? -7.27 13.727 3.42 1 95.38 86 ALA B N 1
ATOM 2452 C CA . ALA B 1 86 ? -8.195 13.266 2.383 1 95.38 86 ALA B CA 1
ATOM 2453 C C . ALA B 1 86 ? -8.039 11.766 2.137 1 95.38 86 ALA B C 1
ATOM 2455 O O . ALA B 1 86 ? -6.922 11.258 2.051 1 95.38 86 ALA B O 1
ATOM 2456 N N . GLY B 1 87 ? -9.172 11.062 2.068 1 93.94 87 GLY B N 1
ATOM 2457 C CA . GLY B 1 87 ? -9.172 9.633 1.808 1 93.94 87 GLY B CA 1
ATOM 2458 C C . GLY B 1 87 ? -10.562 9.055 1.604 1 93.94 87 GLY B C 1
ATOM 2459 O O . GLY B 1 87 ? -11.555 9.711 1.913 1 93.94 87 GLY B O 1
ATOM 2460 N N . ILE B 1 88 ? -10.57 7.84 1.064 1 92.25 88 ILE B N 1
ATOM 2461 C CA . ILE B 1 88 ? -11.828 7.145 0.838 1 92.25 88 ILE B CA 1
ATOM 2462 C C . ILE B 1 88 ? -11.695 5.68 1.244 1 92.25 88 ILE B C 1
ATOM 2464 O O . ILE B 1 88 ? -10.586 5.145 1.306 1 92.25 88 ILE B O 1
ATOM 2468 N N . ARG B 1 89 ? -12.719 5.031 1.577 1 86.25 89 ARG B N 1
ATOM 2469 C CA . ARG B 1 89 ? -12.75 3.605 1.898 1 86.25 89 ARG B CA 1
ATOM 2470 C C . ARG B 1 89 ? -13.078 2.773 0.664 1 86.25 89 ARG B C 1
ATOM 2472 O O . ARG B 1 89 ? -12.695 1.604 0.578 1 86.25 89 ARG B O 1
ATOM 2479 N N . GLY B 1 90 ? -13.617 3.328 -0.35 1 80.38 90 GLY B N 1
ATOM 2480 C CA . GLY B 1 90 ? -14.062 2.586 -1.519 1 80.38 90 GLY B CA 1
ATOM 2481 C C . GLY B 1 90 ? -15.359 1.827 -1.287 1 80.38 90 GLY B C 1
ATOM 2482 O O . GLY B 1 90 ? -15.938 1.892 -0.2 1 80.38 90 GLY B O 1
ATOM 2483 N N . GLU B 1 91 ? -15.883 1.191 -2.396 1 74.31 91 GLU B N 1
ATOM 2484 C CA . GLU B 1 91 ? -17.141 0.458 -2.35 1 74.31 91 GLU B CA 1
ATOM 2485 C C . GLU B 1 91 ? -16.906 -1.046 -2.467 1 74.31 91 GLU B C 1
ATOM 2487 O O . GLU B 1 91 ? -15.859 -1.482 -2.934 1 74.31 91 GLU B O 1
ATOM 2492 N N . GLY B 1 92 ? -17.922 -1.845 -2 1 68.56 92 GLY B N 1
ATOM 2493 C CA . GLY B 1 92 ? -17.891 -3.289 -2.162 1 68.56 92 GLY B CA 1
ATOM 2494 C C . GLY B 1 92 ? -16.812 -3.963 -1.342 1 68.56 92 GLY B C 1
ATOM 2495 O O . GLY B 1 92 ? -16.5 -3.525 -0.23 1 68.56 92 GLY B O 1
ATOM 2496 N N . ASP B 1 93 ? -16.328 -5.219 -1.883 1 67.88 93 ASP B N 1
ATOM 2497 C CA . ASP B 1 93 ? -15.344 -5.992 -1.131 1 67.88 93 ASP B CA 1
ATOM 2498 C C . ASP B 1 93 ? -13.953 -5.383 -1.269 1 67.88 93 ASP B C 1
ATOM 2500 O O . ASP B 1 93 ? -13.023 -5.781 -0.564 1 67.88 93 ASP B O 1
ATOM 2504 N N . GLY B 1 94 ? -13.898 -4.387 -2.15 1 74.06 94 GLY B N 1
ATOM 2505 C CA . GLY B 1 94 ? -12.711 -3.545 -2.246 1 74.06 94 GLY B CA 1
ATOM 2506 C C . GLY B 1 94 ? -11.5 -4.281 -2.791 1 74.06 94 GLY B C 1
ATOM 2507 O O . GLY B 1 94 ? -10.375 -3.805 -2.664 1 74.06 94 GLY B O 1
ATOM 2508 N N . ASN B 1 95 ? -11.805 -5.449 -3.439 1 79.88 95 ASN B N 1
ATOM 2509 C CA . ASN B 1 95 ? -10.656 -6.238 -3.871 1 79.88 95 ASN B CA 1
ATOM 2510 C C . ASN B 1 95 ? -10.43 -6.125 -5.375 1 79.88 95 ASN B C 1
ATOM 2512 O O . ASN B 1 95 ? -9.43 -6.625 -5.898 1 79.88 95 ASN B O 1
ATOM 2516 N N . GLY B 1 96 ? -11.344 -5.422 -5.992 1 89.25 96 GLY B N 1
ATOM 2517 C CA . GLY B 1 96 ? -11.242 -5.324 -7.438 1 89.25 96 GLY B CA 1
ATOM 2518 C C . GLY B 1 96 ? -10.234 -4.285 -7.898 1 89.25 96 GLY B C 1
ATOM 2519 O O . GLY B 1 96 ? -9.781 -3.457 -7.105 1 89.25 96 GLY B O 1
ATOM 2520 N N . ARG B 1 97 ? -9.898 -4.418 -9.141 1 92.81 97 ARG B N 1
ATOM 2521 C CA . ARG B 1 97 ? -8.867 -3.576 -9.727 1 92.81 97 ARG B CA 1
ATOM 2522 C C . ARG B 1 97 ? -9.297 -2.113 -9.742 1 92.81 97 ARG B C 1
ATOM 2524 O O . ARG B 1 97 ? -8.508 -1.227 -9.398 1 92.81 97 ARG B O 1
ATOM 2531 N N . GLU B 1 98 ? -10.469 -1.888 -10.172 1 92.81 98 GLU B N 1
ATOM 2532 C CA . GLU B 1 98 ? -10.945 -0.513 -10.266 1 92.81 98 GLU B CA 1
ATOM 2533 C C . GLU B 1 98 ? -11 0.144 -8.883 1 92.81 98 GLU B C 1
ATOM 2535 O O . GLU B 1 98 ? -10.625 1.306 -8.727 1 92.81 98 GLU B O 1
ATOM 2540 N N . ALA B 1 99 ? -11.484 -0.593 -7.926 1 93.25 99 ALA B N 1
ATOM 2541 C CA . ALA B 1 99 ? -11.516 -0.098 -6.551 1 93.25 99 ALA B CA 1
ATOM 2542 C C . ALA B 1 99 ? -10.109 0.208 -6.047 1 93.25 99 ALA B C 1
ATOM 2544 O O . ALA B 1 99 ? -9.875 1.258 -5.445 1 93.25 99 ALA B O 1
ATOM 2545 N N . MET B 1 100 ? -9.172 -0.672 -6.32 1 96 100 MET B N 1
ATOM 2546 C CA . MET B 1 100 ? -7.785 -0.48 -5.902 1 96 100 MET B CA 1
ATOM 2547 C C . MET B 1 100 ? -7.195 0.776 -6.535 1 96 100 MET B C 1
ATOM 2549 O O . MET B 1 100 ? -6.562 1.583 -5.852 1 96 100 MET B O 1
ATOM 2553 N N . GLU B 1 101 ? -7.414 0.867 -7.785 1 95.5 101 GLU B N 1
ATOM 2554 C CA . GLU B 1 101 ? -6.871 2.018 -8.5 1 95.5 101 GLU B CA 1
ATOM 2555 C C . GLU B 1 101 ? -7.41 3.326 -7.934 1 95.5 101 GLU B C 1
ATOM 2557 O O . GLU B 1 101 ? -6.652 4.273 -7.719 1 95.5 101 GLU B O 1
ATOM 2562 N N . GLU B 1 102 ? -8.68 3.379 -7.719 1 95.06 102 GLU B N 1
ATOM 2563 C CA . GLU B 1 102 ? -9.305 4.574 -7.168 1 95.06 102 GLU B CA 1
ATOM 2564 C C . GLU B 1 102 ? -8.773 4.887 -5.773 1 95.06 102 GLU B C 1
ATOM 2566 O O . GLU B 1 102 ? -8.43 6.031 -5.477 1 95.06 102 GLU B O 1
ATOM 2571 N N . ILE B 1 103 ? -8.68 3.896 -4.984 1 96.19 103 ILE B N 1
ATOM 2572 C CA . ILE B 1 103 ? -8.305 4.066 -3.586 1 96.19 103 ILE B CA 1
ATOM 2573 C C . ILE B 1 103 ? -6.828 4.449 -3.494 1 96.19 103 ILE B C 1
ATOM 2575 O O . ILE B 1 103 ? -6.461 5.355 -2.74 1 96.19 103 ILE B O 1
ATOM 2579 N N . LEU B 1 104 ? -5.969 3.828 -4.277 1 97.31 104 LEU B N 1
ATOM 2580 C CA . LEU B 1 104 ? -4.559 4.195 -4.277 1 97.31 104 LEU B CA 1
ATOM 2581 C C . LEU B 1 104 ? -4.371 5.625 -4.773 1 97.31 104 LEU B C 1
ATOM 2583 O O . LEU B 1 104 ? -3.533 6.363 -4.25 1 97.31 104 LEU B O 1
ATOM 2587 N N . SER B 1 105 ? -5.141 5.969 -5.793 1 97.31 105 SER B N 1
ATOM 2588 C CA . SER B 1 105 ? -5.051 7.312 -6.359 1 97.31 105 SER B CA 1
ATOM 2589 C C . SER B 1 105 ? -5.398 8.375 -5.32 1 97.31 105 SER B C 1
ATOM 2591 O O . SER B 1 105 ? -4.738 9.414 -5.246 1 97.31 105 SER B O 1
ATOM 2593 N N . THR B 1 106 ? -6.324 8.109 -4.5 1 97.25 106 THR B N 1
ATOM 2594 C CA . THR B 1 106 ? -6.793 9.086 -3.525 1 97.25 106 THR B CA 1
ATOM 2595 C C . THR B 1 106 ? -5.992 8.984 -2.23 1 97.25 106 THR B C 1
ATOM 2597 O O . THR B 1 106 ? -5.402 9.977 -1.782 1 97.25 106 THR B O 1
ATOM 2600 N N . ASN B 1 107 ? -5.875 7.773 -1.694 1 97.88 107 ASN B N 1
ATOM 2601 C CA . ASN B 1 107 ? -5.375 7.578 -0.338 1 97.88 107 ASN B CA 1
ATOM 2602 C C . ASN B 1 107 ? -3.852 7.613 -0.291 1 97.88 107 ASN B C 1
ATOM 2604 O O . ASN B 1 107 ? -3.264 7.84 0.769 1 97.88 107 ASN B O 1
ATOM 2608 N N . VAL B 1 108 ? -3.232 7.297 -1.422 1 98.19 108 VAL B N 1
ATOM 2609 C CA . VAL B 1 108 ? -1.773 7.25 -1.411 1 98.19 108 VAL B CA 1
ATOM 2610 C C . VAL B 1 108 ? -1.213 8.367 -2.283 1 98.19 108 VAL B C 1
ATOM 2612 O O . VAL B 1 108 ? -0.625 9.328 -1.771 1 98.19 108 VAL B O 1
ATOM 2615 N N . LEU B 1 109 ? -1.54 8.32 -3.549 1 98.19 109 LEU B N 1
ATOM 2616 C CA . LEU B 1 109 ? -1.003 9.344 -4.438 1 98.19 109 LEU B CA 1
ATOM 2617 C C . LEU B 1 109 ? -1.536 10.719 -4.059 1 98.19 109 LEU B C 1
ATOM 2619 O O . LEU B 1 109 ? -0.825 11.719 -4.184 1 98.19 109 LEU B O 1
ATOM 2623 N N . GLY B 1 110 ? -2.77 10.781 -3.639 1 98.5 110 GLY B N 1
ATOM 2624 C CA . GLY B 1 110 ? -3.338 12.031 -3.172 1 98.5 110 GLY B CA 1
ATOM 2625 C C . GLY B 1 110 ? -2.582 12.633 -2.002 1 98.5 110 GLY B C 1
ATOM 2626 O O . GLY B 1 110 ? -2.426 13.852 -1.918 1 98.5 110 GLY B O 1
ATOM 2627 N N . VAL B 1 111 ? -2.113 11.781 -1.09 1 98.44 111 VAL B N 1
ATOM 2628 C CA . VAL B 1 111 ? -1.335 12.242 0.057 1 98.44 111 VAL B CA 1
ATOM 2629 C C . VAL B 1 111 ? 0.009 12.789 -0.415 1 98.44 111 VAL B C 1
ATOM 2631 O O . VAL B 1 111 ? 0.465 13.828 0.066 1 98.44 111 VAL B O 1
ATOM 2634 N N . LEU B 1 112 ? 0.65 12.086 -1.337 1 98.19 112 LEU B N 1
ATOM 2635 C CA . LEU B 1 112 ? 1.903 12.594 -1.888 1 98.19 112 LEU B CA 1
ATOM 2636 C C . LEU B 1 112 ? 1.7 13.953 -2.545 1 98.19 112 LEU B C 1
ATOM 2638 O O . LEU B 1 112 ? 2.5 14.867 -2.344 1 98.19 112 LEU B O 1
ATOM 2642 N N . ASN B 1 113 ? 0.641 14.07 -3.32 1 98.56 113 ASN B N 1
ATOM 2643 C CA . ASN B 1 113 ? 0.329 15.336 -3.977 1 98.56 113 ASN B CA 1
ATOM 2644 C C . ASN B 1 113 ? 0.12 16.453 -2.963 1 98.56 113 ASN B C 1
ATOM 2646 O O . ASN B 1 113 ? 0.407 17.625 -3.252 1 98.56 113 ASN B O 1
ATOM 2650 N N . ALA B 1 114 ? -0.363 16.109 -1.823 1 98.62 114 ALA B N 1
ATOM 2651 C CA . ALA B 1 114 ? -0.666 17.094 -0.791 1 98.62 114 ALA B CA 1
ATOM 2652 C C . ALA B 1 114 ? 0.598 17.516 -0.047 1 98.62 114 ALA B C 1
ATOM 2654 O O . ALA B 1 114 ? 0.721 18.672 0.378 1 98.62 114 ALA B O 1
ATOM 2655 N N . VAL B 1 115 ? 1.533 16.625 0.127 1 98.44 115 VAL B N 1
ATOM 2656 C CA . VAL B 1 115 ? 2.643 16.812 1.056 1 98.44 115 VAL B CA 1
ATOM 2657 C C . VAL B 1 115 ? 3.867 17.312 0.3 1 98.44 115 VAL B C 1
ATOM 2659 O O . VAL B 1 115 ? 4.48 18.312 0.697 1 98.44 115 VAL B O 1
ATOM 2662 N N . LEU B 1 116 ? 4.215 16.734 -0.817 1 97.69 116 LEU B N 1
ATOM 2663 C CA . LEU B 1 116 ? 5.516 16.859 -1.464 1 97.69 116 LEU B CA 1
ATOM 2664 C C . LEU B 1 116 ? 5.746 18.297 -1.923 1 97.69 116 LEU B C 1
ATOM 2666 O O . LEU B 1 116 ? 6.848 18.844 -1.771 1 97.69 116 LEU B O 1
ATOM 2670 N N . PRO B 1 117 ? 4.734 19 -2.467 1 98.25 117 PRO B N 1
ATOM 2671 C CA . PRO B 1 117 ? 4.977 20.359 -2.98 1 98.25 117 PRO B CA 1
ATOM 2672 C C . PRO B 1 117 ? 5.387 21.344 -1.886 1 98.25 117 PRO B C 1
ATOM 2674 O O . PRO B 1 117 ? 5.969 22.391 -2.178 1 98.25 117 PRO B O 1
ATOM 2677 N N . PHE B 1 118 ? 5.137 21.031 -0.584 1 98.44 118 PHE B N 1
ATOM 2678 C CA . PHE B 1 118 ? 5.43 21.953 0.509 1 98.44 118 PHE B CA 1
ATOM 2679 C C . PHE B 1 118 ? 6.816 21.688 1.082 1 98.44 118 PHE B C 1
ATOM 2681 O O . PHE B 1 118 ? 7.375 22.531 1.791 1 98.44 118 PHE B O 1
ATOM 2688 N N . LEU B 1 119 ? 7.387 20.516 0.804 1 97.31 119 LEU B N 1
ATOM 2689 C CA . LEU B 1 119 ? 8.578 20.031 1.503 1 97.31 119 LEU B CA 1
ATOM 2690 C C . LEU B 1 119 ? 9.773 20.938 1.214 1 97.31 119 LEU B C 1
ATOM 2692 O O . LEU B 1 119 ? 10.555 21.25 2.117 1 97.31 119 LEU B O 1
ATOM 2696 N N . PRO B 1 120 ? 9.953 21.359 -0.055 1 97.31 120 PRO B N 1
ATOM 2697 C CA . PRO B 1 120 ? 11.109 22.219 -0.296 1 97.31 120 PRO B CA 1
ATOM 2698 C C . PRO B 1 120 ? 11.094 23.484 0.564 1 97.31 120 PRO B C 1
ATOM 2700 O O . PRO B 1 120 ? 12.117 23.844 1.153 1 97.31 120 PRO B O 1
ATOM 2703 N N . ALA B 1 121 ? 10 24.141 0.691 1 97.88 121 ALA B N 1
ATOM 2704 C CA . ALA B 1 121 ? 9.898 25.359 1.492 1 97.88 121 ALA B CA 1
ATOM 2705 C C . ALA B 1 121 ? 10.062 25.047 2.979 1 97.88 121 ALA B C 1
ATOM 2707 O O . ALA B 1 121 ? 10.695 25.812 3.709 1 97.88 121 ALA B O 1
ATOM 2708 N N . MET B 1 122 ? 9.5 23.953 3.447 1 97.88 122 MET B N 1
ATOM 2709 C CA . MET B 1 122 ? 9.633 23.547 4.844 1 97.88 122 MET B CA 1
ATOM 2710 C C . MET B 1 122 ? 11.078 23.219 5.191 1 97.88 122 MET B C 1
ATOM 2712 O O . MET B 1 122 ? 11.562 23.594 6.262 1 97.88 122 MET B O 1
ATOM 2716 N N . ARG B 1 123 ? 11.734 22.547 4.266 1 97 123 ARG B N 1
ATOM 2717 C CA . ARG B 1 123 ? 13.148 22.203 4.453 1 97 123 ARG B CA 1
ATOM 2718 C C . ARG B 1 123 ? 14 23.469 4.543 1 97 123 ARG B C 1
ATOM 2720 O O . ARG B 1 123 ? 14.883 23.562 5.395 1 97 123 ARG B O 1
ATOM 2727 N N . ALA B 1 124 ? 13.711 24.391 3.666 1 96.69 124 ALA B N 1
ATOM 2728 C CA . ALA B 1 124 ? 14.453 25.641 3.668 1 96.69 124 ALA B CA 1
ATOM 2729 C C . ALA B 1 124 ? 14.258 26.391 4.984 1 96.69 124 ALA B C 1
ATOM 2731 O O . ALA B 1 124 ? 15.195 27 5.5 1 96.69 124 ALA B O 1
ATOM 2732 N N . ALA B 1 125 ? 13.117 26.297 5.523 1 96.31 125 ALA B N 1
ATOM 2733 C CA . ALA B 1 125 ? 12.789 26.969 6.777 1 96.31 125 ALA B CA 1
ATOM 2734 C C . ALA B 1 125 ? 13.227 26.141 7.98 1 96.31 125 ALA B C 1
ATOM 2736 O O . ALA B 1 125 ? 13.25 26.641 9.109 1 96.31 125 ALA B O 1
ATOM 2737 N N . ARG B 1 126 ? 13.523 24.859 7.793 1 96.19 126 ARG B N 1
ATOM 2738 C CA . ARG B 1 126 ? 13.906 23.891 8.812 1 96.19 126 ARG B CA 1
ATOM 2739 C C . ARG B 1 126 ? 12.867 23.844 9.938 1 96.19 126 ARG B C 1
ATOM 2741 O O . ARG B 1 126 ? 13.227 23.859 11.117 1 96.19 126 ARG B O 1
ATOM 2748 N N . LYS B 1 127 ? 11.656 23.906 9.492 1 95.69 127 LYS B N 1
ATOM 2749 C CA . LYS B 1 127 ? 10.547 23.844 10.438 1 95.69 127 LYS B CA 1
ATOM 2750 C C . LYS B 1 127 ? 9.289 23.281 9.781 1 95.69 127 LYS B C 1
ATOM 2752 O O . LYS B 1 127 ? 9.125 23.375 8.562 1 95.69 127 LYS B O 1
ATOM 2757 N N . GLY B 1 128 ? 8.43 22.719 10.625 1 97.12 128 GLY B N 1
ATOM 2758 C CA . GLY B 1 128 ? 7.145 22.25 10.141 1 97.12 128 GLY B CA 1
ATOM 2759 C C . GLY B 1 128 ? 6.805 20.859 10.633 1 97.12 128 GLY B C 1
ATOM 2760 O O . GLY B 1 128 ? 7.688 20.109 11.062 1 97.12 128 GLY B O 1
ATOM 2761 N N . GLN B 1 129 ? 5.527 20.594 10.617 1 98.38 129 GLN B N 1
ATOM 2762 C CA . GLN B 1 129 ? 5.004 19.281 10.969 1 98.38 129 GLN B CA 1
ATOM 2763 C C . GLN B 1 129 ? 4.016 18.781 9.914 1 98.38 129 GLN B C 1
ATOM 2765 O O . GLN B 1 129 ? 3.197 19.562 9.414 1 98.38 129 GLN B O 1
ATOM 2770 N N . VAL B 1 130 ? 4.207 17.547 9.555 1 98.69 130 VAL B N 1
ATOM 2771 C CA . VAL B 1 130 ? 3.283 16.891 8.641 1 98.69 130 VAL B CA 1
ATOM 2772 C C . VAL B 1 130 ? 2.57 15.75 9.367 1 98.69 130 VAL B C 1
ATOM 2774 O O . VAL B 1 130 ? 3.213 14.922 10.023 1 98.69 130 VAL B O 1
ATOM 2777 N N . ALA B 1 131 ? 1.295 15.766 9.367 1 98.75 131 ALA B N 1
ATOM 2778 C CA . ALA B 1 131 ? 0.49 14.648 9.859 1 98.75 131 ALA B CA 1
ATOM 2779 C C . ALA B 1 131 ? -0.257 13.969 8.719 1 98.75 131 ALA B C 1
ATOM 2781 O O . ALA B 1 131 ? -0.98 14.617 7.961 1 98.75 131 ALA B O 1
ATOM 2782 N N . VAL B 1 132 ? -0.037 12.695 8.57 1 98.5 132 VAL B N 1
ATOM 2783 C CA . VAL B 1 132 ? -0.727 11.883 7.578 1 98.5 132 VAL B CA 1
ATOM 2784 C C . VAL B 1 132 ? -1.766 11 8.266 1 98.5 132 VAL B C 1
ATOM 2786 O O . VAL B 1 132 ? -1.438 10.242 9.18 1 98.5 132 VAL B O 1
ATOM 2789 N N . VAL B 1 133 ? -3.021 11.109 7.777 1 98.31 133 VAL B N 1
ATOM 2790 C CA . VAL B 1 133 ? -4.082 10.336 8.422 1 98.31 133 VAL B CA 1
ATOM 2791 C C . VAL B 1 133 ? -4.203 8.969 7.75 1 98.31 133 VAL B C 1
ATOM 2793 O O . VAL B 1 133 ? -4.66 8.867 6.613 1 98.31 133 VAL B O 1
ATOM 2796 N N . GLY B 1 134 ? -3.73 7.996 8.477 1 97.62 134 GLY B N 1
ATOM 2797 C CA . GLY B 1 134 ? -3.852 6.602 8.078 1 97.62 134 GLY B CA 1
ATOM 2798 C C . GLY B 1 134 ? -5.051 5.91 8.695 1 97.62 134 GLY B C 1
ATOM 2799 O O . GLY B 1 134 ? -6.164 6.441 8.664 1 97.62 134 GLY B O 1
ATOM 2800 N N . SER B 1 135 ? -4.824 4.715 9.195 1 95.31 135 SER B N 1
ATOM 2801 C CA . SER B 1 135 ? -5.852 3.891 9.828 1 95.31 135 SER B CA 1
ATOM 2802 C C . SER B 1 135 ? -5.242 2.67 10.508 1 95.31 135 SER B C 1
ATOM 2804 O O . SER B 1 135 ? -4.207 2.162 10.07 1 95.31 135 SER B O 1
ATOM 2806 N N . LEU B 1 136 ? -5.945 2.225 11.516 1 93.38 136 LEU B N 1
ATOM 2807 C CA . LEU B 1 136 ? -5.566 0.945 12.109 1 93.38 136 LEU B CA 1
ATOM 2808 C C . LEU B 1 136 ? -5.758 -0.191 11.109 1 93.38 136 LEU B C 1
ATOM 2810 O O . LEU B 1 136 ? -5.156 -1.258 11.25 1 93.38 136 LEU B O 1
ATOM 2814 N N . ALA B 1 137 ? -6.504 0.011 10.07 1 90.75 137 ALA B N 1
ATOM 2815 C CA . ALA B 1 137 ? -6.742 -0.977 9.023 1 90.75 137 ALA B CA 1
ATOM 2816 C C . ALA B 1 137 ? -5.48 -1.221 8.203 1 90.75 137 ALA B C 1
ATOM 2818 O O . ALA B 1 137 ? -5.426 -2.156 7.402 1 90.75 137 ALA B O 1
ATOM 2819 N N . GLY B 1 138 ? -4.453 -0.438 8.406 1 93.12 138 GLY B N 1
ATOM 2820 C CA . GLY B 1 138 ? -3.213 -0.581 7.66 1 93.12 138 GLY B CA 1
ATOM 2821 C C . GLY B 1 138 ? -2.311 -1.67 8.211 1 93.12 138 GLY B C 1
ATOM 2822 O O . GLY B 1 138 ? -1.346 -2.072 7.555 1 93.12 138 GLY B O 1
ATOM 2823 N N . TYR B 1 139 ? -2.629 -2.182 9.367 1 90.06 139 TYR B N 1
ATOM 2824 C CA . TYR B 1 139 ? -1.73 -3.125 10.023 1 90.06 139 TYR B CA 1
ATOM 2825 C C . TYR B 1 139 ? -1.932 -4.535 9.484 1 90.06 139 TYR B C 1
ATOM 2827 O O . TYR B 1 139 ? -1.037 -5.379 9.578 1 90.06 139 TYR B O 1
ATOM 2835 N N . ARG B 1 140 ? -3.102 -4.738 8.969 1 85.56 140 ARG B N 1
ATOM 2836 C CA . ARG B 1 140 ? -3.385 -6.062 8.438 1 85.56 140 ARG B CA 1
ATOM 2837 C C . ARG B 1 140 ? -4.57 -6.023 7.473 1 85.56 140 ARG B C 1
ATOM 2839 O O . ARG B 1 140 ? -5.547 -5.312 7.715 1 85.56 140 ARG B O 1
ATOM 2846 N N . GLY B 1 141 ? -4.438 -6.875 6.492 1 85.56 141 GLY B N 1
ATOM 2847 C CA . GLY B 1 141 ? -5.586 -7.043 5.613 1 85.56 141 GLY B CA 1
ATOM 2848 C C . GLY B 1 141 ? -6.781 -7.668 6.305 1 85.56 141 GLY B C 1
ATOM 2849 O O . GLY B 1 141 ? -6.633 -8.625 7.066 1 85.56 141 GLY B O 1
ATOM 2850 N N . LEU B 1 142 ? -7.934 -7.051 6.129 1 83.12 142 LEU B N 1
ATOM 2851 C CA . LEU B 1 142 ? -9.172 -7.535 6.727 1 83.12 142 LEU B CA 1
ATOM 2852 C C . LEU B 1 142 ? -10.133 -8.047 5.652 1 83.12 142 LEU B C 1
ATOM 2854 O O . LEU B 1 142 ? -10.078 -7.602 4.504 1 83.12 142 LEU B O 1
ATOM 2858 N N . PRO B 1 143 ? -10.969 -8.969 6.078 1 79.12 143 PRO B N 1
ATOM 2859 C CA . PRO B 1 143 ? -11.984 -9.406 5.113 1 79.12 143 PRO B CA 1
ATOM 2860 C C . PRO B 1 143 ? -12.836 -8.258 4.59 1 79.12 143 PRO B C 1
ATOM 2862 O O . PRO B 1 143 ? -13.312 -7.43 5.375 1 79.12 143 PRO B O 1
ATOM 2865 N N . GLY B 1 144 ? -12.945 -8.125 3.291 1 76.62 144 GLY B N 1
ATOM 2866 C CA . GLY B 1 144 ? -13.789 -7.094 2.699 1 76.62 144 GLY B CA 1
ATOM 2867 C C . GLY B 1 144 ? -13.109 -5.738 2.627 1 76.62 144 GLY B C 1
ATOM 2868 O O . GLY B 1 144 ? -13.719 -4.754 2.213 1 76.62 144 GLY B O 1
ATOM 2869 N N . GLY B 1 145 ? -11.922 -5.66 2.963 1 81.44 145 GLY B N 1
ATOM 2870 C CA . GLY B 1 145 ? -11.25 -4.371 3.014 1 81.44 145 GLY B CA 1
ATOM 2871 C C . GLY B 1 145 ? -9.938 -4.359 2.256 1 81.44 145 GLY B C 1
ATOM 2872 O O . GLY B 1 145 ? -9.016 -3.613 2.605 1 81.44 145 GLY B O 1
ATOM 2873 N N . GLY B 1 146 ? -9.859 -5.148 1.223 1 88.06 146 GLY B N 1
ATOM 2874 C CA . GLY B 1 146 ? -8.562 -5.391 0.606 1 88.06 146 GLY B CA 1
ATOM 2875 C C . GLY B 1 146 ? -7.891 -4.121 0.119 1 88.06 146 GLY B C 1
ATOM 2876 O O . GLY B 1 146 ? -6.805 -3.77 0.582 1 88.06 146 GLY B O 1
ATOM 2877 N N . ALA B 1 147 ? -8.586 -3.285 -0.706 1 92.75 147 ALA B N 1
ATOM 2878 C CA . ALA B 1 147 ? -7.969 -2.102 -1.302 1 92.75 147 ALA B CA 1
ATOM 2879 C C . ALA B 1 147 ? -7.738 -1.015 -0.253 1 92.75 147 ALA B C 1
ATOM 2881 O O . ALA B 1 147 ? -6.719 -0.324 -0.279 1 92.75 147 ALA B O 1
ATOM 2882 N N . TYR B 1 148 ? -8.664 -0.868 0.667 1 93.81 148 TYR B N 1
ATOM 2883 C CA . TYR B 1 148 ? -8.523 0.135 1.716 1 93.81 148 TYR B CA 1
ATOM 2884 C C . TYR B 1 148 ? -7.359 -0.203 2.639 1 93.81 148 TYR B C 1
ATOM 2886 O O . TYR B 1 148 ? -6.492 0.637 2.885 1 93.81 148 TYR B O 1
ATOM 2894 N N . CYS B 1 149 ? -7.316 -1.457 3.137 1 93.88 149 CYS B N 1
ATOM 2895 C CA . CYS B 1 149 ? -6.215 -1.903 3.982 1 93.88 149 CYS B CA 1
ATOM 2896 C C . CYS B 1 149 ? -4.879 -1.751 3.262 1 93.88 149 CYS B C 1
ATOM 2898 O O . CYS B 1 149 ? -3.902 -1.29 3.852 1 93.88 149 CYS B O 1
ATOM 2900 N N . ALA B 1 150 ? -4.902 -2.127 2.014 1 96.31 150 ALA B N 1
ATOM 2901 C CA . ALA B 1 150 ? -3.689 -2.025 1.203 1 96.31 150 ALA B CA 1
ATOM 2902 C C . ALA B 1 150 ? -3.203 -0.582 1.124 1 96.31 150 ALA B C 1
ATOM 2904 O O . ALA B 1 150 ? -2.012 -0.312 1.296 1 96.31 150 ALA B O 1
ATOM 2905 N N . SER B 1 151 ? -4.066 0.338 0.889 1 97.06 151 SER B N 1
ATOM 2906 C CA . SER B 1 151 ? -3.699 1.744 0.759 1 97.06 151 SER B CA 1
ATOM 2907 C C . SER B 1 151 ? -3.135 2.289 2.066 1 97.06 151 SER B C 1
ATOM 2909 O O . SER B 1 151 ? -2.164 3.051 2.061 1 97.06 151 SER B O 1
ATOM 2911 N N . LYS B 1 152 ? -3.771 1.911 3.137 1 97.38 152 LYS B N 1
ATOM 2912 C CA . LYS B 1 152 ? -3.336 2.434 4.43 1 97.38 152 LYS B CA 1
ATOM 2913 C C . LYS B 1 152 ? -2.027 1.785 4.871 1 97.38 152 LYS B C 1
ATOM 2915 O O . LYS B 1 152 ? -1.201 2.426 5.523 1 97.38 152 LYS B O 1
ATOM 2920 N N . ALA B 1 153 ? -1.83 0.551 4.473 1 96.5 153 ALA B N 1
ATOM 2921 C CA . ALA B 1 153 ? -0.534 -0.084 4.699 1 96.5 153 ALA B CA 1
ATOM 2922 C C . ALA B 1 153 ? 0.565 0.618 3.906 1 96.5 153 ALA B C 1
ATOM 2924 O O . ALA B 1 153 ? 1.654 0.865 4.43 1 96.5 153 ALA B O 1
ATOM 2925 N N . ALA B 1 154 ? 0.27 0.895 2.68 1 97.25 154 ALA B N 1
ATOM 2926 C CA . ALA B 1 154 ? 1.226 1.604 1.833 1 97.25 154 ALA B CA 1
ATOM 2927 C C . ALA B 1 154 ? 1.588 2.961 2.432 1 97.25 154 ALA B C 1
ATOM 2929 O O . ALA B 1 154 ? 2.764 3.33 2.484 1 97.25 154 ALA B O 1
ATOM 2930 N N . LEU B 1 155 ? 0.603 3.625 2.865 1 96.44 155 LEU B N 1
ATOM 2931 C CA . LEU B 1 155 ? 0.8 4.949 3.449 1 96.44 155 LEU B CA 1
ATOM 2932 C C . LEU B 1 155 ? 1.686 4.867 4.688 1 96.44 155 LEU B C 1
ATOM 2934 O O . LEU B 1 155 ? 2.559 5.715 4.891 1 96.44 155 LEU B O 1
ATOM 2938 N N . MET B 1 156 ? 1.409 3.898 5.484 1 95.38 156 MET B N 1
ATOM 2939 C CA . MET B 1 156 ? 2.207 3.713 6.691 1 95.38 156 MET B CA 1
ATOM 2940 C C . MET B 1 156 ? 3.68 3.514 6.348 1 95.38 156 MET B C 1
ATOM 2942 O O . MET B 1 156 ? 4.551 4.164 6.93 1 95.38 156 MET B O 1
ATOM 2946 N N . ALA B 1 157 ? 3.967 2.652 5.398 1 94.19 157 ALA B N 1
ATOM 2947 C CA . ALA B 1 157 ? 5.344 2.371 5 1 94.19 157 ALA B CA 1
ATOM 2948 C C . ALA B 1 157 ? 6.008 3.611 4.414 1 94.19 157 ALA B C 1
ATOM 2950 O O . ALA B 1 157 ? 7.168 3.906 4.723 1 94.19 157 ALA B O 1
ATOM 2951 N N . TRP B 1 158 ? 5.293 4.352 3.592 1 95.69 158 TRP B N 1
ATOM 2952 C CA . TRP B 1 158 ? 5.84 5.555 2.973 1 95.69 158 TRP B CA 1
ATOM 2953 C C . TRP B 1 158 ? 6.145 6.617 4.023 1 95.69 158 TRP B C 1
ATOM 2955 O O . TRP B 1 158 ? 7.215 7.227 4.004 1 95.69 158 TRP B O 1
ATOM 2965 N N . THR B 1 159 ? 5.223 6.785 4.945 1 95.5 159 THR B N 1
ATOM 2966 C CA . THR B 1 159 ? 5.383 7.785 5.992 1 95.5 159 THR B CA 1
ATOM 2967 C C . THR B 1 159 ? 6.594 7.469 6.863 1 95.5 159 THR B C 1
ATOM 2969 O O . THR B 1 159 ? 7.387 8.359 7.18 1 95.5 159 THR B O 1
ATOM 2972 N N . ASP B 1 160 ? 6.73 6.215 7.219 1 91.94 160 ASP B N 1
ATOM 2973 C CA . ASP B 1 160 ? 7.879 5.789 8.016 1 91.94 160 ASP B CA 1
ATOM 2974 C C . ASP B 1 160 ? 9.188 6.105 7.293 1 91.94 160 ASP B C 1
ATOM 2976 O O . ASP B 1 160 ? 10.148 6.574 7.914 1 91.94 160 ASP B O 1
ATOM 2980 N N . SER B 1 161 ? 9.195 5.801 6.047 1 90.81 161 SER B N 1
ATOM 2981 C CA . SER B 1 161 ? 10.398 6.023 5.258 1 90.81 161 SER B CA 1
ATOM 2982 C C . SER B 1 161 ? 10.719 7.512 5.145 1 90.81 161 SER B C 1
ATOM 2984 O O . SER B 1 161 ? 11.859 7.926 5.363 1 90.81 161 SER B O 1
ATOM 2986 N N . LEU B 1 162 ? 9.742 8.305 4.84 1 92.69 162 LEU B N 1
ATOM 2987 C CA . LEU B 1 162 ? 9.945 9.734 4.621 1 92.69 162 LEU B CA 1
ATOM 2988 C C . LEU B 1 162 ? 10.297 10.438 5.926 1 92.69 162 LEU B C 1
ATOM 2990 O O . LEU B 1 162 ? 11.094 11.383 5.934 1 92.69 162 LEU B O 1
ATOM 2994 N N . ARG B 1 163 ? 9.664 10.016 7.016 1 93.12 163 ARG B N 1
ATOM 2995 C CA . ARG B 1 163 ? 9.922 10.617 8.32 1 93.12 163 ARG B CA 1
ATOM 2996 C C . ARG B 1 163 ? 11.414 10.602 8.648 1 93.12 163 ARG B C 1
ATOM 2998 O O . ARG B 1 163 ? 11.961 11.602 9.125 1 93.12 163 ARG B O 1
ATOM 3005 N N . LEU B 1 164 ? 12.055 9.523 8.344 1 87.25 164 LEU B N 1
ATOM 3006 C CA . LEU B 1 164 ? 13.484 9.375 8.625 1 87.25 164 LEU B CA 1
ATOM 3007 C C . LEU B 1 164 ? 14.305 10.359 7.793 1 87.25 164 LEU B C 1
ATOM 3009 O O . LEU B 1 164 ? 15.328 10.867 8.258 1 87.25 164 LEU B O 1
ATOM 3013 N N . SER B 1 165 ? 13.852 10.602 6.648 1 86.44 165 SER B N 1
ATOM 3014 C CA . SER B 1 165 ? 14.555 11.516 5.758 1 86.44 165 SER B CA 1
ATOM 3015 C C . SER B 1 165 ? 14.312 12.969 6.152 1 86.44 165 SER B C 1
ATOM 3017 O O . SER B 1 165 ? 15.156 13.836 5.902 1 86.44 165 SER B O 1
ATOM 3019 N N . LEU B 1 166 ? 13.195 13.266 6.801 1 91.75 166 LEU B N 1
ATOM 3020 C CA . LEU B 1 166 ? 12.805 14.641 7.102 1 91.75 166 LEU B CA 1
ATOM 3021 C C . LEU B 1 166 ? 13.359 15.078 8.453 1 91.75 166 LEU B C 1
ATOM 3023 O O . LEU B 1 166 ? 13.539 16.281 8.688 1 91.75 166 LEU B O 1
ATOM 3027 N N . ALA B 1 167 ? 13.641 14.141 9.273 1 89.62 167 ALA B N 1
ATOM 3028 C CA . ALA B 1 167 ? 14.031 14.438 10.648 1 89.62 167 ALA B CA 1
ATOM 3029 C C . ALA B 1 167 ? 15.266 15.336 10.688 1 89.62 167 ALA B C 1
ATOM 3031 O O . ALA B 1 167 ? 15.281 16.344 11.391 1 89.62 167 ALA B O 1
ATOM 3032 N N . PRO B 1 168 ? 16.25 15.086 9.812 1 90.12 168 PRO B N 1
ATOM 3033 C CA . PRO B 1 168 ? 17.422 15.953 9.836 1 90.12 168 PRO B CA 1
ATOM 3034 C C . PRO B 1 168 ? 17.125 17.375 9.352 1 90.12 168 PRO B C 1
ATOM 3036 O O . PRO B 1 168 ? 17.906 18.297 9.594 1 90.12 168 PRO B O 1
ATOM 3039 N N . ASP B 1 169 ? 16.031 17.562 8.711 1 94 169 ASP B N 1
ATOM 3040 C CA . ASP B 1 169 ? 15.68 18.859 8.141 1 94 169 ASP B CA 1
ATOM 3041 C C . ASP B 1 169 ? 14.781 19.656 9.094 1 94 169 ASP B C 1
ATOM 3043 O O . ASP B 1 169 ? 14.266 20.719 8.734 1 94 169 ASP B O 1
ATOM 3047 N N . GLY B 1 170 ? 14.5 19.062 10.273 1 94.81 170 GLY B N 1
ATOM 3048 C CA . GLY B 1 170 ? 13.719 19.781 11.273 1 94.81 170 GLY B CA 1
ATOM 3049 C C . GLY B 1 170 ? 12.219 19.656 11.047 1 94.81 170 GLY B C 1
ATOM 3050 O O . GLY B 1 170 ? 11.445 20.469 11.555 1 94.81 170 GLY B O 1
ATOM 3051 N N . ILE B 1 171 ? 11.836 18.766 10.227 1 97.19 171 ILE B N 1
ATOM 3052 C CA . ILE B 1 171 ? 10.422 18.547 9.93 1 97.19 171 ILE B CA 1
ATOM 3053 C C . ILE B 1 171 ? 9.953 17.281 10.633 1 97.19 171 ILE B C 1
ATOM 3055 O O . ILE B 1 171 ? 10.531 16.203 10.461 1 97.19 171 ILE B O 1
ATOM 3059 N N . ALA B 1 172 ? 8.938 17.438 11.508 1 97.25 172 ALA B N 1
ATOM 3060 C CA . ALA B 1 172 ? 8.344 16.281 12.156 1 97.25 172 ALA B CA 1
ATOM 3061 C C . ALA B 1 172 ? 7.238 15.664 11.297 1 97.25 172 ALA B C 1
ATOM 3063 O O . ALA B 1 172 ? 6.488 16.391 10.633 1 97.25 172 ALA B O 1
ATOM 3064 N N . MET B 1 173 ? 7.203 14.359 11.289 1 96.94 173 MET B N 1
ATOM 3065 C CA . MET B 1 173 ? 6.152 13.672 10.547 1 96.94 173 MET B CA 1
ATOM 3066 C C . MET B 1 173 ? 5.465 12.625 11.422 1 96.94 173 MET B C 1
ATOM 3068 O O . MET B 1 173 ? 6.133 11.82 12.07 1 96.94 173 MET B O 1
ATOM 3072 N N . SER B 1 174 ? 4.141 12.727 11.484 1 97.75 174 SER B N 1
ATOM 3073 C CA . SER B 1 174 ? 3.324 11.812 12.266 1 97.75 174 SER B CA 1
ATOM 3074 C C . SER B 1 174 ? 2.385 11 11.375 1 97.75 174 SER B C 1
ATOM 3076 O O . SER B 1 174 ? 1.822 11.539 10.422 1 97.75 174 SER B O 1
ATOM 3078 N N . LEU B 1 175 ? 2.322 9.75 11.648 1 97.69 175 LEU B N 1
ATOM 3079 C CA . LEU B 1 175 ? 1.251 8.93 11.094 1 97.69 175 LEU B CA 1
ATOM 3080 C C . LEU B 1 175 ? 0.116 8.773 12.102 1 97.69 175 LEU B C 1
ATOM 3082 O O . LEU B 1 175 ? 0.34 8.336 13.234 1 97.69 175 LEU B O 1
ATOM 3086 N N . VAL B 1 176 ? -1.062 9.18 11.703 1 98.38 176 VAL B N 1
ATOM 3087 C CA . VAL B 1 176 ? -2.256 9.062 12.539 1 98.38 176 VAL B CA 1
ATOM 3088 C C . VAL B 1 176 ? -3.051 7.824 12.133 1 98.38 176 VAL B C 1
ATOM 3090 O O . VAL B 1 176 ? -3.457 7.688 10.977 1 98.38 176 VAL B O 1
ATOM 3093 N N . ASN B 1 177 ? -3.26 6.926 13.062 1 97.06 177 ASN B N 1
ATOM 3094 C CA . ASN B 1 177 ? -4.035 5.715 12.805 1 97.06 177 ASN B CA 1
ATOM 3095 C C . ASN B 1 177 ? -5.246 5.621 13.734 1 97.06 177 ASN B C 1
ATOM 3097 O O . ASN B 1 177 ? -5.195 4.949 14.766 1 97.06 177 ASN B O 1
ATOM 3101 N N . PRO B 1 178 ? -6.336 6.219 13.273 1 96.81 178 PRO B N 1
ATOM 3102 C CA . PRO B 1 178 ? -7.562 6.074 14.062 1 96.81 178 PRO B CA 1
ATOM 3103 C C . PRO B 1 178 ? -8.227 4.711 13.883 1 96.81 178 PRO B C 1
ATOM 3105 O O . PRO B 1 178 ? -8.023 4.055 12.859 1 96.81 178 PRO B O 1
ATOM 3108 N N . GLY B 1 179 ? -8.961 4.273 14.938 1 94.06 179 GLY B N 1
ATOM 3109 C CA . GLY B 1 179 ? -9.969 3.236 14.766 1 94.06 179 GLY B CA 1
ATOM 3110 C C . GLY B 1 179 ? -11.25 3.748 14.141 1 94.06 179 GLY B C 1
ATOM 3111 O O . GLY B 1 179 ? -11.211 4.508 13.172 1 94.06 179 GLY B O 1
ATOM 3112 N N . PHE B 1 180 ? -12.328 3.355 14.641 1 90.94 180 PHE B N 1
ATOM 3113 C CA . PHE B 1 180 ? -13.617 3.762 14.094 1 90.94 180 PHE B CA 1
ATOM 3114 C C . PHE B 1 180 ? -13.984 5.168 14.555 1 90.94 180 PHE B C 1
ATOM 3116 O O . PHE B 1 180 ? -13.977 5.453 15.758 1 90.94 180 PHE B O 1
ATOM 3123 N N . VAL B 1 181 ? -14.141 6.012 13.641 1 91.5 181 VAL B N 1
ATOM 3124 C CA . VAL B 1 181 ? -14.609 7.371 13.906 1 91.5 181 VAL B CA 1
ATOM 3125 C C . VAL B 1 181 ? -15.922 7.621 13.172 1 91.5 181 VAL B C 1
ATOM 3127 O O . VAL B 1 181 ? -16.078 7.254 12.008 1 91.5 181 VAL B O 1
ATOM 3130 N N . THR B 1 182 ? -16.844 8.141 13.844 1 87.06 182 THR B N 1
ATOM 3131 C CA . THR B 1 182 ? -18.125 8.438 13.227 1 87.06 182 THR B CA 1
ATOM 3132 C C . THR B 1 182 ? -18 9.586 12.227 1 87.06 182 THR B C 1
ATOM 3134 O O . THR B 1 182 ? -17.734 10.727 12.617 1 87.06 182 THR B O 1
ATOM 3137 N N . THR B 1 183 ? -18.062 9.258 10.984 1 86.06 183 THR B N 1
ATOM 3138 C CA . THR B 1 183 ? -18 10.18 9.859 1 86.06 183 THR B CA 1
ATOM 3139 C C . THR B 1 183 ? -18.922 9.734 8.734 1 86.06 183 THR B C 1
ATOM 3141 O O . THR B 1 183 ? -19.578 8.695 8.844 1 86.06 183 THR B O 1
ATOM 3144 N N . GLU B 1 184 ? -19.078 10.641 7.746 1 81.38 184 GLU B N 1
ATOM 3145 C CA . GLU B 1 184 ? -19.828 10.234 6.562 1 81.38 184 GLU B CA 1
ATOM 3146 C C . GLU B 1 184 ? -19.266 8.945 5.969 1 81.38 184 GLU B C 1
ATOM 3148 O O . GLU B 1 184 ? -20.016 8.109 5.457 1 81.38 184 GLU B O 1
ATOM 3153 N N . MET B 1 185 ? -18.016 8.672 6.148 1 77.81 185 MET B N 1
ATOM 3154 C CA . MET B 1 185 ? -17.312 7.508 5.609 1 77.81 185 MET B CA 1
ATOM 3155 C C . MET B 1 185 ? -17.766 6.227 6.301 1 77.81 185 MET B C 1
ATOM 3157 O O . MET B 1 185 ? -17.875 5.18 5.664 1 77.81 185 MET B O 1
ATOM 3161 N N . THR B 1 186 ? -18.141 6.309 7.586 1 75 186 THR B N 1
ATOM 3162 C CA . THR B 1 186 ? -18.391 5.098 8.359 1 75 186 THR B CA 1
ATOM 3163 C C . THR B 1 186 ? -19.875 4.945 8.648 1 75 186 THR B C 1
ATOM 3165 O O . THR B 1 186 ? -20.312 3.945 9.234 1 75 186 THR B O 1
ATOM 3168 N N . ARG B 1 187 ? -20.688 5.84 8.344 1 69.44 187 ARG B N 1
ATOM 3169 C CA . ARG B 1 187 ? -22.109 5.82 8.68 1 69.44 187 ARG B CA 1
ATOM 3170 C C . ARG B 1 187 ? -22.797 4.605 8.07 1 69.44 187 ARG B C 1
ATOM 3172 O O . ARG B 1 187 ? -23.75 4.078 8.641 1 69.44 187 ARG B O 1
ATOM 3179 N N . ARG B 1 188 ? -22.281 4.047 7.039 1 62.84 188 ARG B N 1
ATOM 3180 C CA . ARG B 1 188 ? -23 2.955 6.387 1 62.84 188 ARG B CA 1
ATOM 3181 C C . ARG B 1 188 ? -22.297 1.624 6.613 1 62.84 188 ARG B C 1
ATOM 3183 O O . ARG B 1 188 ? -22.594 0.633 5.945 1 62.84 188 ARG B O 1
ATOM 3190 N N . ASN B 1 189 ? -21.406 1.68 7.57 1 70.38 189 ASN B N 1
ATOM 3191 C CA . ASN B 1 189 ? -20.672 0.441 7.805 1 70.38 189 ASN B CA 1
ATOM 3192 C C . ASN B 1 189 ? -21.547 -0.619 8.453 1 70.38 189 ASN B C 1
ATOM 3194 O O . ASN B 1 189 ? -22.109 -0.399 9.539 1 70.38 189 ASN B O 1
ATOM 3198 N N . PRO B 1 190 ? -21.688 -1.683 7.754 1 63.28 190 PRO B N 1
ATOM 3199 C CA . PRO B 1 190 ? -22.609 -2.699 8.25 1 63.28 190 PRO B CA 1
ATOM 3200 C C . PRO B 1 190 ? -22.031 -3.533 9.383 1 63.28 190 PRO B C 1
ATOM 3202 O O . PRO B 1 190 ? -22.734 -4.375 9.961 1 63.28 190 PRO B O 1
ATOM 3205 N N . TYR B 1 191 ? -20.844 -3.289 9.734 1 69.81 191 TYR B N 1
ATOM 3206 C CA . TYR B 1 191 ? -20.219 -4.133 10.758 1 69.81 191 TYR B CA 1
ATOM 3207 C C . TYR B 1 191 ? -20.094 -3.381 12.07 1 69.81 191 TYR B C 1
ATOM 3209 O O . TYR B 1 191 ? -20.094 -2.148 12.102 1 69.81 191 TYR B O 1
ATOM 3217 N N . PRO B 1 192 ? -20.031 -4.176 13.148 1 75.25 192 PRO B N 1
ATOM 3218 C CA . PRO B 1 192 ? -19.828 -3.535 14.453 1 75.25 192 PRO B CA 1
ATOM 3219 C C . PRO B 1 192 ? -18.562 -2.68 14.5 1 75.25 192 PRO B C 1
ATOM 3221 O O . PRO B 1 192 ? -17.562 -3.033 13.891 1 75.25 192 PRO B O 1
ATOM 3224 N N . MET B 1 193 ? -18.719 -1.555 15.078 1 83.94 193 MET B N 1
ATOM 3225 C CA . MET B 1 193 ? -17.609 -0.626 15.25 1 83.94 193 MET B CA 1
ATOM 3226 C C . MET B 1 193 ? -17.25 -0.481 16.719 1 83.94 193 MET B C 1
ATOM 3228 O O . MET B 1 193 ? -17.562 0.53 17.344 1 83.94 193 MET B O 1
ATOM 3232 N N . PRO B 1 194 ? -16.547 -1.402 17.172 1 82.94 194 PRO B N 1
ATOM 3233 C CA . PRO B 1 194 ? -16.172 -1.311 18.578 1 82.94 194 PRO B CA 1
ATOM 3234 C C . PRO B 1 194 ? -15.312 -0.081 18.891 1 82.94 194 PRO B C 1
ATOM 3236 O O . PRO B 1 194 ? -14.469 0.303 18.078 1 82.94 194 PRO B O 1
ATOM 3239 N N . PHE B 1 195 ? -15.617 0.672 20 1 87.06 195 PHE B N 1
ATOM 3240 C CA . PHE B 1 195 ? -14.852 1.798 20.516 1 87.06 195 PHE B CA 1
ATOM 3241 C C . PHE B 1 195 ? -14.969 3.006 19.594 1 87.06 195 PHE B C 1
ATOM 3243 O O . PHE B 1 195 ? -14.039 3.814 19.516 1 87.06 195 PHE B O 1
ATOM 3250 N N . VAL B 1 196 ? -16.031 3.01 18.859 1 89.5 196 VAL B N 1
ATOM 3251 C CA . VAL B 1 196 ? -16.219 4.121 17.938 1 89.5 196 VAL B CA 1
ATOM 3252 C C . VAL B 1 196 ? -16.219 5.441 18.703 1 89.5 196 VAL B C 1
ATOM 3254 O O . VAL B 1 196 ? -16.672 5.504 19.859 1 89.5 196 VAL B O 1
ATOM 3257 N N . MET B 1 197 ? -15.641 6.496 18.109 1 93.5 197 MET B N 1
ATOM 3258 C CA . MET B 1 197 ? -15.633 7.816 18.734 1 93.5 197 MET B CA 1
ATOM 3259 C C . MET B 1 197 ? -16.062 8.891 17.75 1 93.5 197 MET B C 1
ATOM 3261 O O . MET B 1 197 ? -16.109 8.641 16.531 1 93.5 197 MET B O 1
ATOM 3265 N N . SER B 1 198 ? -16.375 10.031 18.328 1 94.81 198 SER B N 1
ATOM 3266 C CA . SER B 1 198 ? -16.781 11.148 17.484 1 94.81 198 SER B CA 1
ATOM 3267 C C . SER B 1 198 ? -15.578 11.773 16.781 1 94.81 198 SER B C 1
ATOM 3269 O O . SER B 1 198 ? -14.438 11.586 17.203 1 94.81 198 SER B O 1
ATOM 3271 N N . ALA B 1 199 ? -15.836 12.531 15.742 1 96.19 199 ALA B N 1
ATOM 3272 C CA . ALA B 1 199 ? -14.781 13.242 15.023 1 96.19 199 ALA B CA 1
ATOM 3273 C C . ALA B 1 199 ? -14.094 14.266 15.922 1 96.19 199 ALA B C 1
ATOM 3275 O O . ALA B 1 199 ? -12.883 14.484 15.812 1 96.19 199 ALA B O 1
ATOM 3276 N N . GLU B 1 200 ? -14.844 14.883 16.844 1 96.81 200 GLU B N 1
ATOM 3277 C CA . GLU B 1 200 ? -14.305 15.875 17.766 1 96.81 200 GLU B CA 1
ATOM 3278 C C . GLU B 1 200 ? -13.312 15.242 18.734 1 96.81 200 GLU B C 1
ATOM 3280 O O . GLU B 1 200 ? -12.234 15.789 18.969 1 96.81 200 GLU B O 1
ATOM 3285 N N . LYS B 1 201 ? -13.703 14.094 19.234 1 97.25 201 LYS B N 1
ATOM 3286 C CA . LYS B 1 201 ? -12.812 13.375 20.141 1 97.25 201 LYS B CA 1
ATOM 3287 C C . LYS B 1 201 ? -11.555 12.906 19.422 1 97.25 201 LYS B C 1
ATOM 3289 O O . LYS B 1 201 ? -10.453 12.961 19.984 1 97.25 201 LYS B O 1
ATOM 3294 N N . ALA B 1 202 ? -11.734 12.43 18.234 1 97.69 202 ALA B N 1
ATOM 3295 C CA . ALA B 1 202 ? -10.594 12.031 17.422 1 97.69 202 ALA B CA 1
ATOM 3296 C C . ALA B 1 202 ? -9.656 13.211 17.172 1 97.69 202 ALA B C 1
ATOM 3298 O O . ALA B 1 202 ? -8.43 13.07 17.297 1 97.69 202 ALA B O 1
ATOM 3299 N N . ALA B 1 203 ? -10.211 14.359 16.875 1 98.25 203 ALA B N 1
ATOM 3300 C CA . ALA B 1 203 ? -9.414 15.562 16.641 1 98.25 203 ALA B CA 1
ATOM 3301 C C . ALA B 1 203 ? -8.578 15.93 17.859 1 98.25 203 ALA B C 1
ATOM 3303 O O . ALA B 1 203 ? -7.406 16.281 17.734 1 98.25 203 ALA B O 1
ATOM 3304 N N . ASP B 1 204 ? -9.164 15.805 19.031 1 98.25 204 ASP B N 1
ATOM 3305 C CA . ASP B 1 204 ? -8.453 16.094 20.266 1 98.25 204 ASP B CA 1
ATOM 3306 C C . ASP B 1 204 ? -7.242 15.18 20.438 1 98.25 204 ASP B C 1
ATOM 3308 O O . ASP B 1 204 ? -6.152 15.641 20.797 1 98.25 204 ASP B O 1
ATOM 3312 N N . LYS B 1 205 ? -7.469 13.938 20.172 1 98.19 205 LYS B N 1
ATOM 3313 C CA . LYS B 1 205 ? -6.387 12.961 20.312 1 98.19 205 LYS B CA 1
ATOM 3314 C C . LYS B 1 205 ? -5.285 13.211 19.281 1 98.19 205 LYS B C 1
ATOM 3316 O O . LYS B 1 205 ? -4.098 13.102 19.609 1 98.19 205 LYS B O 1
ATOM 3321 N N . ILE B 1 206 ? -5.688 13.5 18.109 1 98.62 206 ILE B N 1
ATOM 3322 C CA . ILE B 1 206 ? -4.738 13.773 17.047 1 98.62 206 ILE B CA 1
ATOM 3323 C C . ILE B 1 206 ? -3.887 14.992 17.406 1 98.62 206 ILE B C 1
ATOM 3325 O O . ILE B 1 206 ? -2.656 14.945 17.312 1 98.62 206 ILE B O 1
ATOM 3329 N N . LEU B 1 207 ? -4.52 16.078 17.891 1 98.56 207 LEU B N 1
ATOM 3330 C CA . LEU B 1 207 ? -3.805 17.312 18.188 1 98.56 207 LEU B CA 1
ATOM 3331 C C . LEU B 1 207 ? -2.869 17.109 19.391 1 98.56 207 LEU B C 1
ATOM 3333 O O . LEU B 1 207 ? -1.784 17.703 19.422 1 98.56 207 LEU B O 1
ATOM 3337 N N . ARG B 1 208 ? -3.236 16.281 20.359 1 98.31 208 ARG B N 1
ATOM 3338 C CA . ARG B 1 208 ? -2.342 15.969 21.469 1 98.31 208 ARG B CA 1
ATOM 3339 C C . ARG B 1 208 ? -1.077 15.273 20.969 1 98.31 208 ARG B C 1
ATOM 3341 O O . ARG B 1 208 ? 0.022 15.555 21.453 1 98.31 208 ARG B O 1
ATOM 3348 N N . GLY B 1 209 ? -1.262 14.352 20.047 1 98.19 209 GLY B N 1
ATOM 3349 C CA . GLY B 1 209 ? -0.117 13.664 19.469 1 98.19 209 GLY B CA 1
ATOM 3350 C C . GLY B 1 209 ? 0.766 14.578 18.625 1 98.19 209 GLY B C 1
ATOM 3351 O O . GLY B 1 209 ? 1.992 14.453 18.656 1 98.19 209 GLY B O 1
ATOM 3352 N N . ILE B 1 210 ? 0.104 15.445 17.922 1 97.62 210 ILE B N 1
ATOM 3353 C CA . ILE B 1 210 ? 0.826 16.391 17.078 1 97.62 210 ILE B CA 1
ATOM 3354 C C . ILE B 1 210 ? 1.662 17.328 17.953 1 97.62 210 ILE B C 1
ATOM 3356 O O . ILE B 1 210 ? 2.812 17.625 17.625 1 97.62 210 ILE B O 1
ATOM 3360 N N . GLU B 1 211 ? 1.063 17.781 19.047 1 97.44 211 GLU B N 1
ATOM 3361 C CA . GLU B 1 211 ? 1.773 18.641 19.984 1 97.44 211 GLU B CA 1
ATOM 3362 C C . GLU B 1 211 ? 3.051 17.984 20.484 1 97.44 211 GLU B C 1
ATOM 3364 O O . GLU B 1 211 ? 4.066 18.641 20.688 1 97.44 211 GLU B O 1
ATOM 3369 N N . LYS B 1 212 ? 3.041 16.688 20.609 1 97 212 LYS B N 1
ATOM 3370 C CA . LYS B 1 212 ? 4.18 15.922 21.125 1 97 212 LYS B CA 1
ATOM 3371 C C . LYS B 1 212 ? 5.113 15.508 20 1 97 212 LYS B C 1
ATOM 3373 O O . LYS B 1 212 ? 6.125 14.844 20.234 1 97 212 LYS B O 1
ATOM 3378 N N . LYS B 1 213 ? 4.758 15.844 18.766 1 96.62 213 LYS B N 1
ATOM 3379 C CA . LYS B 1 213 ? 5.504 15.422 17.578 1 96.62 213 LYS B CA 1
ATOM 3380 C C . LYS B 1 213 ? 5.699 13.906 17.562 1 96.62 213 LYS B C 1
ATOM 3382 O O . LYS B 1 213 ? 6.781 13.422 17.234 1 96.62 213 LYS B O 1
ATOM 3387 N N . ALA B 1 214 ? 4.602 13.188 18.016 1 96.31 214 ALA B N 1
ATOM 3388 C CA . ALA B 1 214 ? 4.664 11.734 18.047 1 96.31 214 ALA B CA 1
ATOM 3389 C C . ALA B 1 214 ? 4.746 11.148 16.641 1 96.31 214 ALA B C 1
ATOM 3391 O O . ALA B 1 214 ? 3.969 11.523 15.758 1 96.31 214 ALA B O 1
ATOM 3392 N N . PRO B 1 215 ? 5.695 10.219 16.438 1 95.44 215 PRO B N 1
ATOM 3393 C CA . PRO B 1 215 ? 5.789 9.609 15.102 1 95.44 215 PRO B CA 1
ATOM 3394 C C . PRO B 1 215 ? 4.539 8.82 14.727 1 95.44 215 PRO B C 1
ATOM 3396 O O . PRO B 1 215 ? 4.215 8.695 13.547 1 95.44 215 PRO B O 1
ATOM 3399 N N . ARG B 1 216 ? 3.877 8.266 15.742 1 95.62 216 ARG B N 1
ATOM 3400 C CA . ARG B 1 216 ? 2.658 7.484 15.562 1 95.62 216 ARG B CA 1
ATOM 3401 C C . ARG B 1 216 ? 1.584 7.91 16.562 1 95.62 216 ARG B C 1
ATOM 3403 O O . ARG B 1 216 ? 1.833 7.957 17.766 1 95.62 216 ARG B O 1
ATOM 3410 N N . ILE B 1 217 ? 0.457 8.266 16.062 1 97.62 217 ILE B N 1
ATOM 3411 C CA . ILE B 1 217 ? -0.709 8.633 16.859 1 97.62 217 ILE B CA 1
ATOM 3412 C C . ILE B 1 217 ? -1.841 7.641 16.609 1 97.62 217 ILE B C 1
ATOM 3414 O O . ILE B 1 217 ? -2.488 7.676 15.555 1 97.62 217 ILE B O 1
ATOM 3418 N N . GLU B 1 218 ? -2.066 6.73 17.531 1 97 218 GLU B N 1
ATOM 3419 C CA . GLU B 1 218 ? -2.994 5.621 17.328 1 97 218 GLU B CA 1
ATOM 3420 C C . GLU B 1 218 ? -4.027 5.547 18.438 1 97 218 GLU B C 1
ATOM 3422 O O . GLU B 1 218 ? -3.697 5.75 19.609 1 97 218 GLU B O 1
ATOM 3427 N N . PHE B 1 219 ? -5.207 5.336 18.078 1 96.75 219 PHE B N 1
ATOM 3428 C CA . PHE B 1 219 ? -6.301 5.242 19.031 1 96.75 219 PHE B CA 1
ATOM 3429 C C . PHE B 1 219 ? -7.492 4.508 18.438 1 96.75 219 PHE B C 1
ATOM 3431 O O . PHE B 1 219 ? -7.633 4.449 17.203 1 96.75 219 PHE B O 1
ATOM 3438 N N . PRO B 1 220 ? -8.375 3.857 19.344 1 96.06 220 PRO B N 1
ATOM 3439 C CA . PRO B 1 220 ? -8.219 3.812 20.797 1 96.06 220 PRO B CA 1
ATOM 3440 C C . PRO B 1 220 ? -7.238 2.736 21.25 1 96.06 220 PRO B C 1
ATOM 3442 O O . PRO B 1 220 ? -6.938 1.808 20.5 1 96.06 220 PRO B O 1
ATOM 3445 N N . GLY B 1 221 ? -6.734 2.797 22.453 1 93.62 221 GLY B N 1
ATOM 3446 C CA . GLY B 1 221 ? -5.668 1.967 22.984 1 93.62 221 GLY B CA 1
ATOM 3447 C C . GLY B 1 221 ? -5.941 0.481 22.859 1 93.62 221 GLY B C 1
ATOM 3448 O O . GLY B 1 221 ? -5.113 -0.264 22.328 1 93.62 221 GLY B O 1
ATOM 3449 N N . PRO B 1 222 ? -7.109 -0.014 23.312 1 93.25 222 PRO B N 1
ATOM 3450 C CA . PRO B 1 222 ? -7.402 -1.447 23.219 1 93.25 222 PRO B CA 1
ATOM 3451 C C . PRO B 1 222 ? -7.426 -1.965 21.797 1 93.25 222 PRO B C 1
ATOM 3453 O O . PRO B 1 222 ? -6.957 -3.074 21.516 1 93.25 222 PRO B O 1
ATOM 3456 N N . MET B 1 223 ? -7.938 -1.223 20.859 1 91.94 223 MET B N 1
ATOM 3457 C CA . MET B 1 223 ? -7.973 -1.628 19.469 1 91.94 223 MET B CA 1
ATOM 3458 C C . MET B 1 223 ? -6.57 -1.643 18.859 1 91.94 223 MET B C 1
ATOM 3460 O O . MET B 1 223 ? -6.25 -2.508 18.047 1 91.94 223 MET B O 1
ATOM 3464 N N . VAL B 1 224 ? -5.777 -0.636 19.234 1 92.62 224 VAL B N 1
ATOM 3465 C CA . VAL B 1 224 ? -4.391 -0.583 18.797 1 92.62 224 VAL B CA 1
ATOM 3466 C C . VAL B 1 224 ? -3.668 -1.866 19.203 1 92.62 224 VAL B C 1
ATOM 3468 O O . VAL B 1 224 ? -3.01 -2.504 18.375 1 92.62 224 VAL B O 1
ATOM 3471 N N . MET B 1 225 ? -3.875 -2.25 20.438 1 90.12 225 MET B N 1
ATOM 3472 C CA . MET B 1 225 ? -3.232 -3.459 20.953 1 90.12 225 MET B CA 1
ATOM 3473 C C . MET B 1 225 ? -3.707 -4.691 20.188 1 90.12 225 MET B C 1
ATOM 3475 O O . MET B 1 225 ? -2.902 -5.551 19.828 1 90.12 225 MET B O 1
ATOM 3479 N N . MET B 1 226 ? -4.965 -4.719 19.938 1 87.5 226 MET B N 1
ATOM 3480 C CA . MET B 1 226 ? -5.551 -5.863 19.25 1 87.5 226 MET B CA 1
ATOM 3481 C C . MET B 1 226 ? -4.977 -6 17.844 1 87.5 226 MET B C 1
ATOM 3483 O O . MET B 1 226 ? -4.547 -7.086 17.438 1 87.5 226 MET B O 1
ATOM 3487 N N . VAL B 1 227 ? -4.934 -4.914 17.109 1 87.44 227 VAL B N 1
ATOM 3488 C CA . VAL B 1 227 ? -4.508 -4.992 15.719 1 87.44 227 VAL B CA 1
ATOM 3489 C C . VAL B 1 227 ? -3.008 -5.258 15.648 1 87.44 227 VAL B C 1
ATOM 3491 O O . VAL B 1 227 ? -2.533 -5.961 14.758 1 87.44 227 VAL B O 1
ATOM 3494 N N . ARG B 1 228 ? -2.201 -4.707 16.547 1 86.12 228 ARG B N 1
ATOM 3495 C CA . ARG B 1 228 ? -0.765 -4.957 16.594 1 86.12 228 ARG B CA 1
ATOM 3496 C C . ARG B 1 228 ? -0.474 -6.418 16.922 1 86.12 228 ARG B C 1
ATOM 3498 O O . ARG B 1 228 ? 0.434 -7.02 16.344 1 86.12 228 ARG B O 1
ATOM 3505 N N . LEU B 1 229 ? -1.293 -6.973 17.844 1 83.75 229 LEU B N 1
ATOM 3506 C CA . LEU B 1 229 ? -1.136 -8.383 18.188 1 83.75 229 LEU B CA 1
ATOM 3507 C C . LEU B 1 229 ? -1.474 -9.273 17 1 83.75 229 LEU B C 1
ATOM 3509 O O . LEU B 1 229 ? -0.751 -10.234 16.719 1 83.75 229 LEU B O 1
ATOM 3513 N N . LEU B 1 230 ? -2.541 -8.914 16.344 1 82.94 230 LEU B N 1
ATOM 3514 C CA . LEU B 1 230 ? -2.969 -9.688 15.188 1 82.94 230 LEU B CA 1
ATOM 3515 C C . LEU B 1 230 ? -1.919 -9.641 14.078 1 82.94 230 LEU B C 1
ATOM 3517 O O . LEU B 1 230 ? -1.749 -10.609 13.336 1 82.94 230 LEU B O 1
ATOM 3521 N N . SER B 1 231 ? -1.23 -8.484 13.953 1 81.81 231 SER B N 1
ATOM 3522 C CA . SER B 1 231 ? -0.268 -8.289 12.875 1 81.81 231 SER B CA 1
ATOM 3523 C C . SER B 1 231 ? 0.998 -9.109 13.109 1 81.81 231 SER B C 1
ATOM 3525 O O . SER B 1 231 ? 1.751 -9.375 12.172 1 81.81 231 SER B O 1
ATOM 3527 N N . ILE B 1 232 ? 1.216 -9.57 14.383 1 79.75 232 ILE B N 1
ATOM 3528 C CA . ILE B 1 232 ? 2.451 -10.281 14.695 1 79.75 232 ILE B CA 1
ATOM 3529 C C . ILE B 1 232 ? 2.189 -11.789 14.727 1 79.75 232 ILE B C 1
ATOM 3531 O O . ILE B 1 232 ? 3.123 -12.586 14.625 1 79.75 232 ILE B O 1
ATOM 3535 N N . LEU B 1 233 ? 0.946 -12.148 14.828 1 81.88 233 LEU B N 1
ATOM 3536 C CA . LEU B 1 233 ? 0.585 -13.562 14.883 1 81.88 233 LEU B CA 1
ATOM 3537 C C . LEU B 1 233 ? 0.839 -14.242 13.539 1 81.88 233 LEU B C 1
ATOM 3539 O O . LEU B 1 233 ? 0.729 -13.602 12.492 1 81.88 233 LEU B O 1
ATOM 3543 N N . PRO B 1 234 ? 1.238 -15.555 13.625 1 80.44 234 PRO B N 1
ATOM 3544 C CA . PRO B 1 234 ? 1.287 -16.281 12.359 1 80.44 234 PRO B CA 1
ATOM 3545 C C . PRO B 1 234 ? -0.008 -16.172 11.562 1 80.44 234 PRO B C 1
ATOM 3547 O O . PRO B 1 234 ? -1.098 -16.172 12.141 1 80.44 234 PRO B O 1
ATOM 3550 N N . PRO B 1 235 ? 0.164 -16 10.297 1 77.62 235 PRO B N 1
ATOM 3551 C CA . PRO B 1 235 ? -1.011 -15.75 9.461 1 77.62 235 PRO B CA 1
ATOM 3552 C C . PRO B 1 235 ? -2.105 -16.797 9.648 1 77.62 235 PRO B C 1
ATOM 3554 O O . PRO B 1 235 ? -3.293 -16.469 9.625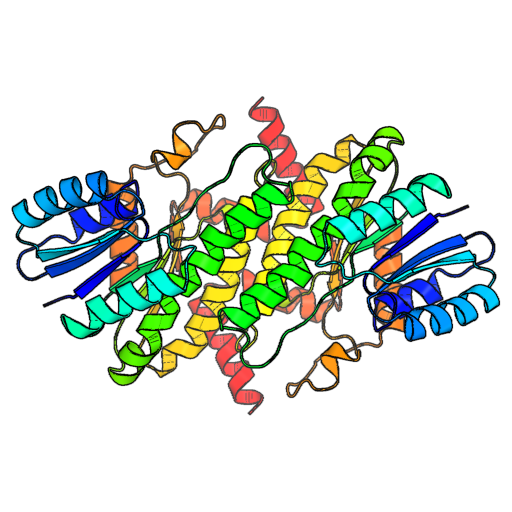 1 77.62 235 PRO B O 1
ATOM 3557 N N . SER B 1 236 ? -1.756 -18.031 9.805 1 79.38 236 SER B N 1
ATOM 3558 C CA . SER B 1 236 ? -2.768 -19.062 9.984 1 79.38 236 SER B CA 1
ATOM 3559 C C . SER B 1 236 ? -3.615 -18.797 11.227 1 79.38 236 SER B C 1
ATOM 3561 O O . SER B 1 236 ? -4.828 -19.016 11.219 1 79.38 236 SER B O 1
ATOM 3563 N N . LEU B 1 237 ? -2.93 -18.281 12.258 1 79 237 LEU B N 1
ATOM 3564 C CA . LEU B 1 237 ? -3.635 -18 13.5 1 79 237 LEU B CA 1
ATOM 3565 C C . LEU B 1 237 ? -4.469 -16.734 13.383 1 79 237 LEU B C 1
ATOM 3567 O O . LEU B 1 237 ? -5.625 -16.703 13.812 1 79 237 LEU B O 1
ATOM 3571 N N . SER B 1 238 ? -3.855 -15.789 12.773 1 80.62 238 SER B N 1
ATOM 3572 C CA . SER B 1 238 ? -4.59 -14.539 12.617 1 80.62 238 SER B CA 1
ATOM 3573 C C . SER B 1 238 ? -5.777 -14.711 11.68 1 80.62 238 SER B C 1
ATOM 3575 O O . SER B 1 238 ? -6.84 -14.117 11.906 1 80.62 238 SER B O 1
ATOM 3577 N N . ASP B 1 239 ? -5.629 -15.516 10.688 1 81.12 239 ASP B N 1
ATOM 3578 C CA . ASP B 1 239 ? -6.73 -15.805 9.781 1 81.12 239 ASP B CA 1
ATOM 3579 C C . ASP B 1 239 ? -7.891 -16.469 10.516 1 81.12 239 ASP B C 1
ATOM 3581 O O . ASP B 1 239 ? -9.055 -16.125 10.305 1 81.12 239 ASP B O 1
ATOM 3585 N N . ARG B 1 240 ? -7.547 -17.359 11.32 1 77.94 240 ARG B N 1
ATOM 3586 C CA . ARG B 1 240 ? -8.562 -18.078 12.078 1 77.94 240 ARG B CA 1
ATOM 3587 C C . ARG B 1 240 ? -9.328 -17.141 13.008 1 77.94 240 ARG B C 1
ATOM 3589 O O . ARG B 1 240 ? -10.547 -17.234 13.117 1 77.94 240 ARG B O 1
ATOM 3596 N N . LEU B 1 241 ? -8.609 -16.266 13.648 1 76.31 241 LEU B N 1
ATOM 3597 C CA . LEU B 1 241 ? -9.219 -15.32 14.578 1 76.31 241 LEU B CA 1
ATOM 3598 C C . LEU B 1 241 ? -10.164 -14.367 13.852 1 76.31 241 LEU B C 1
ATOM 3600 O O . LEU B 1 241 ? -11.25 -14.062 14.344 1 76.31 241 LEU B O 1
ATOM 3604 N N . LEU B 1 242 ? -9.797 -13.992 12.711 1 77.06 242 LEU B N 1
ATOM 3605 C CA . LEU B 1 242 ? -10.602 -13.055 11.93 1 77.06 242 LEU B CA 1
ATOM 3606 C C . LEU B 1 242 ? -11.844 -13.75 11.375 1 77.06 242 LEU B C 1
ATOM 3608 O O . LEU B 1 242 ? -12.914 -13.141 11.297 1 77.06 242 LEU B O 1
ATOM 3612 N N . GLN B 1 243 ? -11.625 -14.953 10.984 1 73.5 243 GLN B N 1
ATOM 3613 C CA . GLN B 1 243 ? -12.766 -15.719 10.5 1 73.5 243 GLN B CA 1
ATOM 3614 C C . GLN B 1 243 ? -13.789 -15.938 11.609 1 73.5 243 GLN B C 1
ATOM 3616 O O . GLN B 1 243 ? -15 -15.859 11.367 1 73.5 243 GLN B O 1
ATOM 3621 N N . LEU B 1 244 ? -13.305 -16.125 12.766 1 68.06 244 LEU B N 1
ATOM 3622 C CA . LEU B 1 244 ? -14.188 -16.328 13.906 1 68.06 244 LEU B CA 1
ATOM 3623 C C . LEU B 1 244 ? -14.93 -15.039 14.258 1 68.06 244 LEU B C 1
ATOM 3625 O O . LEU B 1 244 ? -16.109 -15.07 14.602 1 68.06 244 LEU B O 1
ATOM 3629 N N . ALA B 1 245 ? -14.242 -14.023 14.094 1 66.69 245 ALA B N 1
ATOM 3630 C CA . ALA B 1 245 ? -14.836 -12.727 14.422 1 66.69 245 ALA B CA 1
ATOM 3631 C C . ALA B 1 245 ? -15.898 -12.328 13.398 1 66.69 245 ALA B C 1
ATOM 3633 O O . ALA B 1 245 ? -16.891 -11.695 13.742 1 66.69 245 ALA B O 1
ATOM 3634 N N . SER B 1 246 ? -15.617 -12.664 12.164 1 62.81 246 SER B N 1
ATOM 3635 C CA . SER B 1 246 ? -16.547 -12.344 11.078 1 62.81 246 SER B CA 1
ATOM 3636 C C . SER B 1 246 ? -17.797 -13.219 11.148 1 62.81 246 SER B C 1
ATOM 3638 O O . SER B 1 246 ? -18.875 -12.789 10.758 1 62.81 246 SER B O 1
ATOM 3640 N N . ARG B 1 247 ? -17.562 -14.469 11.484 1 51.75 247 ARG B N 1
ATOM 3641 C CA . ARG B 1 247 ? -18.703 -15.359 11.656 1 51.75 247 ARG B CA 1
ATOM 3642 C C . ARG B 1 247 ? -19.609 -14.891 12.789 1 51.75 247 ARG B C 1
ATOM 3644 O O . ARG B 1 247 ? -20.828 -15.039 12.719 1 51.75 247 ARG B O 1
ATOM 3651 N N . GLU B 1 248 ? -18.969 -14.391 13.773 1 41.97 248 GLU B N 1
ATOM 3652 C CA . GLU B 1 248 ? -19.766 -13.945 14.906 1 41.97 248 GLU B CA 1
ATOM 3653 C C . GLU B 1 248 ? -20.531 -12.664 14.57 1 41.97 248 GLU B C 1
ATOM 3655 O O . GLU B 1 248 ? -21.578 -12.391 15.164 1 41.97 248 GLU B O 1
ATOM 3660 N N . ALA B 1 249 ? -20.062 -11.93 13.664 1 42.88 249 ALA B N 1
ATOM 3661 C CA . ALA B 1 249 ? -20.766 -10.719 13.258 1 42.88 249 ALA B CA 1
ATOM 3662 C C . ALA B 1 249 ? -21.906 -11.039 12.297 1 42.88 249 ALA B C 1
ATOM 3664 O O . ALA B 1 249 ? -22.734 -10.172 12 1 42.88 249 ALA B O 1
ATOM 3665 N N . HIS B 1 250 ? -22.016 -12.125 11.617 1 39.62 250 HIS B N 1
ATOM 3666 C CA . HIS B 1 250 ? -23.188 -12.609 10.906 1 39.62 250 HIS B CA 1
ATOM 3667 C C . HIS B 1 250 ? -24.016 -13.531 11.781 1 39.62 250 HIS B C 1
ATOM 3669 O O . HIS B 1 250 ? -23.484 -14.336 12.539 1 39.62 250 HIS B O 1
#

InterPro domains:
  IPR002347 Short-chain dehydrogenase/reductase SDR [PF00106] (3-188)
  IPR002347 Short-chain dehydrogenase/reductase SDR [PR00080] (77-88)
  IPR002347 Short-chain dehydrogenase/reductase SDR [PR00080] (128-136)
  IPR002347 Short-chain dehydrogenase/reductase SDR [PR00080] (148-167)
  IPR002347 Short-chain dehydrogenase/reductase SDR [PR00081] (3-20)
  IPR002347 Short-chain dehydrogenase/reductase SDR [PR00081] (77-88)
  IPR002347 Short-chain dehydrogenase/reductase SDR [PR00081] (122-138)
  IPR002347 Short-chain dehydrogenase/reductase SDR [PR00081] (148-167)
  IPR002347 Short-chain dehydrogenase/reductase SDR [PR00081] (169-186)
  IPR020904 Short-chain dehydrogenase/reductase, conserved site [PS00061] (135-163)
  IPR036291 NAD(P)-binding domain superfamily [SSF51735] (3-244)
  IPR057326 Ketoreductase domain [SM00822] (2-184)

Secondary structure (DSSP, 8-state):
--EEEEESTTSHHHHHHHHHH--TT-EEEEEES-HHHHHHHHHHHHHTT-EEEEEE--TT-HHHHHHHHHHHHHHSSPPSEEEE------STTS-SHHHHHHHHIIIIIHHHHHHGGGHHHHHHHT--EEEEE--GGGSS--TT-HHHHHHHHHHHHHHHHHHHHHGGGT-EEEEEEE--B-STTTTT--S--TT-B-HHHHHHHHHHHHHTT-SEEEE-HHHHHHHHHHHHS-HHHHHHHHHHHHHHH-/--EEEEESTTSHHHHHHHHHH--TT-EEEEEES-HHHHHHHHHHHHHTT-EEEEEE--TT-HHHHHHHHHHHHHHSSPPSEEEE------STTS-SHHHHHHHHIIIIIHHHHHHGGGHHHHHHHT--EEEEE--GGGSS--TT-HHHHHHHHHHHHHHHHHHHHHGGGT-EEEEEEE--B-STTTTT--S--TT-B-HHHHHHHHHHHHHTT-SEEEE-HHHHHHHHHHHHS-HHHHHHHHHHHHHHH-